Protein AF-A0A6A5YCM6-F1 (afdb_monomer)

Secondary structure (DSSP, 8-state):
--SHHHHHHHTTT--------PPPGGG--SSGGGG--HHHHHHHHHHTT---TT--HHHHHHHHHHHHHHHHHHHHHHHHHHHHHHHHHHHHHHHHHHHHHHHHHHHHTTTT--SS-HHHHHHHHHHHTTSS-------S--S----------SB-EEEEE-SSSPPPSSPPTT---SS-------GGGSPEEE-----EEEETTT--EEE-S-SS--STTPPPTTB-----HHHHHHHHTT---GGGTT-EEEEHHHHHHHSEEETTTTEEEEEPPPP---S-HHHHHHHHHHHHHHHHHHHHHHTTS--S--SHHHHHHHHHHHHHHHHHHHHHHHH-S--PEEEEEPEESS---TTSS--PPP-STTEEEEE-TT-SS-SEEEEPPTTS-S-TTS--HHHHHHHHS---

Foldseek 3Di:
DPPVVVVVVVVPPPPPPPPQPQDDPVLDPVDPLNPDHQVVLQVVCVVVVNDDPPDDSSRSSVVVSVVVVVCVVVVVVVVVVVVVVVVVVVVVVVVVVVVVVVVVVVVVVPPPDDDDCPVVVVVVCVVVVVPDDPPPPPDPDDPDDDPPPPDQALFKWKFFFPDPDDDDLDDDPQPPLPDDDDPPPPSVGDTHTDPQAFAFWAAPAQRDIFTDPFPPDDDPPTDDRGHADDDDPVQLQQLLQLHHDDSRPPKAKDALVVLVNRHPANLQQGKTKTWHDPQPDPDALVVLVVVVVVVVVVVVVVVVVCVPDDDDPPDVVVVVVVVVVSVSSNVSVNVNCNHDPDITIMIIHARESDDPDSPDDFDDDRDSQQKMFIGHPPHRHGRYIDGNGVVTDNDSSDRNPVVVVCVVCVPD

pLDDT: mean 75.03, std 19.81, range [28.3, 97.69]

Radius of gyration: 35.97 Å; Cα contacts (8 Å, |Δi|>4): 428; chains: 1; bounding box: 120×61×97 Å

Solvent-accessible surface area (backbone atoms only — not comparable to full-atom values): 24852 Å² total; per-residue (Å²): 143,80,68,68,66,62,55,60,65,64,65,78,69,73,75,78,88,72,72,72,84,72,69,57,75,94,62,56,76,90,46,84,55,60,80,55,53,65,70,61,46,50,52,51,28,51,77,65,77,69,63,57,90,89,64,50,67,60,56,50,37,52,55,52,49,51,49,54,51,50,49,56,56,48,64,62,46,50,61,56,53,52,51,52,52,52,51,53,51,52,52,50,52,52,51,52,48,51,54,50,52,51,52,50,52,58,54,64,73,60,74,82,70,86,92,73,55,76,65,56,55,55,55,52,52,58,66,61,57,77,77,65,82,81,81,80,74,79,72,82,86,70,92,80,72,75,82,66,84,78,72,85,58,56,36,43,42,32,22,40,31,88,55,94,64,80,78,76,59,66,74,60,91,73,72,58,89,73,69,96,66,80,73,78,67,69,70,86,81,60,65,43,81,44,83,54,66,63,43,67,32,19,32,62,64,63,60,49,79,41,49,46,70,55,77,86,67,90,60,91,96,51,75,57,73,32,52,51,80,84,75,52,72,68,43,48,54,34,42,47,31,27,37,58,43,77,95,41,48,78,36,44,58,44,55,35,55,64,49,44,65,33,17,53,50,27,41,77,76,61,34,36,40,25,32,54,61,77,73,78,50,83,60,47,51,67,54,52,52,50,55,50,50,52,50,51,52,52,51,52,54,51,49,64,59,50,74,76,57,84,95,82,69,71,64,71,58,47,54,51,51,50,51,54,50,51,52,52,52,47,52,51,50,51,52,46,66,39,24,34,85,78,69,52,37,38,34,40,30,44,11,56,68,60,74,87,72,95,80,62,96,72,79,68,77,70,35,46,88,41,24,36,31,34,26,48,70,98,52,76,52,50,53,27,29,44,67,61,53,85,91,48,51,89,56,32,74,45,63,38,69,71,58,50,52,48,68,77,52,63,84,126

Sequence (412 aa):
MARTERQLAAARARHRRGGTHRLKEEHRTGTKWDYESWATLKQASIKAQLYLKDMPKHAMIKVLAEKDRRQRVNGAREPRLRAQTNELTKKKQEEDWKHKQEAARKRAEITDTEDKQVEYNTLLKGLLSESSDSSFSESESSDTSPISPIHPEPTLRLFEWRFPDLPRLDPPHSYQLRGKRKLIYTGKLLPKKVPYIPLKLTTSLSREVLQLPGRIVAGPGVPAIGAVPMISRHTANCARNGIMVGPLNNATIERGSDWAARTMVQWWNGRMYFNLPPRSSEPTLAEVYGKWRGHEGKARRKMLLAHRVKKTTLLSKVEQRKHERDVVKRMKLLEVYASSEFRPAMCFLPAYLDYPRSTAKGVRVFELANLFYIRLPGLALPQYCFWVREGDWLDPTMPNPEFLKQIENPVV

Organism: NCBI:txid1450172

Mean predicted aligned error: 18.45 Å

Structure (mmCIF, N/CA/C/O backbone):
data_AF-A0A6A5YCM6-F1
#
_entry.id   AF-A0A6A5YCM6-F1
#
loop_
_atom_site.group_PDB
_atom_site.id
_atom_site.type_symbol
_atom_site.label_atom_id
_atom_site.label_alt_id
_atom_site.label_comp_id
_atom_site.label_asym_id
_atom_site.label_entity_id
_atom_site.label_seq_id
_atom_site.pdbx_PDB_ins_code
_atom_site.Cartn_x
_atom_site.Cartn_y
_atom_site.Cartn_z
_atom_site.occupancy
_atom_site.B_iso_or_equiv
_atom_site.auth_seq_id
_atom_site.auth_comp_id
_atom_site.auth_asym_id
_atom_site.auth_atom_id
_atom_site.pdbx_PDB_model_num
ATOM 1 N N . MET A 1 1 ? -91.236 28.967 68.718 1.00 51.62 1 MET A N 1
ATOM 2 C CA . MET A 1 1 ? -89.965 29.672 68.440 1.00 51.62 1 MET A CA 1
ATOM 3 C C . MET A 1 1 ? -88.787 28.690 68.413 1.00 51.62 1 MET A C 1
ATOM 5 O O . MET A 1 1 ? -87.921 28.754 69.263 1.00 51.62 1 MET A O 1
ATOM 9 N N . ALA A 1 2 ? -88.764 27.752 67.456 1.00 52.69 2 ALA A N 1
ATOM 10 C CA . ALA A 1 2 ? -87.765 26.665 67.399 1.00 52.69 2 ALA A CA 1
ATOM 11 C C . ALA A 1 2 ? -87.153 26.474 65.992 1.00 52.69 2 ALA A C 1
ATOM 13 O O . ALA A 1 2 ? -86.598 25.425 65.668 1.00 52.69 2 ALA A O 1
ATOM 14 N N . ARG A 1 3 ? -87.291 27.481 65.116 1.00 45.88 3 ARG A N 1
ATOM 15 C CA . ARG A 1 3 ? -86.748 27.466 63.742 1.00 45.88 3 ARG A CA 1
ATOM 16 C C . ARG A 1 3 ? -85.533 28.375 63.552 1.00 45.88 3 ARG A C 1
ATOM 18 O O . ARG A 1 3 ? -84.774 28.159 62.615 1.00 45.88 3 ARG A O 1
ATOM 25 N N . THR A 1 4 ? -85.314 29.330 64.449 1.00 52.38 4 THR A N 1
ATOM 26 C CA . THR A 1 4 ? -84.220 30.308 64.367 1.00 52.38 4 THR A CA 1
ATOM 27 C C . THR A 1 4 ? -82.898 29.781 64.936 1.00 52.38 4 THR A C 1
ATOM 29 O O . THR A 1 4 ? -81.842 30.073 64.383 1.00 52.38 4 THR A O 1
ATOM 32 N N . GLU A 1 5 ? -82.921 28.904 65.942 1.00 48.59 5 GLU A N 1
ATOM 33 C CA . GLU A 1 5 ? -81.684 28.351 66.527 1.00 48.59 5 GLU A CA 1
ATOM 34 C C . GLU A 1 5 ? -81.049 27.232 65.679 1.00 48.59 5 GLU A C 1
ATOM 36 O O . GLU A 1 5 ? -79.825 27.106 65.628 1.00 48.59 5 GLU A O 1
ATOM 41 N N . ARG A 1 6 ? -81.844 26.480 64.900 1.00 48.53 6 ARG A N 1
ATOM 42 C CA . ARG A 1 6 ? -81.311 25.476 63.952 1.00 48.53 6 ARG A CA 1
ATOM 43 C C . ARG A 1 6 ? -80.587 26.097 62.753 1.00 48.53 6 ARG A C 1
ATOM 45 O O . ARG A 1 6 ? -79.681 25.472 62.209 1.00 48.53 6 ARG A O 1
ATOM 52 N N . GLN A 1 7 ? -80.940 27.320 62.352 1.00 49.56 7 GLN A N 1
ATOM 53 C CA . GLN A 1 7 ? -80.257 28.012 61.251 1.00 49.56 7 GLN A CA 1
ATOM 54 C C . GLN A 1 7 ? -78.913 28.623 61.681 1.00 49.56 7 GLN A C 1
ATOM 56 O O . GLN A 1 7 ? -77.989 28.686 60.871 1.00 49.56 7 GLN A O 1
ATOM 61 N N . LEU A 1 8 ? -78.752 28.983 62.958 1.00 49.25 8 LEU A N 1
ATOM 62 C CA . LEU A 1 8 ? -77.490 29.516 63.486 1.00 49.25 8 LEU A CA 1
ATOM 63 C C . LEU A 1 8 ? -76.437 28.427 63.764 1.00 49.25 8 LEU A C 1
ATOM 65 O O . LEU A 1 8 ? -75.242 28.695 63.640 1.00 49.25 8 LEU A O 1
ATOM 69 N N . ALA A 1 9 ? -76.849 27.182 64.029 1.00 45.28 9 ALA A N 1
ATOM 70 C CA . ALA A 1 9 ? -75.927 26.044 64.140 1.00 45.28 9 ALA A CA 1
ATOM 71 C C . ALA A 1 9 ? -75.398 25.552 62.773 1.00 45.28 9 ALA A C 1
ATOM 73 O O . ALA A 1 9 ? -74.255 25.108 62.674 1.00 45.28 9 ALA A O 1
ATOM 74 N N . ALA A 1 10 ? -76.177 25.695 61.692 1.00 48.81 10 ALA A N 1
ATOM 75 C CA . ALA A 1 10 ? -75.763 25.305 60.337 1.00 48.81 10 ALA A CA 1
ATOM 76 C C . ALA A 1 10 ? -74.839 26.332 59.643 1.00 48.81 10 ALA A C 1
ATOM 78 O O . ALA A 1 10 ? -74.188 26.015 58.647 1.00 48.81 10 ALA A O 1
ATOM 79 N N . ALA A 1 11 ? -74.738 27.557 60.172 1.00 48.09 11 ALA A N 1
ATOM 80 C CA . ALA A 1 1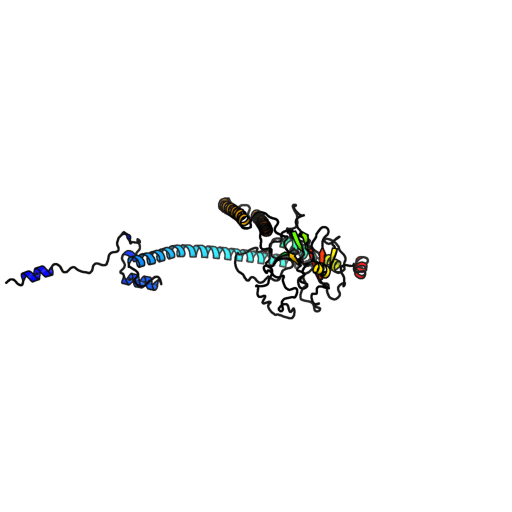1 ? -73.917 28.625 59.596 1.00 48.09 11 ALA A CA 1
ATOM 81 C C . ALA A 1 11 ? -72.436 28.597 60.037 1.00 48.09 11 ALA A C 1
ATOM 83 O O . ALA A 1 11 ? -71.605 29.260 59.415 1.00 48.09 11 ALA A O 1
ATOM 84 N N . ARG A 1 12 ? -72.070 27.815 61.065 1.00 44.00 12 ARG A N 1
ATOM 85 C CA . ARG A 1 12 ? -70.694 27.765 61.610 1.00 44.00 12 ARG A CA 1
ATOM 86 C C . ARG A 1 12 ? -69.789 26.662 61.045 1.00 44.00 12 ARG A C 1
ATOM 88 O O . ARG A 1 12 ? -68.619 26.616 61.403 1.00 44.00 12 ARG A O 1
ATOM 95 N N . ALA A 1 13 ? -70.266 25.847 60.102 1.00 49.00 13 ALA A N 1
ATOM 96 C CA . ALA A 1 13 ? -69.460 24.809 59.442 1.00 49.00 13 ALA A CA 1
ATOM 97 C C . ALA A 1 13 ? -69.459 24.917 57.904 1.00 49.00 13 ALA A C 1
ATOM 99 O O . ALA A 1 13 ? -69.402 23.916 57.189 1.00 49.00 13 ALA A O 1
ATOM 100 N N . ARG A 1 14 ? -69.475 26.138 57.350 1.00 42.41 14 ARG A N 1
ATOM 101 C CA . ARG A 1 14 ? -69.074 26.349 55.949 1.00 42.41 14 ARG A CA 1
ATOM 102 C C . ARG A 1 14 ? -67.557 26.187 55.847 1.00 42.41 14 ARG A C 1
ATOM 104 O O . ARG A 1 14 ? -66.810 27.159 55.921 1.00 42.41 14 ARG A O 1
ATOM 111 N N . HIS A 1 15 ? -67.095 24.948 55.680 1.00 44.62 15 HIS A N 1
ATOM 112 C CA . HIS A 1 15 ? -65.718 24.667 55.288 1.00 44.62 15 HIS A CA 1
ATOM 113 C C . HIS A 1 15 ? -65.382 25.494 54.042 1.00 44.62 15 HIS A C 1
ATOM 115 O O . HIS A 1 15 ? -65.908 25.241 52.956 1.00 44.62 15 HIS A O 1
ATOM 121 N N . ARG A 1 16 ? -64.493 26.483 54.190 1.00 40.66 16 ARG A N 1
ATOM 122 C CA . ARG A 1 16 ? -63.804 27.123 53.067 1.00 40.66 16 ARG A CA 1
ATOM 123 C C . ARG A 1 16 ? -63.054 26.021 52.308 1.00 40.66 16 ARG A C 1
ATOM 125 O O . ARG A 1 16 ? -61.915 25.707 52.637 1.00 40.66 16 ARG A O 1
ATOM 132 N N . ARG A 1 17 ? -63.676 25.427 51.284 1.00 47.81 17 ARG A N 1
ATOM 133 C CA . ARG A 1 17 ? -63.046 24.511 50.310 1.00 47.81 17 ARG A CA 1
ATOM 134 C C . ARG A 1 17 ? -62.110 25.276 49.359 1.00 47.81 17 ARG A C 1
ATOM 136 O O . ARG A 1 17 ? -62.161 25.113 48.149 1.00 47.81 17 ARG A O 1
ATOM 143 N N . GLY A 1 18 ? -61.277 26.148 49.918 1.00 46.31 18 GLY A N 1
ATOM 144 C CA . GLY A 1 18 ? -60.270 26.942 49.218 1.00 46.31 18 GLY A CA 1
ATOM 145 C C . GLY A 1 18 ? -58.856 26.579 49.661 1.00 46.31 18 GLY A C 1
ATOM 146 O O . GLY A 1 18 ? -57.967 27.421 49.614 1.00 46.31 18 GLY A O 1
ATOM 147 N N . GLY A 1 19 ? -58.649 25.357 50.160 1.00 48.84 19 GLY A N 1
ATOM 148 C CA . GLY A 1 19 ? -57.314 24.862 50.457 1.00 48.84 19 GLY A CA 1
ATOM 149 C C . GLY A 1 19 ? -56.553 24.689 49.152 1.00 48.84 19 GLY A C 1
ATOM 150 O O . GLY A 1 19 ? -56.779 23.725 48.425 1.00 48.84 19 GLY A O 1
ATOM 151 N N . THR A 1 20 ? -55.657 25.622 48.838 1.00 57.06 20 THR A N 1
ATOM 152 C CA . THR A 1 20 ? -54.646 25.445 47.797 1.00 57.06 20 THR A CA 1
ATOM 153 C C . THR A 1 20 ? -53.962 24.114 48.087 1.00 57.06 20 THR A C 1
ATOM 155 O O . THR A 1 20 ? -53.338 23.991 49.138 1.00 57.06 20 THR A O 1
ATOM 158 N N . HIS A 1 21 ? -54.131 23.101 47.225 1.00 60.88 21 HIS A N 1
ATOM 159 C CA . HIS A 1 21 ? -53.524 21.779 47.415 1.00 60.88 21 HIS A CA 1
ATOM 160 C C . HIS A 1 21 ? -52.018 21.958 47.645 1.00 60.88 21 HIS A C 1
ATOM 162 O O . HIS A 1 21 ? -51.252 22.227 46.706 1.00 60.88 21 HIS A O 1
ATOM 168 N N . ARG A 1 22 ? -51.618 21.889 48.921 1.00 67.44 22 ARG A N 1
ATOM 169 C CA . ARG A 1 22 ? -50.234 22.041 49.348 1.00 67.44 22 ARG A CA 1
ATOM 170 C C . ARG A 1 22 ? -49.499 20.788 48.913 1.00 67.44 22 ARG A C 1
ATOM 172 O O . ARG A 1 22 ? -49.968 19.671 49.122 1.00 67.44 22 ARG A O 1
ATOM 179 N N . LEU A 1 23 ? -48.367 20.994 48.255 1.00 79.06 23 LEU A N 1
ATOM 180 C CA . LEU A 1 23 ? -47.484 19.910 47.871 1.00 79.06 23 LEU A CA 1
ATOM 181 C C . LEU A 1 23 ? -46.947 19.256 49.148 1.00 79.06 23 LEU A C 1
ATOM 183 O O . LEU A 1 23 ? -46.477 19.966 50.046 1.00 79.06 23 LEU A O 1
ATOM 187 N N . LYS A 1 24 ? -47.029 17.925 49.228 1.00 84.62 24 LYS A N 1
ATOM 188 C CA . LYS A 1 24 ? -46.409 17.168 50.318 1.00 84.62 24 LYS A CA 1
ATOM 189 C C . LYS A 1 24 ? -44.909 17.457 50.359 1.00 84.62 24 LYS A C 1
ATOM 191 O O . LYS A 1 24 ? -44.296 17.681 49.315 1.00 84.62 24 LYS A O 1
ATOM 196 N N . GLU A 1 25 ? -44.327 17.450 51.553 1.00 80.25 25 GLU A N 1
ATOM 197 C CA . GLU A 1 25 ? -42.913 17.791 51.752 1.00 80.25 25 GLU A CA 1
ATOM 198 C C . GLU A 1 25 ? -41.970 16.875 50.966 1.00 80.25 25 GLU A C 1
ATOM 200 O O . GLU A 1 25 ? -41.028 17.365 50.353 1.00 80.25 25 GLU A O 1
ATOM 205 N N . GLU A 1 26 ? -42.311 15.589 50.847 1.00 82.62 26 GLU A N 1
ATOM 206 C CA . GLU A 1 26 ? -41.591 14.584 50.045 1.00 82.62 26 GLU A CA 1
ATOM 207 C C . GLU A 1 26 ? -41.469 14.918 48.545 1.00 82.62 26 GLU A C 1
ATOM 209 O O . GLU A 1 26 ? -40.642 14.348 47.834 1.00 82.62 26 GLU A O 1
ATOM 214 N N . HIS A 1 27 ? -42.292 15.835 48.035 1.00 84.00 27 HIS A N 1
ATOM 215 C CA . HIS A 1 27 ? -42.318 16.211 46.622 1.00 84.00 27 HIS A CA 1
ATOM 216 C C . HIS A 1 27 ? -41.796 17.625 46.358 1.00 84.00 27 HIS A C 1
ATOM 218 O O . HIS A 1 27 ? -41.826 18.072 45.209 1.00 84.00 27 HIS A O 1
ATOM 224 N N . ARG A 1 28 ? -41.323 18.331 47.390 1.00 86.06 28 ARG A N 1
ATOM 225 C CA . ARG A 1 28 ? -40.738 19.665 47.238 1.00 86.06 28 ARG A CA 1
ATOM 226 C C . ARG A 1 28 ? -39.354 19.572 46.613 1.00 86.06 28 ARG A C 1
ATOM 228 O O . ARG A 1 28 ? -38.549 18.709 46.945 1.00 86.06 28 ARG A O 1
ATOM 235 N N . THR A 1 29 ? -39.087 20.482 45.690 1.00 83.19 29 THR A N 1
ATOM 236 C CA . THR A 1 29 ? -37.829 20.556 44.940 1.00 83.19 29 THR A CA 1
ATOM 237 C C . THR A 1 29 ? -36.895 21.649 45.457 1.00 83.19 29 THR A C 1
ATOM 239 O O . THR A 1 29 ? -35.775 21.771 44.967 1.00 83.19 29 THR A O 1
ATOM 242 N N . GLY A 1 30 ? -37.344 22.450 46.430 1.00 82.31 30 GLY A N 1
ATOM 243 C CA . GLY A 1 30 ? -36.618 23.608 46.951 1.00 82.31 30 GLY A CA 1
ATOM 244 C C . GLY A 1 30 ? -36.555 24.763 45.949 1.00 82.31 30 GLY A C 1
ATOM 245 O O . GLY A 1 30 ? -35.693 25.633 46.059 1.00 82.31 30 GLY A O 1
ATOM 246 N N . THR A 1 31 ? -37.427 24.761 44.938 1.00 87.06 31 THR A N 1
ATOM 247 C CA . THR A 1 31 ? -37.451 25.779 43.882 1.00 87.06 31 THR A CA 1
ATOM 248 C C . THR A 1 31 ? -38.683 26.670 44.001 1.00 87.06 31 THR A C 1
ATOM 250 O O . THR A 1 31 ? -39.657 26.332 44.673 1.00 87.06 31 THR A O 1
ATOM 253 N N . LYS A 1 32 ? -38.676 27.809 43.295 1.00 88.19 32 LYS A N 1
ATOM 254 C CA . LYS A 1 32 ? -39.822 28.737 43.243 1.00 88.19 32 LYS A CA 1
ATOM 255 C C . LYS A 1 32 ? -41.133 28.074 42.787 1.00 88.19 32 LYS A C 1
ATOM 257 O O . LYS A 1 32 ? -42.204 28.588 43.074 1.00 88.19 32 LYS A O 1
ATOM 262 N N . TRP A 1 33 ? -41.049 26.928 42.110 1.00 89.06 33 TRP A N 1
ATOM 263 C CA . TRP A 1 33 ? -42.187 26.189 41.567 1.00 89.06 33 TRP A CA 1
ATOM 264 C C . TRP A 1 33 ? -43.003 25.438 42.633 1.00 89.06 33 TRP A C 1
ATOM 266 O O . TRP A 1 33 ? -44.158 25.105 42.380 1.00 89.06 33 TRP A O 1
ATOM 276 N N . ASP A 1 34 ? -42.454 25.203 43.831 1.00 86.19 34 ASP A N 1
ATOM 277 C CA . ASP A 1 34 ? -43.120 24.420 44.887 1.00 86.19 34 ASP A CA 1
ATOM 278 C C . ASP A 1 34 ? -44.401 25.087 45.428 1.00 86.19 34 ASP A C 1
ATOM 280 O O . ASP A 1 34 ? -45.326 24.404 45.879 1.00 86.19 34 ASP A O 1
ATOM 284 N N . TYR A 1 35 ? -44.471 26.418 45.352 1.00 85.25 35 TYR A N 1
ATOM 285 C CA . TYR A 1 35 ? -45.574 27.227 45.887 1.00 85.25 35 TYR A CA 1
ATOM 286 C C . TYR A 1 35 ? -46.574 27.680 44.818 1.00 85.25 35 TYR A C 1
ATOM 288 O O . TYR A 1 35 ? -47.595 28.287 45.140 1.00 85.25 35 TYR A O 1
ATOM 296 N N . GLU A 1 36 ? -46.319 27.352 43.553 1.00 86.00 36 GLU A N 1
ATOM 297 C CA . GLU A 1 36 ? -47.122 27.817 42.429 1.00 86.00 36 GLU A CA 1
ATOM 298 C C . GLU A 1 36 ? -48.458 27.072 42.295 1.00 86.00 36 GLU A C 1
ATOM 300 O O . GLU A 1 36 ? -48.641 25.917 42.717 1.00 86.00 36 GLU A O 1
ATOM 305 N N . SER A 1 37 ? -49.433 27.752 41.691 1.00 87.62 37 SER A N 1
ATOM 306 C CA . SER A 1 37 ? -50.727 27.154 41.365 1.00 87.62 37 SER A CA 1
ATOM 307 C C . SER A 1 37 ? -50.586 26.148 40.214 1.00 87.62 37 SER A C 1
ATOM 309 O O . SER A 1 37 ? -49.677 26.233 39.389 1.00 87.62 37 SER A O 1
ATOM 311 N N . TRP A 1 38 ? -51.499 25.176 40.117 1.00 85.19 38 TRP A N 1
ATOM 312 C CA . TRP A 1 38 ? -51.453 24.207 39.013 1.00 85.19 38 TRP A CA 1
ATOM 313 C C . TRP A 1 38 ? -51.639 24.876 37.640 1.00 85.19 38 TRP A C 1
ATOM 315 O O . TRP A 1 38 ? -51.002 24.470 36.673 1.00 85.19 38 TRP A O 1
ATOM 325 N N . ALA A 1 39 ? -52.453 25.935 37.561 1.00 87.25 39 ALA A N 1
ATOM 326 C CA . ALA A 1 39 ? -52.657 26.696 36.330 1.00 87.25 39 ALA A CA 1
ATOM 327 C C . ALA A 1 39 ? -51.366 27.393 35.862 1.00 87.25 39 ALA A C 1
ATOM 329 O O . ALA A 1 39 ? -51.006 27.269 34.688 1.00 87.25 39 ALA A O 1
ATOM 330 N N . THR A 1 40 ? -50.631 28.044 36.777 1.00 87.94 40 THR A N 1
ATOM 331 C CA . THR A 1 40 ? -49.333 28.664 36.457 1.00 87.94 40 THR A CA 1
ATOM 332 C C . THR A 1 40 ? -48.291 27.622 36.056 1.00 87.94 40 THR A C 1
ATOM 334 O O . THR A 1 40 ? -47.593 27.807 35.058 1.00 87.94 40 THR A O 1
ATOM 337 N N . LEU A 1 41 ? -48.229 26.486 36.758 1.00 89.69 41 LEU A N 1
ATOM 338 C CA . LEU A 1 41 ? -47.319 25.386 36.417 1.00 89.69 41 LEU A CA 1
ATOM 339 C C . LEU A 1 41 ? -47.622 24.790 35.039 1.00 89.69 41 LEU A C 1
ATOM 341 O O . LEU A 1 41 ? -46.707 24.598 34.244 1.00 89.69 41 LEU A O 1
ATOM 345 N N . LYS A 1 42 ? -48.900 24.566 34.713 1.00 90.00 42 LYS A N 1
ATOM 346 C CA . LYS A 1 42 ? -49.312 24.050 33.403 1.00 90.00 42 LYS A CA 1
ATOM 347 C C . LYS A 1 42 ? -48.909 24.994 32.273 1.00 90.00 42 LYS A C 1
ATOM 349 O O . LYS A 1 42 ? -48.321 24.541 31.293 1.00 90.00 42 LYS A O 1
ATOM 354 N N . GLN A 1 43 ? -49.171 26.294 32.410 1.00 90.44 43 GLN A N 1
ATOM 355 C CA . GLN A 1 43 ? -48.754 27.284 31.411 1.00 90.44 43 GLN A CA 1
ATOM 356 C C . GLN A 1 43 ? -47.227 27.324 31.251 1.00 90.44 43 GLN A C 1
ATOM 358 O O . GLN A 1 43 ? -46.729 27.317 30.123 1.00 90.44 43 GLN A O 1
ATOM 363 N N . ALA A 1 44 ? -46.477 27.296 32.356 1.00 89.06 44 ALA A N 1
ATOM 364 C CA . ALA A 1 44 ? -45.017 27.272 32.330 1.00 89.06 44 ALA A CA 1
ATOM 365 C C . ALA A 1 44 ? -44.464 26.000 31.661 1.00 89.06 44 ALA A C 1
ATOM 367 O O . ALA A 1 44 ? -43.558 26.089 30.833 1.00 89.06 44 ALA A O 1
ATOM 368 N N . SER A 1 45 ? -45.034 24.826 31.950 1.00 88.94 45 SER A N 1
ATOM 369 C CA . SER A 1 45 ? -44.650 23.554 31.324 1.00 88.94 45 SER A CA 1
ATOM 370 C C . SER A 1 45 ? -44.977 23.511 29.830 1.00 88.94 45 SER A C 1
ATOM 372 O O . SER A 1 45 ? -44.165 23.008 29.055 1.00 88.94 45 SER A O 1
ATOM 374 N N . ILE A 1 46 ? -46.114 24.072 29.400 1.00 90.00 46 ILE A N 1
ATOM 375 C CA . ILE A 1 46 ? -46.476 24.181 27.976 1.00 90.00 46 ILE A CA 1
ATOM 3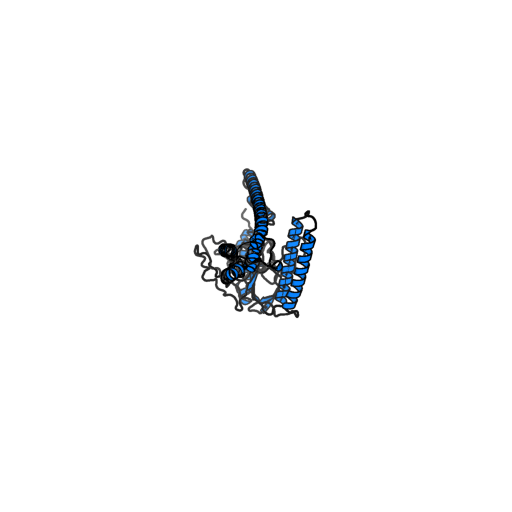76 C C . ILE A 1 46 ? -45.504 25.115 27.253 1.00 90.00 46 ILE A C 1
ATOM 378 O O . ILE A 1 46 ? -44.921 24.726 26.243 1.00 90.00 46 ILE A O 1
ATOM 382 N N . LYS A 1 47 ? -45.247 26.309 27.806 1.00 89.50 47 LYS A N 1
ATOM 383 C CA . LYS A 1 47 ? -44.265 27.260 27.256 1.00 89.50 47 LYS A CA 1
ATOM 384 C C . LYS A 1 47 ? -42.864 26.649 27.179 1.00 89.50 47 LYS A C 1
ATOM 386 O O . LYS A 1 47 ? -42.082 26.968 26.290 1.00 89.50 47 LYS A O 1
ATOM 391 N N . ALA A 1 48 ? -42.543 25.758 28.113 1.00 85.88 48 ALA A N 1
ATOM 392 C CA . ALA A 1 48 ? -41.285 25.039 28.148 1.00 85.88 48 ALA A CA 1
ATOM 393 C C . ALA A 1 48 ? -41.208 23.830 27.200 1.00 85.88 48 ALA A C 1
ATOM 395 O O . ALA A 1 48 ? -40.111 23.279 27.117 1.00 85.88 48 ALA A O 1
ATOM 396 N N . GLN A 1 49 ? -42.306 23.451 26.527 1.00 88.38 49 GLN A N 1
ATOM 397 C CA . GLN A 1 49 ? -42.478 22.218 25.739 1.00 88.38 49 GLN A CA 1
ATOM 398 C C . GLN A 1 49 ? -42.238 20.926 26.544 1.00 88.38 49 GLN A C 1
ATOM 400 O O . GLN A 1 49 ? -41.721 19.940 26.033 1.00 88.38 49 GLN A O 1
ATOM 405 N N . LEU A 1 50 ? -42.597 20.934 27.830 1.00 87.44 50 LEU A N 1
ATOM 406 C CA . LEU A 1 50 ? -42.378 19.820 28.764 1.00 87.44 50 LEU A CA 1
ATOM 407 C C . LEU A 1 50 ? -43.680 19.269 29.367 1.00 87.44 50 LEU A C 1
ATOM 409 O O . LEU A 1 50 ? -43.643 18.442 30.276 1.00 87.44 50 LEU A O 1
ATOM 413 N N . TYR A 1 51 ? -44.834 19.750 28.903 1.00 89.25 51 TYR A N 1
ATOM 414 C CA . TYR A 1 51 ? -46.137 19.307 29.387 1.00 89.25 51 TYR A CA 1
ATOM 415 C C . TYR A 1 51 ? -46.577 18.006 28.706 1.00 89.25 51 TYR A C 1
ATOM 417 O O . TYR A 1 51 ? -46.578 17.912 27.482 1.00 89.25 51 TYR A O 1
ATOM 425 N N . LEU A 1 52 ? -47.020 17.039 29.510 1.00 87.81 52 LEU A N 1
ATOM 426 C CA . LEU A 1 52 ? -47.734 15.846 29.055 1.00 87.81 52 LEU A CA 1
ATOM 427 C C . LEU A 1 52 ? -49.177 15.924 29.553 1.00 87.81 52 LEU A C 1
ATOM 429 O O . LEU A 1 52 ? -49.433 16.431 30.653 1.00 87.81 52 LEU A O 1
ATOM 433 N N . LYS A 1 53 ? -50.119 15.430 28.744 1.00 87.69 53 LYS A N 1
ATOM 434 C CA . LYS A 1 53 ? -51.533 15.356 29.127 1.00 87.69 53 LYS A CA 1
ATOM 435 C C . LYS A 1 53 ? -51.654 14.594 30.457 1.00 87.69 53 LYS A C 1
ATOM 437 O O . LYS A 1 53 ? -50.957 13.607 30.665 1.00 87.69 53 LYS A O 1
ATOM 442 N N . ASP A 1 54 ? -52.475 15.119 31.365 1.00 86.19 54 ASP A N 1
ATOM 443 C CA . ASP A 1 54 ? -52.739 14.550 32.697 1.00 86.19 54 ASP A CA 1
ATOM 444 C C . ASP A 1 54 ? -51.523 14.470 33.648 1.00 86.19 54 ASP A C 1
ATOM 446 O O . ASP A 1 54 ? -51.530 13.742 34.639 1.00 86.19 54 ASP A O 1
ATOM 450 N N . MET A 1 55 ? -50.484 15.281 33.409 1.00 86.81 55 MET A N 1
ATOM 451 C CA . MET A 1 55 ? -49.328 15.362 34.307 1.00 86.81 55 MET A CA 1
ATOM 452 C C . MET A 1 55 ? -49.715 15.917 35.699 1.00 86.81 55 MET A C 1
ATOM 454 O O . MET A 1 55 ? -50.254 17.030 35.796 1.00 86.81 55 MET A O 1
ATOM 458 N N . PRO A 1 56 ? -49.398 15.199 36.797 1.00 89.81 56 PRO A N 1
ATOM 459 C CA . PRO A 1 56 ? -49.727 15.647 38.145 1.00 89.81 56 PRO A CA 1
ATOM 460 C C . PRO A 1 56 ? -48.852 16.833 38.577 1.00 89.81 56 PRO A C 1
ATOM 462 O O . PRO A 1 56 ? -47.716 16.995 38.127 1.00 89.81 56 PRO A O 1
ATOM 465 N N . LYS A 1 57 ? -49.363 17.656 39.506 1.00 87.75 57 LYS A N 1
ATOM 466 C CA . LYS A 1 57 ? -48.718 18.909 39.956 1.00 87.75 57 LYS A CA 1
ATOM 467 C C . LYS A 1 57 ? -47.247 18.728 40.361 1.00 87.75 57 LYS A C 1
ATOM 469 O O . LYS A 1 57 ? -46.398 19.510 39.949 1.00 87.75 57 LYS A O 1
ATOM 474 N N . HIS A 1 58 ? -46.935 17.686 41.133 1.00 89.44 58 HIS A N 1
ATOM 475 C CA . HIS A 1 58 ? -45.568 17.406 41.589 1.00 89.44 58 HIS A CA 1
ATOM 476 C C . HIS A 1 58 ? -44.608 17.072 40.431 1.00 89.44 58 HIS A C 1
ATOM 478 O O . HIS A 1 58 ? -43.438 17.449 40.468 1.00 89.44 58 HIS A O 1
ATOM 484 N N . ALA A 1 59 ? -45.098 16.411 39.377 1.00 89.44 59 ALA A N 1
ATOM 485 C CA . ALA A 1 59 ? -44.291 16.076 38.208 1.00 89.44 59 ALA A CA 1
ATOM 486 C C . ALA A 1 59 ? -43.955 17.328 37.383 1.00 89.44 59 ALA A C 1
ATOM 488 O O . ALA A 1 59 ? -42.805 17.494 36.980 1.00 89.44 59 ALA A O 1
ATOM 489 N N . MET A 1 60 ? -44.909 18.254 37.220 1.00 89.88 60 MET A N 1
ATOM 490 C CA . MET A 1 60 ? -44.663 19.547 36.560 1.00 89.88 60 MET A CA 1
ATOM 491 C C . MET A 1 60 ? -43.562 20.345 37.264 1.00 89.88 60 MET A C 1
ATOM 493 O O . MET A 1 60 ? -42.646 20.852 36.617 1.00 89.88 60 MET A O 1
ATOM 497 N N . ILE A 1 61 ? -43.633 20.410 38.597 1.00 90.62 61 ILE A N 1
ATOM 498 C CA . ILE A 1 61 ? -42.662 21.108 39.448 1.00 90.62 61 ILE A CA 1
ATOM 499 C C . ILE A 1 61 ? -41.263 20.514 39.262 1.00 90.62 61 ILE A C 1
ATOM 501 O O . ILE A 1 61 ? -40.313 21.246 38.990 1.00 90.62 61 ILE A O 1
ATOM 505 N N . LYS A 1 62 ? -41.136 19.183 39.318 1.00 90.25 62 LYS A N 1
ATOM 506 C CA . LYS A 1 62 ? -39.852 18.483 39.156 1.00 90.25 62 LYS A CA 1
ATOM 507 C C . LYS A 1 62 ? -39.215 18.722 37.788 1.00 90.25 62 LYS A C 1
ATOM 509 O O . LYS A 1 62 ? -38.009 18.944 37.694 1.00 90.25 62 LYS A O 1
ATOM 514 N N . VAL A 1 63 ? -40.019 18.698 36.729 1.00 90.38 63 VAL A N 1
ATOM 515 C CA . VAL A 1 63 ? -39.542 18.876 35.353 1.00 90.38 63 VAL A CA 1
ATOM 516 C C . VAL A 1 63 ? -39.103 20.322 35.090 1.00 90.38 63 VAL A C 1
ATOM 518 O O . VAL A 1 63 ? -38.062 20.544 34.468 1.00 90.38 63 VAL A O 1
ATOM 521 N N . LEU A 1 64 ? -39.838 21.310 35.611 1.00 91.56 64 LEU A N 1
ATOM 522 C CA . LEU A 1 64 ? -39.448 22.722 35.534 1.00 91.56 64 LEU A CA 1
ATOM 523 C C . LEU A 1 64 ? -38.189 23.017 36.366 1.00 91.56 64 LEU A C 1
ATOM 525 O O . LEU A 1 64 ? -37.277 23.682 35.875 1.00 91.56 64 LEU A O 1
ATOM 529 N N . ALA A 1 65 ? -38.087 22.457 37.574 1.00 90.38 65 ALA A N 1
ATOM 530 C CA . ALA A 1 65 ? -36.906 22.581 38.428 1.00 90.38 65 ALA A CA 1
ATOM 531 C C . ALA A 1 65 ? -35.637 22.012 37.765 1.00 90.38 65 ALA A C 1
ATOM 533 O O . ALA A 1 65 ? -34.577 22.642 37.785 1.00 90.38 65 ALA A O 1
ATOM 534 N N . GLU A 1 66 ? -35.737 20.845 37.124 1.00 88.12 66 GLU A N 1
ATOM 535 C CA . GLU A 1 66 ? -34.609 20.236 36.412 1.00 88.12 66 GLU A CA 1
ATOM 536 C C . GLU A 1 66 ? -34.208 21.047 35.167 1.00 88.12 66 GLU A C 1
ATOM 538 O O . GLU A 1 66 ? -33.016 21.169 34.871 1.00 88.12 66 GLU A O 1
ATOM 543 N N . LYS A 1 67 ? -35.167 21.666 34.463 1.00 87.75 67 LYS A N 1
ATOM 544 C CA . LYS A 1 67 ? -34.873 22.585 33.351 1.00 87.75 67 LYS A CA 1
ATOM 545 C C . LYS A 1 67 ? -34.076 23.802 33.826 1.00 87.75 67 LYS A C 1
ATOM 547 O O . LYS A 1 67 ? -33.046 24.111 33.225 1.00 87.75 67 LYS A O 1
ATOM 552 N N . ASP A 1 68 ? -34.505 24.444 34.912 1.00 87.25 68 ASP A N 1
ATOM 553 C CA . ASP A 1 68 ? -33.803 25.593 35.499 1.00 87.25 68 ASP A CA 1
ATOM 554 C C . ASP A 1 68 ? -32.383 25.203 35.948 1.00 87.25 68 ASP A C 1
ATOM 556 O O . ASP A 1 68 ? -31.417 25.935 35.708 1.00 87.25 68 ASP A O 1
ATOM 560 N N . ARG A 1 69 ? -32.217 24.006 36.530 1.00 84.25 69 ARG A N 1
ATOM 561 C CA . ARG A 1 69 ? -30.902 23.472 36.917 1.00 84.25 69 ARG A CA 1
ATOM 562 C C . ARG A 1 69 ? -29.985 23.277 35.708 1.00 84.25 69 ARG A C 1
ATOM 564 O O . ARG A 1 69 ? -28.828 23.696 35.740 1.00 84.25 69 ARG A O 1
ATOM 571 N N . ARG A 1 70 ? -30.497 22.698 34.617 1.00 81.88 70 ARG A N 1
ATOM 572 C CA . ARG A 1 70 ? -29.740 22.509 33.367 1.00 81.88 70 ARG A CA 1
ATOM 573 C C . ARG A 1 70 ? -29.366 23.832 32.706 1.00 81.88 70 ARG A C 1
ATOM 575 O O . ARG A 1 70 ? -28.245 23.960 32.220 1.00 81.88 70 ARG A O 1
ATOM 582 N N . GLN A 1 71 ? -30.254 24.825 32.724 1.00 79.69 71 GLN A N 1
ATOM 583 C CA . GLN A 1 71 ? -29.950 26.158 32.198 1.00 79.69 71 GLN A CA 1
ATOM 584 C C . GLN A 1 71 ? -28.833 26.849 32.986 1.00 79.69 71 GLN A C 1
ATOM 586 O O . GLN A 1 71 ? -27.951 27.443 32.372 1.00 79.69 71 GLN A O 1
ATOM 591 N N . ARG A 1 72 ? -28.791 26.705 34.317 1.00 76.75 72 ARG A N 1
ATOM 592 C CA . ARG A 1 72 ? -27.682 27.228 35.136 1.00 76.75 72 ARG A CA 1
ATOM 593 C C . ARG A 1 72 ? -26.345 26.556 34.812 1.00 76.75 72 ARG A C 1
ATOM 595 O O . ARG A 1 72 ? -25.334 27.240 34.674 1.00 76.75 72 ARG A O 1
ATOM 602 N N . VAL A 1 73 ? -26.336 25.232 34.640 1.00 74.31 73 VAL A N 1
ATOM 603 C CA . VAL A 1 73 ? -25.117 24.479 34.289 1.00 74.31 73 VAL A CA 1
ATOM 604 C C . VAL A 1 73 ? -24.623 24.832 32.882 1.00 74.31 73 VAL A C 1
ATOM 606 O O . VAL A 1 73 ? -23.428 25.053 32.687 1.00 74.31 73 VAL A O 1
ATOM 609 N N . ASN A 1 74 ? -25.525 24.935 31.904 1.00 67.44 74 ASN A N 1
ATOM 610 C CA . ASN A 1 74 ? -25.159 25.272 30.527 1.00 67.44 74 ASN A CA 1
ATOM 611 C C . ASN A 1 74 ? -24.762 26.749 30.374 1.00 67.44 74 ASN A C 1
ATOM 613 O O . ASN A 1 74 ? -23.773 27.036 29.701 1.00 67.44 74 ASN A O 1
ATOM 617 N N . GLY A 1 75 ? -25.446 27.667 31.066 1.00 64.81 75 GLY A N 1
ATOM 618 C CA . GLY A 1 75 ? -25.123 29.097 31.076 1.00 64.81 75 GLY A CA 1
ATOM 619 C C . GLY A 1 75 ? -23.751 29.417 31.680 1.00 64.81 75 GLY A C 1
ATOM 620 O O . GLY A 1 75 ? -23.113 30.376 31.265 1.00 64.81 75 GLY A O 1
ATOM 621 N N . ALA A 1 76 ? -23.239 28.582 32.591 1.00 61.03 76 ALA A N 1
ATOM 622 C CA . ALA A 1 76 ? -21.871 28.697 33.108 1.00 61.03 76 ALA A CA 1
ATOM 623 C C . ALA A 1 76 ? -20.807 28.044 32.196 1.00 61.03 76 ALA A C 1
ATOM 625 O O . ALA A 1 76 ? -19.618 28.364 32.289 1.00 61.03 76 ALA A O 1
ATOM 626 N N . ARG A 1 77 ? -21.210 27.118 31.313 1.00 59.38 77 ARG A N 1
ATOM 627 C CA . ARG A 1 77 ? -20.306 26.337 30.449 1.00 59.38 77 ARG A CA 1
ATOM 628 C C . ARG A 1 77 ? -20.082 26.983 29.080 1.00 59.38 77 ARG A C 1
ATOM 630 O O . ARG A 1 77 ? -18.963 26.944 28.575 1.00 59.38 77 ARG A O 1
ATOM 637 N N . GLU A 1 78 ? -21.104 27.617 28.508 1.00 60.47 78 GLU A N 1
ATOM 638 C CA . GLU A 1 78 ? -21.010 28.324 27.224 1.00 60.47 78 GLU A CA 1
ATOM 639 C C . GLU A 1 78 ? -20.002 29.488 27.192 1.00 60.47 78 GLU A C 1
ATOM 641 O O . GLU A 1 78 ? -19.194 29.509 26.263 1.00 60.47 78 GLU A O 1
ATOM 646 N N . PRO A 1 79 ? -19.958 30.431 28.157 1.00 63.00 79 PRO A N 1
ATOM 647 C CA . PRO A 1 79 ? -18.997 31.534 28.099 1.00 63.00 79 PRO A CA 1
ATOM 648 C C . PRO A 1 79 ? -17.551 31.045 28.243 1.00 63.00 79 PRO A C 1
ATOM 650 O O . PRO A 1 79 ? -16.657 31.601 27.613 1.00 63.00 79 PRO A O 1
ATOM 653 N N . ARG A 1 80 ? -17.311 29.955 28.990 1.00 64.12 80 ARG A N 1
ATOM 654 C CA . ARG A 1 80 ? -15.981 29.328 29.096 1.00 64.12 80 ARG A CA 1
ATOM 655 C C . ARG A 1 80 ? -15.547 28.661 27.794 1.00 64.12 80 ARG A C 1
ATOM 657 O O . ARG A 1 80 ? -14.400 28.824 27.392 1.00 64.12 80 ARG A O 1
ATOM 664 N N . LEU A 1 81 ? -16.452 27.950 27.121 1.00 61.91 81 LEU A N 1
ATOM 665 C CA . LEU A 1 81 ? -16.163 27.339 25.822 1.00 61.91 81 LEU A CA 1
ATOM 666 C C . LEU A 1 81 ? -15.962 28.401 24.735 1.00 61.91 81 LEU A C 1
ATOM 668 O O . LEU A 1 81 ? -15.003 28.295 23.980 1.00 61.91 81 LEU A O 1
ATOM 672 N N . ARG A 1 82 ? -16.788 29.457 24.705 1.00 69.56 82 ARG A N 1
ATOM 673 C CA . ARG A 1 82 ? -16.640 30.573 23.754 1.00 69.56 82 ARG A CA 1
ATOM 674 C C . ARG A 1 82 ? -15.357 31.373 23.986 1.00 69.56 82 ARG A C 1
ATOM 676 O O . ARG A 1 82 ? -14.689 31.731 23.022 1.00 69.56 82 ARG A O 1
ATOM 683 N N . ALA A 1 83 ? -14.972 31.616 25.241 1.00 71.44 83 ALA A N 1
ATOM 684 C CA . ALA A 1 83 ? -13.688 32.241 25.559 1.00 71.44 83 ALA A CA 1
ATOM 685 C C . ALA A 1 83 ? -12.513 31.372 25.082 1.00 71.44 83 ALA A C 1
ATOM 687 O O . ALA A 1 83 ? -11.601 31.879 24.437 1.00 71.44 83 ALA A O 1
ATOM 688 N N . GLN A 1 84 ? -12.579 30.056 25.307 1.00 68.19 84 GLN A N 1
ATOM 689 C CA . GLN A 1 84 ? -11.530 29.125 24.896 1.00 68.19 84 GLN A CA 1
ATOM 690 C C . GLN A 1 84 ? -11.422 28.992 23.368 1.00 68.19 84 GLN A C 1
ATOM 692 O O . GLN A 1 84 ? -10.315 28.953 22.835 1.00 68.19 84 GLN A O 1
ATOM 697 N N . THR A 1 85 ? -12.544 28.975 22.639 1.00 70.12 85 THR A N 1
ATOM 698 C CA . THR A 1 85 ? -12.525 28.964 21.168 1.00 70.12 85 THR A CA 1
ATOM 699 C C . THR A 1 85 ? -12.014 30.281 20.599 1.00 70.12 85 THR A C 1
ATOM 701 O O . THR A 1 85 ? -11.217 30.250 19.668 1.00 70.12 85 THR A O 1
ATOM 704 N N . ASN A 1 86 ? -12.404 31.422 21.176 1.00 76.25 86 ASN A N 1
ATOM 705 C CA . ASN A 1 86 ? -11.951 32.741 20.726 1.00 76.25 86 ASN A CA 1
ATOM 706 C C . ASN A 1 86 ? -10.459 32.974 21.008 1.00 76.25 86 ASN A C 1
ATOM 708 O O . ASN A 1 86 ? -9.780 33.649 20.239 1.00 76.25 86 ASN A O 1
ATOM 712 N N . GLU A 1 87 ? -9.926 32.411 22.093 1.00 76.12 87 GLU A N 1
ATOM 713 C CA . GLU A 1 87 ? -8.494 32.471 22.390 1.00 76.12 87 GLU A CA 1
ATOM 714 C C . GLU A 1 87 ? -7.680 31.588 21.427 1.00 76.12 87 GLU A C 1
ATOM 716 O O . GLU A 1 87 ? -6.619 31.995 20.957 1.00 76.12 87 GLU A O 1
ATOM 721 N N . LEU A 1 88 ? -8.198 30.405 21.071 1.00 73.56 88 LEU A N 1
ATOM 722 C CA . LEU A 1 88 ? -7.569 29.509 20.095 1.00 73.56 88 LEU A CA 1
ATOM 723 C C . LEU A 1 88 ? -7.586 30.081 18.672 1.00 73.56 88 LEU A C 1
ATOM 725 O O . LEU A 1 88 ? -6.605 29.928 17.947 1.00 73.56 88 LEU A O 1
ATOM 729 N N . THR A 1 89 ? -8.668 30.746 18.259 1.00 74.31 89 THR A N 1
ATOM 730 C CA . THR A 1 89 ? -8.738 31.384 16.936 1.00 74.31 89 THR A CA 1
ATOM 731 C C . THR A 1 89 ? -7.841 32.613 16.848 1.00 74.31 89 THR A C 1
ATOM 733 O O . THR A 1 89 ? -7.157 32.767 15.841 1.00 74.31 89 THR A O 1
ATOM 736 N N . LYS A 1 90 ? -7.760 33.435 17.906 1.00 81.81 90 LYS A N 1
ATOM 737 C CA . LYS A 1 90 ? -6.806 34.556 17.970 1.00 81.81 90 LYS A CA 1
ATOM 738 C C . LYS A 1 90 ? -5.353 34.085 17.902 1.00 81.81 90 LYS A C 1
ATOM 740 O O . LYS A 1 90 ? -4.586 34.651 17.135 1.00 81.81 90 LYS A O 1
ATOM 745 N N . LYS A 1 91 ? -4.993 33.018 18.629 1.00 80.81 91 LYS A N 1
ATOM 746 C CA . LYS A 1 91 ? -3.639 32.434 18.573 1.00 80.81 91 LYS A CA 1
ATOM 747 C C . LYS A 1 91 ? -3.287 31.919 17.178 1.00 80.81 91 LYS A C 1
ATOM 749 O O . LYS A 1 91 ? -2.217 32.241 16.683 1.00 80.81 91 LYS A O 1
ATOM 754 N N . LYS A 1 92 ? -4.212 31.218 16.510 1.00 77.00 92 LYS A N 1
ATOM 755 C CA . LYS A 1 92 ? -4.013 30.779 15.118 1.00 77.00 92 LYS A CA 1
ATOM 756 C C . LYS A 1 92 ? -3.835 31.948 14.150 1.00 77.00 92 LYS A C 1
ATOM 758 O O . LYS A 1 92 ? -2.932 31.918 13.331 1.00 77.00 92 LYS A O 1
ATOM 763 N N . GLN A 1 93 ? -4.654 32.994 14.267 1.00 77.38 93 GLN A N 1
ATOM 764 C CA . GLN A 1 93 ? -4.528 34.175 13.407 1.00 77.38 93 GLN A CA 1
ATOM 765 C C . GLN A 1 93 ? -3.211 34.929 13.631 1.00 77.38 93 GLN A C 1
ATOM 767 O O . GLN A 1 93 ? -2.634 35.441 12.675 1.00 77.38 93 GLN A O 1
ATOM 772 N N . GLU A 1 94 ? -2.721 34.994 14.870 1.00 82.06 94 GLU A N 1
ATOM 773 C CA . GLU A 1 94 ? -1.434 35.621 15.183 1.00 82.06 94 GLU A CA 1
ATOM 774 C C . GLU A 1 94 ? -0.248 34.788 14.666 1.00 82.06 94 GLU A C 1
ATOM 776 O O . GLU A 1 94 ? 0.714 35.349 14.140 1.00 82.06 94 GLU A O 1
ATOM 781 N N . GLU A 1 95 ? -0.328 33.457 14.762 1.00 78.69 95 GLU A N 1
ATOM 782 C CA . GLU A 1 95 ? 0.651 32.531 14.177 1.00 78.69 95 GLU A CA 1
ATOM 783 C C . GLU A 1 95 ? 0.671 32.635 12.646 1.00 78.69 95 GLU A C 1
ATOM 785 O O . GLU A 1 95 ? 1.740 32.827 12.067 1.00 78.69 95 GLU A O 1
ATOM 790 N N . ASP A 1 96 ? -0.496 32.631 11.995 1.00 79.69 96 ASP A N 1
ATOM 791 C CA . ASP A 1 96 ? -0.622 32.797 10.543 1.00 79.69 96 ASP A CA 1
ATOM 792 C C . ASP A 1 96 ? -0.087 34.162 10.080 1.00 79.69 96 ASP A C 1
ATOM 794 O O . ASP A 1 96 ? 0.582 34.262 9.048 1.00 79.69 96 ASP A O 1
ATOM 798 N N . TRP A 1 97 ? -0.334 35.230 10.849 1.00 77.44 97 TRP A N 1
ATOM 799 C CA . TRP A 1 97 ? 0.184 36.567 10.553 1.00 77.44 97 TRP A CA 1
ATOM 800 C C . TRP A 1 97 ? 1.711 36.636 10.671 1.00 77.44 97 TRP A C 1
ATOM 802 O O . TRP A 1 97 ? 2.367 37.172 9.775 1.00 77.44 97 TRP A O 1
ATOM 812 N N . LYS A 1 98 ? 2.293 36.046 11.725 1.00 83.69 98 LYS A N 1
ATOM 813 C CA . LYS A 1 98 ? 3.754 35.951 11.891 1.00 83.69 98 LYS A CA 1
ATOM 814 C C . LYS A 1 98 ? 4.384 35.134 10.769 1.00 83.69 98 LYS A C 1
ATOM 816 O O . LYS A 1 98 ? 5.350 35.587 10.161 1.00 83.69 98 LYS A O 1
ATOM 821 N N . HIS A 1 99 ? 3.787 33.996 10.421 1.00 74.38 99 HIS A N 1
ATOM 822 C CA . HIS A 1 99 ? 4.275 33.142 9.341 1.00 74.38 99 HIS A CA 1
ATOM 823 C C . HIS A 1 99 ? 4.200 33.844 7.975 1.00 74.38 99 HIS A C 1
ATOM 825 O O . HIS A 1 99 ? 5.076 33.673 7.125 1.00 74.38 99 HIS A O 1
ATOM 831 N N . LYS A 1 100 ? 3.179 34.686 7.765 1.00 81.94 100 LYS A N 1
ATOM 832 C CA . LYS A 1 100 ? 3.031 35.501 6.554 1.00 81.94 100 LYS A CA 1
ATOM 833 C C . LYS A 1 100 ? 4.036 36.654 6.498 1.00 81.94 100 LYS A C 1
ATOM 835 O O . LYS A 1 100 ? 4.583 36.901 5.424 1.00 81.94 100 LYS A O 1
ATOM 840 N N . GLN A 1 101 ? 4.319 37.325 7.618 1.00 80.69 101 GLN A N 1
ATOM 841 C CA . GLN A 1 101 ? 5.371 38.349 7.682 1.00 80.69 101 GLN A CA 1
ATOM 842 C C . GLN A 1 101 ? 6.765 37.752 7.468 1.00 80.69 101 GLN A C 1
ATOM 844 O O . GLN A 1 101 ? 7.561 38.314 6.721 1.00 80.69 101 GLN A O 1
ATOM 849 N N . GLU A 1 102 ? 7.053 36.591 8.057 1.00 75.56 102 GLU A N 1
ATOM 850 C CA . GLU A 1 102 ? 8.342 35.920 7.886 1.00 75.56 102 GLU A CA 1
ATOM 851 C C . GLU A 1 102 ? 8.534 35.421 6.444 1.00 75.56 102 GLU A C 1
ATOM 853 O O . GLU A 1 102 ? 9.603 35.597 5.863 1.00 75.56 102 GLU A O 1
ATOM 858 N N . ALA A 1 103 ? 7.481 34.884 5.815 1.00 76.44 103 ALA A N 1
ATOM 859 C CA . ALA A 1 103 ? 7.507 34.510 4.402 1.00 76.44 103 ALA A CA 1
ATOM 860 C C . ALA A 1 103 ? 7.676 35.723 3.468 1.00 76.44 103 ALA A C 1
ATOM 862 O O . ALA A 1 103 ? 8.351 35.615 2.446 1.00 76.44 103 ALA A O 1
ATOM 863 N N . ALA A 1 104 ? 7.086 36.874 3.806 1.00 76.25 104 ALA A N 1
ATOM 864 C CA . ALA A 1 104 ? 7.271 38.112 3.051 1.00 76.25 104 ALA A CA 1
ATOM 865 C C . ALA A 1 104 ? 8.700 38.658 3.194 1.00 76.25 104 ALA A C 1
ATOM 867 O O . ALA A 1 104 ? 9.298 39.050 2.196 1.00 76.25 104 ALA A O 1
ATOM 868 N N . ARG A 1 105 ? 9.280 38.603 4.401 1.00 72.25 105 ARG A N 1
ATOM 869 C CA . ARG A 1 105 ? 10.669 39.012 4.657 1.00 72.25 105 ARG A CA 1
ATOM 870 C C . ARG A 1 105 ? 11.665 38.131 3.898 1.00 72.25 105 ARG A C 1
ATOM 872 O O . ARG A 1 105 ? 12.525 38.660 3.207 1.00 72.25 105 ARG A O 1
ATOM 879 N N . LYS A 1 106 ? 11.461 36.808 3.913 1.00 69.44 106 LYS A N 1
ATOM 880 C CA . LYS A 1 106 ? 12.258 35.853 3.120 1.00 69.44 106 LYS A CA 1
ATOM 881 C C . LYS A 1 106 ? 12.100 36.051 1.611 1.00 69.44 106 LYS A C 1
ATOM 883 O O . LYS A 1 106 ? 13.022 35.752 0.873 1.00 69.44 106 LYS A O 1
ATOM 888 N N . ARG A 1 107 ? 10.954 36.550 1.130 1.00 62.41 107 ARG A N 1
ATOM 889 C CA . ARG A 1 107 ? 10.773 36.883 -0.296 1.00 62.41 107 ARG A CA 1
ATOM 890 C C . ARG A 1 107 ? 11.471 38.178 -0.701 1.00 62.41 107 ARG A C 1
ATOM 892 O O . ARG A 1 107 ? 11.985 38.224 -1.807 1.00 62.41 107 ARG A O 1
ATOM 899 N N . ALA A 1 108 ? 11.499 39.190 0.166 1.00 62.84 108 ALA A N 1
ATOM 900 C CA . ALA A 1 108 ? 12.189 40.451 -0.112 1.00 62.84 108 ALA A CA 1
ATOM 901 C C . ALA A 1 108 ? 13.723 40.294 -0.120 1.00 62.84 108 ALA A C 1
ATOM 903 O O . ALA A 1 108 ? 14.405 40.971 -0.881 1.00 62.84 108 ALA A O 1
ATOM 904 N N . GLU A 1 109 ? 14.256 39.360 0.671 1.00 54.81 109 GLU A N 1
ATOM 905 C CA . GLU A 1 109 ? 15.695 39.060 0.762 1.00 54.81 109 GLU A CA 1
ATOM 906 C C . GLU A 1 109 ? 16.237 38.235 -0.430 1.00 54.81 109 GLU A C 1
ATOM 908 O O . GLU A 1 109 ? 17.444 38.110 -0.596 1.00 54.81 109 GLU A O 1
ATOM 913 N N . ILE A 1 110 ? 15.364 37.696 -1.294 1.00 52.53 110 ILE A N 1
ATOM 914 C CA . ILE A 1 110 ? 15.737 36.863 -2.461 1.00 52.53 110 ILE A CA 1
ATOM 915 C C . ILE A 1 110 ? 15.775 37.685 -3.770 1.00 52.53 110 ILE A C 1
ATOM 917 O O . ILE A 1 110 ? 16.069 37.157 -4.837 1.00 52.53 110 ILE A O 1
ATOM 921 N N . THR A 1 111 ? 15.526 38.996 -3.712 1.00 47.09 111 THR A N 1
ATOM 922 C CA . THR A 1 111 ? 15.407 39.848 -4.911 1.00 47.09 111 THR A CA 1
ATOM 923 C C . THR A 1 111 ? 16.725 40.423 -5.454 1.00 47.09 111 THR A C 1
ATOM 925 O O . THR A 1 111 ? 16.651 41.219 -6.377 1.00 47.09 111 THR A O 1
ATOM 928 N N . ASP A 1 112 ? 17.898 40.021 -4.941 1.00 47.50 112 ASP A N 1
ATOM 929 C CA . ASP A 1 112 ? 19.194 40.624 -5.338 1.00 47.50 112 ASP A CA 1
ATOM 930 C C . ASP A 1 112 ? 20.308 39.636 -5.745 1.00 47.50 112 ASP A C 1
ATOM 932 O O . ASP A 1 112 ? 21.464 40.028 -5.885 1.00 47.50 112 ASP A O 1
ATOM 936 N N . THR A 1 113 ? 20.015 38.354 -5.992 1.00 42.62 113 THR A N 1
ATOM 937 C CA . THR A 1 113 ? 21.017 37.452 -6.607 1.00 42.62 113 THR A CA 1
ATOM 938 C C . THR A 1 113 ? 20.383 36.506 -7.623 1.00 42.62 113 THR A C 1
ATOM 940 O O . THR A 1 113 ? 19.809 35.472 -7.282 1.00 42.62 113 THR A O 1
ATOM 943 N N . GLU A 1 114 ? 20.486 36.880 -8.896 1.00 48.53 114 GLU A N 1
ATOM 944 C CA . GLU A 1 114 ? 20.042 36.074 -10.031 1.00 48.53 114 GLU A CA 1
ATOM 945 C C . GLU A 1 114 ? 20.969 34.861 -10.290 1.00 48.53 114 GLU A C 1
ATOM 947 O O . GLU A 1 114 ? 22.179 34.874 -10.056 1.00 48.53 114 GLU A O 1
ATOM 952 N N . ASP A 1 115 ? 20.331 33.793 -10.777 1.00 42.81 115 ASP A N 1
ATOM 953 C CA . ASP A 1 115 ? 20.858 32.708 -11.619 1.00 42.81 115 ASP A CA 1
ATOM 954 C C . ASP A 1 115 ? 21.636 31.504 -11.058 1.00 42.81 115 ASP A C 1
ATOM 956 O O . ASP A 1 115 ? 21.986 30.610 -11.828 1.00 42.81 115 ASP A O 1
ATOM 960 N N . LYS A 1 116 ? 21.778 31.318 -9.737 1.00 43.53 116 LYS A N 1
ATOM 961 C CA . LYS A 1 116 ? 22.292 30.030 -9.178 1.00 43.53 116 LYS A CA 1
ATOM 962 C C . LYS A 1 116 ? 21.401 29.329 -8.144 1.00 43.53 116 LYS A C 1
ATOM 964 O O . LYS A 1 116 ? 21.750 28.266 -7.637 1.00 43.53 116 LYS A O 1
ATOM 969 N N . GLN A 1 117 ? 20.221 29.870 -7.840 1.00 39.91 117 GLN A N 1
ATOM 970 C CA . GLN A 1 117 ? 19.414 29.443 -6.682 1.00 39.91 117 GLN A CA 1
ATOM 971 C C . GLN A 1 117 ? 18.232 28.498 -6.970 1.00 39.91 117 GLN A C 1
ATOM 973 O O . GLN A 1 117 ? 17.586 28.032 -6.027 1.00 39.91 117 GLN A O 1
ATOM 978 N N . VAL A 1 118 ? 17.931 28.159 -8.228 1.00 46.28 118 VAL A N 1
ATOM 979 C CA . VAL A 1 118 ? 16.789 27.270 -8.545 1.00 46.28 118 VAL A CA 1
ATOM 980 C C . VAL A 1 118 ? 17.040 25.827 -8.072 1.00 46.28 118 VAL A C 1
ATOM 982 O O . VAL A 1 118 ? 16.114 25.131 -7.643 1.00 46.28 118 VAL A O 1
ATOM 985 N N . GLU A 1 119 ? 18.299 25.391 -8.047 1.00 43.75 119 GLU A N 1
ATOM 986 C CA . GLU A 1 119 ? 18.666 24.030 -7.647 1.00 43.75 119 GLU A CA 1
ATOM 987 C C . GLU A 1 119 ? 18.729 23.871 -6.116 1.00 43.75 119 GLU A C 1
ATOM 989 O O . GLU A 1 119 ? 18.163 22.928 -5.555 1.00 43.75 119 GLU A O 1
ATOM 994 N N . TYR A 1 120 ? 19.278 24.867 -5.411 1.00 40.62 120 TYR A N 1
ATOM 995 C CA . TYR A 1 120 ? 19.375 24.854 -3.947 1.00 40.62 120 TYR A CA 1
ATOM 996 C C . TYR A 1 120 ? 18.009 25.018 -3.262 1.00 40.62 120 TYR A C 1
ATOM 998 O O . TYR A 1 120 ? 17.736 24.376 -2.248 1.00 40.62 120 TYR A O 1
ATOM 1006 N N . ASN A 1 121 ? 17.092 25.794 -3.853 1.00 39.84 121 ASN A N 1
ATOM 1007 C CA . ASN A 1 121 ? 15.729 25.942 -3.333 1.00 39.84 121 ASN A CA 1
ATOM 1008 C C . ASN A 1 121 ? 14.883 24.667 -3.479 1.00 39.84 121 ASN A C 1
ATOM 1010 O O . ASN A 1 121 ? 13.932 24.478 -2.722 1.00 39.84 121 ASN A O 1
ATOM 1014 N N . THR A 1 122 ? 15.231 23.760 -4.397 1.00 46.59 122 THR A N 1
ATOM 1015 C CA . THR A 1 122 ? 14.557 22.457 -4.518 1.00 46.59 122 THR A CA 1
ATOM 1016 C C . THR A 1 122 ? 15.056 21.479 -3.447 1.00 46.59 122 THR A C 1
ATOM 1018 O O . THR A 1 122 ? 14.257 20.753 -2.854 1.00 46.59 122 THR A O 1
ATOM 1021 N N . LEU A 1 123 ? 16.352 21.531 -3.121 1.00 40.78 123 LEU A N 1
ATOM 1022 C CA . LEU A 1 123 ? 16.984 20.753 -2.048 1.00 40.78 123 LEU A CA 1
ATOM 1023 C C . LEU A 1 123 ? 16.551 21.220 -0.647 1.00 40.78 123 LEU A C 1
ATOM 1025 O O . LEU A 1 123 ? 16.175 20.403 0.193 1.00 40.78 123 LEU A O 1
ATOM 1029 N N . LEU A 1 124 ? 16.502 22.534 -0.408 1.00 37.25 124 LEU A N 1
ATOM 1030 C CA . LEU A 1 124 ? 16.141 23.098 0.899 1.00 37.25 124 LEU A CA 1
ATOM 1031 C C . LEU A 1 124 ? 14.638 22.970 1.206 1.00 37.25 124 LEU A C 1
ATOM 1033 O O . LEU A 1 124 ? 14.243 22.773 2.356 1.00 37.25 124 LEU A O 1
ATOM 1037 N N . LYS A 1 125 ? 13.785 23.006 0.174 1.00 40.00 125 LYS A N 1
ATOM 1038 C CA . LYS A 1 125 ? 12.343 22.749 0.309 1.00 40.00 125 LYS A CA 1
ATOM 1039 C C . LYS A 1 125 ? 12.039 21.265 0.549 1.00 40.00 125 LYS A C 1
ATOM 1041 O O . LYS A 1 125 ? 11.027 20.967 1.172 1.00 40.00 125 LYS A O 1
ATOM 1046 N N . GLY A 1 126 ? 12.928 20.357 0.135 1.00 40.66 126 GLY A N 1
ATOM 1047 C CA . GLY A 1 126 ? 12.888 18.939 0.509 1.00 40.66 126 GLY A CA 1
ATOM 1048 C C . GLY A 1 126 ? 13.218 18.698 1.985 1.00 40.66 126 GLY A C 1
ATOM 1049 O O . GLY A 1 126 ? 12.558 17.887 2.621 1.00 40.66 126 GLY A O 1
ATOM 1050 N N . LEU A 1 127 ? 14.161 19.460 2.552 1.00 38.25 127 LEU A N 1
ATOM 1051 C CA . LEU A 1 127 ? 14.587 19.308 3.950 1.00 38.25 127 LEU A CA 1
ATOM 1052 C C . LEU A 1 127 ? 13.645 19.994 4.960 1.00 38.25 127 LEU A C 1
ATOM 1054 O O . LEU A 1 127 ? 13.455 19.508 6.068 1.00 38.25 127 LEU A O 1
ATOM 1058 N N . LEU A 1 128 ? 13.014 21.115 4.587 1.00 32.75 128 LEU A N 1
ATOM 1059 C CA . LEU A 1 128 ? 12.069 21.833 5.461 1.00 32.75 128 LEU A CA 1
ATOM 1060 C C . LEU A 1 128 ? 10.617 21.331 5.340 1.00 32.75 128 LEU A C 1
ATOM 1062 O O . LEU A 1 128 ? 9.803 21.579 6.232 1.00 32.75 128 LEU A O 1
ATOM 1066 N N . SER A 1 129 ? 10.295 20.570 4.286 1.00 37.34 129 SER A N 1
ATOM 1067 C CA . SER A 1 129 ? 8.994 19.906 4.110 1.00 37.34 129 SER A CA 1
ATOM 1068 C C . SER A 1 129 ? 8.877 18.565 4.856 1.00 37.34 129 SER A C 1
ATOM 1070 O O . SER A 1 129 ? 7.894 17.853 4.663 1.00 37.34 129 SER A O 1
ATOM 1072 N N . GLU A 1 130 ? 9.821 18.223 5.738 1.00 33.31 130 GLU A N 1
ATOM 1073 C CA . GLU A 1 130 ? 9.646 17.133 6.713 1.00 33.31 130 GLU A CA 1
ATOM 1074 C C . GLU A 1 130 ? 8.813 17.558 7.940 1.00 33.31 130 GLU A C 1
ATOM 1076 O O . GLU A 1 130 ? 8.431 16.716 8.749 1.00 33.31 130 GLU A O 1
ATOM 1081 N N . SER A 1 131 ? 8.456 18.845 8.062 1.00 38.06 131 SER A N 1
ATOM 1082 C CA . SER A 1 131 ? 7.759 19.387 9.245 1.00 38.06 131 SER A CA 1
ATOM 1083 C C . SER A 1 131 ? 6.385 20.025 8.988 1.00 38.06 131 SER A C 1
ATOM 1085 O O . SER A 1 131 ? 5.777 20.545 9.921 1.00 38.06 131 SER A O 1
ATOM 1087 N N . SER A 1 132 ? 5.841 19.969 7.767 1.00 31.22 132 SER A N 1
ATOM 1088 C CA . SER A 1 132 ? 4.541 20.586 7.453 1.00 31.22 132 SER A CA 1
ATOM 1089 C C . SER A 1 132 ? 3.497 19.574 6.980 1.00 31.22 132 SER A C 1
ATOM 1091 O O . SER A 1 132 ? 3.581 19.011 5.894 1.00 31.22 132 SER A O 1
ATOM 1093 N N . ASP A 1 133 ? 2.479 19.403 7.824 1.00 33.22 133 ASP A N 1
ATOM 1094 C CA . ASP A 1 133 ? 1.110 19.024 7.465 1.00 33.22 133 ASP A CA 1
ATOM 1095 C C . ASP A 1 133 ? 0.880 17.680 6.752 1.00 33.22 133 ASP A C 1
ATOM 1097 O O . ASP A 1 133 ? 0.160 17.581 5.759 1.00 33.22 133 ASP A O 1
ATOM 1101 N N . SER A 1 134 ? 1.290 16.580 7.392 1.00 31.75 134 SER A N 1
ATOM 1102 C CA . SER A 1 134 ? 0.392 15.415 7.418 1.00 31.75 134 SER A CA 1
ATOM 1103 C C . SER A 1 134 ? -0.565 15.566 8.599 1.00 31.75 134 SER A C 1
ATOM 1105 O O . SER A 1 134 ? -0.345 15.035 9.693 1.00 31.75 134 SER A O 1
ATOM 1107 N N . SER A 1 135 ? -1.644 16.322 8.376 1.00 30.59 135 SER A N 1
ATOM 1108 C CA . SER A 1 135 ? -2.849 16.280 9.206 1.00 30.59 135 SER A CA 1
ATOM 1109 C C . SER A 1 135 ? -3.402 14.852 9.185 1.00 30.59 135 SER A C 1
ATOM 1111 O O . SER A 1 135 ? -4.288 14.487 8.418 1.00 30.59 135 SER A O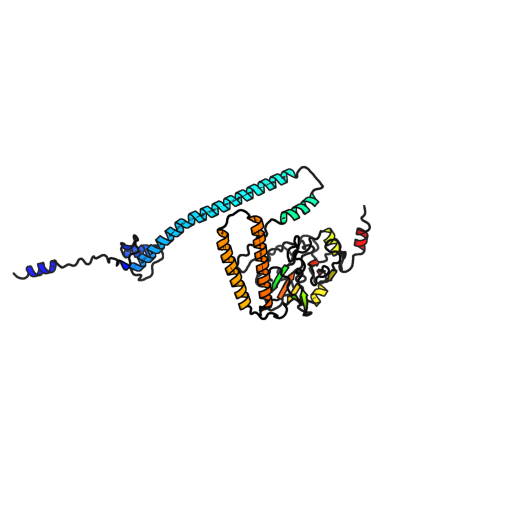 1
ATOM 1113 N N . PHE A 1 136 ? -2.824 14.002 10.029 1.00 36.75 136 PHE A N 1
ATOM 1114 C CA . PHE A 1 136 ? -3.317 12.674 10.349 1.00 36.75 136 PHE A CA 1
ATOM 1115 C C . PHE A 1 136 ? -4.382 12.824 11.438 1.00 36.75 136 PHE A C 1
ATOM 1117 O O . PHE A 1 136 ? -4.251 12.320 12.551 1.00 36.75 136 PHE A O 1
ATOM 1124 N N . SER A 1 137 ? -5.426 13.592 11.128 1.00 28.42 137 SER A N 1
ATOM 1125 C CA . SER A 1 137 ? -6.685 13.545 11.858 1.00 28.42 137 SER A CA 1
ATOM 1126 C C . SER A 1 137 ? -7.565 12.500 11.183 1.00 28.42 137 SER A C 1
ATOM 1128 O O . SER A 1 137 ? -8.463 12.825 10.411 1.00 28.42 137 SER A O 1
ATOM 1130 N N . GLU A 1 138 ? -7.295 11.222 11.450 1.00 35.66 138 GLU A N 1
ATOM 1131 C CA . GLU A 1 138 ? -8.293 10.177 11.229 1.00 35.66 138 GLU A CA 1
ATOM 1132 C C . GLU A 1 138 ? -9.364 10.323 12.315 1.00 35.66 138 GLU A C 1
ATOM 1134 O O . GLU A 1 138 ? -9.243 9.796 13.421 1.00 35.66 138 GLU A O 1
ATOM 1139 N N . SER A 1 139 ? -10.409 11.087 12.004 1.00 28.34 139 SER A N 1
ATOM 1140 C CA . SER A 1 139 ? -11.685 10.949 12.692 1.00 28.34 139 SER A CA 1
ATOM 1141 C C . SER A 1 139 ? -12.251 9.571 12.359 1.00 28.34 139 SER A C 1
ATOM 1143 O O . SER A 1 139 ? -12.445 9.221 11.194 1.00 28.34 139 SER A O 1
ATOM 1145 N N . GLU A 1 140 ? -12.501 8.777 13.395 1.00 34.72 140 GLU A N 1
ATOM 1146 C CA . GLU A 1 140 ? -13.372 7.615 13.300 1.00 34.72 140 GLU A CA 1
ATOM 1147 C C . GLU A 1 140 ? -14.760 8.065 12.809 1.00 34.72 140 GLU A C 1
ATOM 1149 O O . GLU A 1 140 ? -15.298 9.072 13.266 1.00 34.72 140 GLU A O 1
ATOM 1154 N N . SER A 1 141 ? -15.342 7.281 11.899 1.00 33.84 141 SER A N 1
ATOM 1155 C CA . SER A 1 141 ? -16.705 7.399 11.358 1.00 33.84 141 SER A CA 1
ATOM 1156 C C . SER A 1 141 ? -17.005 8.608 10.456 1.00 33.84 141 SER A C 1
ATOM 1158 O O . SER A 1 141 ? -17.311 9.711 10.895 1.00 33.84 141 SER A O 1
ATOM 1160 N N . SER A 1 142 ? -16.989 8.359 9.149 1.00 28.30 142 SER A N 1
ATOM 1161 C CA . SER A 1 142 ? -18.124 8.563 8.237 1.00 28.30 142 SER A CA 1
ATOM 1162 C C . SER A 1 142 ? -17.692 8.056 6.867 1.00 28.30 142 SER A C 1
ATOM 1164 O O . SER A 1 142 ? -16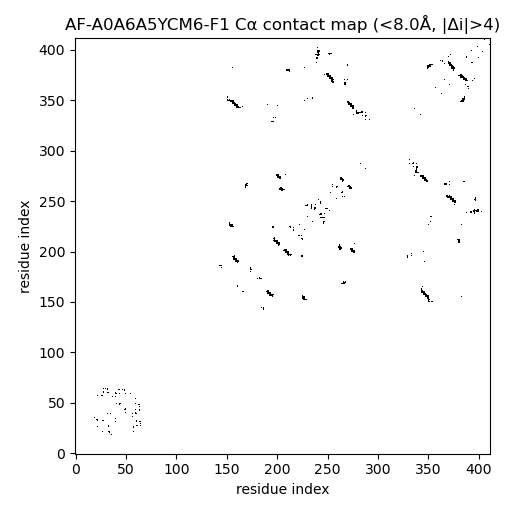.636 8.435 6.356 1.00 28.30 142 SER A O 1
ATOM 1166 N N . ASP A 1 143 ? -18.483 7.155 6.292 1.00 40.41 143 ASP A N 1
ATOM 1167 C CA . ASP A 1 143 ? -18.402 6.847 4.871 1.00 40.41 143 ASP A CA 1
ATOM 1168 C C . ASP A 1 143 ? -18.471 8.161 4.069 1.00 40.41 143 ASP A C 1
ATOM 1170 O O . ASP A 1 143 ? -19.146 9.099 4.479 1.00 40.41 143 ASP A O 1
ATOM 1174 N N . THR A 1 144 ? -17.773 8.221 2.931 1.00 32.84 144 THR A N 1
ATOM 1175 C CA . THR A 1 144 ? -17.705 9.357 1.982 1.00 32.84 144 THR A CA 1
ATOM 1176 C C . THR A 1 144 ? -16.642 10.442 2.207 1.00 32.84 144 THR A C 1
ATOM 1178 O O . THR A 1 144 ? -16.928 11.629 2.083 1.00 32.84 144 THR A O 1
ATOM 1181 N N . SER A 1 145 ? -15.371 10.075 2.384 1.00 31.23 145 SER A N 1
ATOM 1182 C CA . SER A 1 145 ? -14.293 10.945 1.887 1.00 31.23 145 SER A CA 1
ATOM 1183 C C . SER A 1 145 ? -13.895 10.500 0.469 1.00 31.23 145 SER A C 1
ATOM 1185 O O . SER A 1 145 ? -13.467 9.357 0.285 1.00 31.23 145 SER A O 1
ATOM 1187 N N . PRO A 1 146 ? -14.075 11.342 -0.573 1.00 34.78 146 PRO A N 1
ATOM 1188 C CA . PRO A 1 146 ? -13.530 11.043 -1.890 1.00 34.78 146 PRO A CA 1
ATOM 1189 C C . PRO A 1 146 ? -12.014 10.945 -1.745 1.00 34.78 146 PRO A C 1
ATOM 1191 O O . PRO A 1 146 ? -11.400 11.804 -1.113 1.00 34.78 146 PRO A O 1
ATOM 1194 N N . ILE A 1 147 ? -11.421 9.880 -2.289 1.00 42.78 147 ILE A N 1
ATOM 1195 C CA . ILE A 1 147 ? -9.967 9.709 -2.335 1.00 42.78 147 ILE A CA 1
ATOM 1196 C C . ILE A 1 147 ? -9.388 10.988 -2.947 1.00 42.78 147 ILE A C 1
ATOM 1198 O O . ILE A 1 147 ? -9.569 11.235 -4.140 1.00 42.78 147 ILE A O 1
ATOM 1202 N N . SER A 1 148 ? -8.755 11.820 -2.115 1.00 34.91 148 SER A N 1
ATOM 1203 C CA . SER A 1 148 ? -8.080 13.040 -2.552 1.00 34.91 148 SER A CA 1
ATOM 1204 C C . SER A 1 148 ? -7.138 12.709 -3.710 1.00 34.91 148 SER A C 1
ATOM 1206 O O . SER A 1 148 ? -6.566 11.612 -3.709 1.00 34.91 148 SER A O 1
ATOM 1208 N N . PRO A 1 149 ? -6.952 13.617 -4.690 1.00 41.97 149 PRO A N 1
ATOM 1209 C CA . PRO A 1 149 ? -5.960 13.418 -5.739 1.00 41.97 149 PRO A CA 1
ATOM 1210 C C . PRO A 1 149 ? -4.629 13.084 -5.065 1.00 41.97 149 PRO A C 1
ATOM 1212 O O . PRO A 1 149 ? -4.117 13.862 -4.262 1.00 41.97 149 PRO A O 1
ATOM 1215 N N . ILE A 1 150 ? -4.160 11.859 -5.304 1.00 52.59 150 ILE A N 1
ATOM 1216 C CA . ILE A 1 150 ? -3.012 11.266 -4.625 1.00 52.59 150 ILE A CA 1
ATOM 1217 C C . ILE A 1 150 ? -1.806 12.140 -4.965 1.00 52.59 150 ILE A C 1
ATOM 1219 O O . ILE A 1 150 ? -1.289 12.069 -6.077 1.00 52.59 150 ILE A O 1
ATOM 1223 N N . HIS A 1 151 ? -1.389 12.997 -4.033 1.00 47.84 151 HIS A N 1
ATOM 1224 C CA . HIS A 1 151 ? -0.158 13.757 -4.193 1.00 47.84 151 HIS A CA 1
ATOM 1225 C C . HIS A 1 151 ? 1.006 12.750 -4.240 1.00 47.84 151 HIS A C 1
ATOM 1227 O O . HIS A 1 151 ? 0.997 11.792 -3.456 1.00 47.84 151 HIS A O 1
ATOM 1233 N N . PRO A 1 152 ? 1.956 12.874 -5.183 1.00 58.59 152 PRO A N 1
ATOM 1234 C CA . PRO A 1 152 ? 2.956 11.847 -5.443 1.00 58.59 152 PRO A CA 1
ATOM 1235 C C . PRO A 1 152 ? 4.071 11.892 -4.398 1.00 58.59 152 PRO A C 1
ATOM 1237 O O . PRO A 1 152 ? 5.199 12.274 -4.676 1.00 58.59 152 PRO A O 1
ATOM 1240 N N . GLU A 1 153 ? 3.751 11.492 -3.174 1.00 67.00 153 GLU A N 1
ATOM 1241 C CA . GLU A 1 153 ? 4.778 11.128 -2.207 1.00 67.00 153 GLU A CA 1
ATOM 1242 C C . GLU A 1 153 ? 5.487 9.851 -2.694 1.00 67.00 153 GLU A C 1
ATOM 1244 O O . GLU A 1 153 ? 4.797 8.940 -3.186 1.00 67.00 153 GLU A O 1
ATOM 1249 N N . PRO A 1 154 ? 6.822 9.756 -2.549 1.00 76.56 154 PRO A N 1
ATOM 1250 C CA . PRO A 1 154 ? 7.609 8.562 -2.848 1.00 76.56 154 PRO A CA 1
ATOM 1251 C C . PRO A 1 154 ? 7.375 7.502 -1.760 1.00 76.56 154 PRO A C 1
ATOM 1253 O O . PRO A 1 154 ? 8.255 7.157 -0.971 1.00 76.56 154 PRO A O 1
ATOM 1256 N N . THR A 1 155 ? 6.142 7.003 -1.678 1.00 86.31 155 THR A N 1
ATOM 1257 C CA . THR A 1 155 ? 5.712 6.019 -0.685 1.00 86.31 155 THR A CA 1
ATOM 1258 C C . THR A 1 155 ? 4.929 4.887 -1.339 1.00 86.31 155 THR A C 1
ATOM 1260 O O . THR A 1 155 ? 4.038 5.104 -2.165 1.00 86.31 155 THR A O 1
ATOM 1263 N N . LEU A 1 156 ? 5.257 3.660 -0.938 1.00 90.31 156 LEU A N 1
ATOM 1264 C CA . LEU A 1 156 ? 4.476 2.459 -1.186 1.00 90.31 156 LEU A CA 1
ATOM 1265 C C . LEU A 1 156 ? 3.151 2.566 -0.445 1.00 90.31 156 LEU A C 1
ATOM 1267 O O . LEU A 1 156 ? 3.088 2.955 0.727 1.00 90.31 156 LEU A O 1
ATOM 1271 N N . ARG A 1 157 ? 2.071 2.192 -1.125 1.00 90.69 157 ARG A N 1
ATOM 1272 C CA . ARG A 1 157 ? 0.723 2.295 -0.571 1.00 90.69 157 ARG A CA 1
ATOM 1273 C C . ARG A 1 157 ? 0.044 0.942 -0.599 1.00 90.69 157 ARG A C 1
ATOM 1275 O O . ARG A 1 157 ? 0.196 0.163 -1.535 1.00 90.69 157 ARG A O 1
ATOM 1282 N N . LEU A 1 158 ? -0.726 0.694 0.449 1.00 92.75 158 LEU A N 1
ATOM 1283 C CA . LEU A 1 158 ? -1.516 -0.511 0.604 1.00 92.75 158 LEU A CA 1
ATOM 1284 C C . LEU A 1 158 ? -2.977 -0.112 0.802 1.00 92.75 158 LEU A C 1
ATOM 1286 O O . LEU A 1 158 ? -3.295 0.846 1.513 1.00 92.75 158 LEU A O 1
ATOM 1290 N N . PHE A 1 159 ? -3.866 -0.841 0.148 1.00 93.19 159 PHE A N 1
ATOM 1291 C CA . PHE A 1 159 ? -5.302 -0.663 0.239 1.00 93.19 159 PHE A CA 1
ATOM 1292 C C . PHE A 1 159 ? -5.972 -2.022 0.437 1.00 93.19 159 PHE A C 1
ATOM 1294 O O . PHE A 1 159 ? -5.478 -3.050 -0.015 1.00 93.19 159 PHE A O 1
ATOM 1301 N N . GLU A 1 160 ? -7.114 -2.013 1.098 1.00 93.25 160 GLU A N 1
ATOM 1302 C CA . GLU A 1 160 ? -7.976 -3.164 1.311 1.00 93.25 160 GLU A CA 1
ATOM 1303 C C . GLU A 1 160 ? -9.137 -3.108 0.319 1.00 93.25 160 GLU A C 1
ATOM 1305 O O . GLU A 1 160 ? -9.861 -2.107 0.238 1.00 93.25 160 GLU A O 1
ATOM 1310 N N . TRP A 1 161 ? -9.320 -4.183 -0.439 1.00 92.75 161 TRP A N 1
ATOM 1311 C CA . TRP A 1 161 ? -10.483 -4.375 -1.285 1.00 92.75 161 TRP A CA 1
ATOM 1312 C C . TRP A 1 161 ? -11.541 -5.176 -0.527 1.00 92.75 161 TRP A C 1
ATOM 1314 O O . TRP A 1 161 ? -11.355 -6.345 -0.204 1.00 92.75 161 TRP A O 1
ATOM 1324 N N . ARG A 1 162 ? -12.649 -4.509 -0.200 1.00 88.69 162 ARG A N 1
ATOM 1325 C CA . ARG A 1 162 ? -13.670 -5.011 0.733 1.00 88.69 162 ARG A CA 1
ATOM 1326 C C . ARG A 1 162 ? -14.724 -5.908 0.095 1.00 88.69 162 ARG A C 1
ATOM 1328 O O . ARG A 1 162 ? -15.566 -6.439 0.813 1.00 88.69 162 ARG A O 1
ATOM 1335 N N . PHE A 1 163 ? -14.716 -6.025 -1.226 1.00 86.69 163 PHE A N 1
ATOM 1336 C CA . PHE A 1 163 ? -15.714 -6.797 -1.952 1.00 86.69 163 PHE A CA 1
ATOM 1337 C C . PHE A 1 163 ? -15.204 -8.222 -2.181 1.00 86.69 163 PHE A C 1
ATOM 1339 O O . PHE A 1 163 ? -13.997 -8.387 -2.374 1.00 86.69 163 PHE A O 1
ATOM 1346 N N . PRO A 1 164 ? -16.091 -9.234 -2.147 1.00 85.31 164 PRO A N 1
ATOM 1347 C CA . PRO A 1 164 ? -15.712 -10.621 -2.414 1.00 85.31 164 PRO A CA 1
ATOM 1348 C C . PRO A 1 164 ? -15.088 -10.799 -3.801 1.00 85.31 164 PRO A C 1
ATOM 1350 O O . PRO A 1 164 ? -14.070 -11.470 -3.944 1.00 85.31 164 PRO A O 1
ATOM 1353 N N . ASP A 1 165 ? -15.672 -10.146 -4.805 1.00 87.56 165 ASP A N 1
ATOM 1354 C CA . ASP A 1 165 ? -15.198 -10.210 -6.183 1.00 87.56 165 ASP A CA 1
ATOM 1355 C C . ASP A 1 165 ? -14.035 -9.251 -6.397 1.00 87.56 165 ASP A C 1
ATOM 1357 O O . ASP A 1 165 ? -14.069 -8.121 -5.909 1.00 87.56 165 ASP A O 1
ATOM 1361 N N . LEU A 1 166 ? -13.031 -9.661 -7.171 1.00 87.12 166 LEU A N 1
ATOM 1362 C CA . LEU A 1 166 ? -11.930 -8.779 -7.550 1.00 87.12 166 LEU A CA 1
ATOM 1363 C C . LEU A 1 166 ? -12.441 -7.548 -8.325 1.00 87.12 166 LEU A C 1
ATOM 1365 O O . LEU A 1 166 ? -13.431 -7.630 -9.058 1.00 87.12 166 LEU A O 1
ATOM 1369 N N . PRO A 1 167 ? -11.781 -6.383 -8.181 1.00 87.81 167 PRO A N 1
ATOM 1370 C CA . PRO A 1 167 ? -12.185 -5.198 -8.920 1.00 87.81 167 PRO A CA 1
ATOM 1371 C C . PRO A 1 167 ? -12.068 -5.399 -10.425 1.00 87.81 167 PRO A C 1
ATOM 1373 O O . PRO A 1 167 ? -11.220 -6.137 -10.917 1.00 87.81 167 PRO A O 1
ATOM 1376 N N . ARG A 1 168 ? -12.872 -4.641 -11.169 1.00 85.94 168 ARG A N 1
ATOM 1377 C CA . ARG A 1 168 ? -12.740 -4.568 -12.623 1.00 85.94 168 ARG A CA 1
ATOM 1378 C C . ARG A 1 168 ? -11.362 -4.019 -13.010 1.00 85.94 168 ARG A C 1
ATOM 1380 O O . ARG A 1 168 ? -10.826 -3.123 -12.346 1.00 85.94 168 ARG A O 1
ATOM 1387 N N . LEU A 1 169 ? -10.813 -4.569 -14.089 1.00 84.69 169 LEU A N 1
ATOM 1388 C CA . LEU A 1 169 ? -9.557 -4.121 -14.693 1.00 84.69 169 LEU A CA 1
ATOM 1389 C C . LEU A 1 169 ? -9.716 -2.751 -15.350 1.00 84.69 169 LEU A C 1
ATOM 1391 O O . LEU A 1 169 ? -8.844 -1.890 -15.221 1.00 84.69 169 LEU A O 1
ATOM 1395 N N . ASP A 1 170 ? -10.860 -2.549 -15.997 1.00 80.12 170 ASP A N 1
ATOM 1396 C CA . ASP A 1 170 ? -11.145 -1.337 -16.742 1.00 80.12 170 ASP A CA 1
ATOM 1397 C C . ASP A 1 170 ? -11.333 -0.129 -15.825 1.00 80.12 170 ASP A C 1
ATOM 1399 O O . ASP A 1 170 ? -11.855 -0.246 -14.704 1.00 80.12 170 ASP A O 1
ATOM 1403 N N . PRO A 1 171 ? -10.932 1.063 -16.290 1.00 77.31 171 PRO A N 1
ATOM 1404 C CA . PRO A 1 171 ? -11.205 2.282 -15.569 1.00 77.31 171 PRO A CA 1
ATOM 1405 C C . PRO A 1 171 ? -12.726 2.494 -15.468 1.00 77.31 171 PRO A C 1
ATOM 1407 O O . PRO A 1 171 ? -13.472 2.168 -16.396 1.00 77.31 171 PRO A O 1
ATOM 1410 N N . PRO A 1 172 ? -13.223 3.076 -14.363 1.00 70.25 172 PRO A N 1
ATOM 1411 C CA . PRO A 1 172 ? -14.630 3.448 -14.258 1.00 70.25 172 PRO A CA 1
ATOM 1412 C C . PRO A 1 172 ? -15.031 4.343 -15.437 1.00 70.25 172 PRO A C 1
ATOM 1414 O O . PRO A 1 172 ? -14.251 5.207 -15.831 1.00 70.25 172 PRO A O 1
ATOM 1417 N N . HIS A 1 173 ? -16.259 4.219 -15.954 1.00 57.00 173 HIS A N 1
ATOM 1418 C CA . HIS A 1 173 ? -16.743 5.021 -17.094 1.00 57.00 173 HIS A CA 1
ATOM 1419 C C . HIS A 1 173 ? -16.627 6.551 -16.896 1.00 57.00 173 HIS A C 1
ATOM 1421 O O . HIS A 1 173 ? -16.648 7.308 -17.862 1.00 57.00 173 HIS A O 1
ATOM 1427 N N . SER A 1 174 ? -16.458 7.025 -15.655 1.00 53.50 174 SER A N 1
ATOM 1428 C CA . SER A 1 174 ? -16.183 8.426 -15.311 1.00 53.50 174 SER A CA 1
ATOM 1429 C C . SER A 1 174 ? -14.723 8.866 -15.504 1.00 53.50 174 SER A C 1
ATOM 1431 O O . SER A 1 174 ? -14.424 10.046 -15.342 1.00 53.50 174 SER A O 1
ATOM 1433 N N . TYR A 1 175 ? -13.803 7.955 -15.827 1.00 48.34 175 TYR A N 1
ATOM 1434 C CA . TYR A 1 175 ? -12.399 8.235 -16.140 1.00 48.34 175 TYR A CA 1
ATOM 1435 C C . TYR A 1 175 ? -12.248 8.606 -17.626 1.00 48.34 175 TYR A C 1
ATOM 1437 O O . TYR A 1 175 ? -11.415 8.075 -18.351 1.00 48.34 175 TYR A O 1
ATOM 1445 N N . GLN A 1 176 ? -13.083 9.517 -18.124 1.00 46.97 176 GLN A N 1
ATOM 1446 C CA . GLN A 1 176 ? -12.780 10.182 -19.385 1.00 46.97 176 GLN A CA 1
ATOM 1447 C C . GLN A 1 176 ? -11.902 11.390 -19.058 1.00 46.97 176 GLN A C 1
ATOM 1449 O O . GLN A 1 176 ? -12.378 12.403 -18.553 1.00 46.97 176 GLN A O 1
ATOM 1454 N N . LEU A 1 177 ? -10.607 11.281 -19.375 1.00 51.34 177 LEU A N 1
ATOM 1455 C CA . LEU A 1 177 ? -9.595 12.353 -19.306 1.00 51.34 177 LEU A CA 1
ATOM 1456 C C . LEU A 1 177 ? -9.976 13.615 -20.115 1.00 51.34 177 LEU A C 1
ATOM 1458 O O . LEU A 1 177 ? -9.314 14.648 -20.026 1.00 51.34 177 LEU A O 1
ATOM 1462 N N . ARG A 1 178 ? -11.064 13.563 -20.893 1.00 42.00 178 ARG A N 1
ATOM 1463 C CA . ARG A 1 178 ? -11.628 14.698 -21.620 1.00 42.00 178 ARG A CA 1
ATOM 1464 C C . ARG A 1 178 ? -12.485 15.567 -20.702 1.00 42.00 178 ARG A C 1
ATOM 1466 O O . ARG A 1 178 ? -13.690 15.389 -20.601 1.00 42.00 178 ARG A O 1
ATOM 1473 N N . GLY A 1 179 ? -11.842 16.567 -20.108 1.00 41.22 179 GLY A N 1
ATOM 1474 C CA . GLY A 1 179 ? -12.474 17.853 -19.815 1.00 41.22 179 GLY A CA 1
ATOM 1475 C C . GLY A 1 179 ? -13.498 17.864 -18.677 1.00 41.22 179 GLY A C 1
ATOM 1476 O O . GLY A 1 179 ? -14.654 17.495 -18.836 1.00 41.22 179 GLY A O 1
ATOM 1477 N N . LYS A 1 180 ? -13.088 18.437 -17.540 1.00 43.38 180 LYS A N 1
ATOM 1478 C CA . LYS A 1 180 ? -13.957 19.122 -16.560 1.00 43.38 180 LYS A CA 1
ATOM 1479 C C . LYS A 1 180 ? -15.209 18.374 -16.064 1.00 43.38 180 LYS A C 1
ATOM 1481 O O . LYS A 1 180 ? -16.143 19.017 -15.590 1.00 43.38 180 LYS A O 1
ATOM 1486 N N . ARG A 1 181 ? -15.244 17.040 -16.068 1.00 42.88 181 ARG A N 1
ATOM 1487 C CA . ARG A 1 181 ? -16.266 16.298 -15.318 1.00 42.88 181 ARG A CA 1
ATOM 1488 C C . ARG A 1 181 ? -15.720 15.941 -13.943 1.00 42.88 181 ARG A C 1
ATOM 1490 O O . ARG A 1 181 ? -14.777 15.171 -13.802 1.00 42.88 181 ARG A O 1
ATOM 1497 N N . LYS A 1 182 ? -16.307 16.571 -12.922 1.00 43.94 182 LYS A N 1
ATOM 1498 C CA . LYS A 1 182 ? -16.084 16.262 -11.506 1.00 43.94 182 LYS A CA 1
ATOM 1499 C C . LYS A 1 182 ? -16.322 14.758 -11.339 1.00 43.94 182 LYS A C 1
ATOM 1501 O O . LYS A 1 182 ? -17.420 14.290 -11.628 1.00 43.94 182 LYS A O 1
ATOM 1506 N N . LEU A 1 183 ? -15.292 14.009 -10.943 1.00 47.59 183 LEU A N 1
ATOM 1507 C CA . LEU A 1 183 ? -15.394 12.574 -10.690 1.00 47.59 183 LEU A CA 1
ATOM 1508 C C . LEU A 1 183 ? -16.410 12.340 -9.571 1.00 47.59 183 LEU A C 1
ATOM 1510 O O . LEU A 1 183 ? -16.082 12.441 -8.391 1.00 47.59 183 LEU A O 1
ATOM 1514 N N . ILE A 1 184 ? -17.648 12.021 -9.938 1.00 43.16 184 ILE A N 1
ATOM 1515 C CA . ILE A 1 184 ? -18.608 11.436 -9.008 1.00 43.16 184 ILE A CA 1
ATOM 1516 C C . ILE A 1 184 ? -18.243 9.957 -8.935 1.00 43.16 184 ILE A C 1
ATOM 1518 O O . ILE A 1 184 ? -18.885 9.101 -9.537 1.00 43.16 184 ILE A O 1
ATOM 1522 N N . TYR A 1 185 ? -17.155 9.651 -8.226 1.00 52.09 185 TYR A N 1
ATOM 1523 C CA . TYR A 1 185 ? -16.993 8.302 -7.716 1.00 52.09 185 TYR A CA 1
ATOM 1524 C C . TYR A 1 185 ? -18.163 8.085 -6.769 1.00 52.09 185 TYR A C 1
ATOM 1526 O O . TYR A 1 185 ? -18.220 8.689 -5.697 1.00 52.09 185 TYR A O 1
ATOM 1534 N N . THR A 1 186 ? -19.102 7.217 -7.134 1.00 51.34 186 THR A N 1
ATOM 1535 C CA . THR A 1 186 ? -19.918 6.567 -6.117 1.00 51.34 186 THR A CA 1
ATOM 1536 C C . THR A 1 186 ? -18.919 5.845 -5.219 1.00 51.34 186 THR A C 1
ATOM 1538 O O . THR A 1 186 ? -18.404 4.794 -5.597 1.00 51.34 186 THR A O 1
ATOM 1541 N N . GLY A 1 187 ? -18.572 6.435 -4.068 1.00 53.94 187 GLY A N 1
ATOM 1542 C CA . GLY A 1 187 ? -17.498 5.975 -3.170 1.00 53.94 187 GLY A CA 1
ATOM 1543 C C . GLY A 1 187 ? -17.650 4.532 -2.671 1.00 53.94 187 GLY A C 1
ATOM 1544 O O . GLY A 1 187 ? -16.787 4.027 -1.965 1.00 53.94 187 GLY A O 1
ATOM 1545 N N . LYS A 1 188 ? -18.730 3.862 -3.078 1.00 60.81 188 LYS A N 1
ATOM 1546 C CA . LYS A 1 188 ? -19.061 2.471 -2.816 1.00 60.81 188 LYS A CA 1
ATOM 1547 C C . LYS A 1 188 ? -18.104 1.455 -3.447 1.00 60.81 188 LYS A C 1
ATOM 1549 O O . LYS A 1 188 ? -18.115 0.346 -2.963 1.00 60.81 188 LYS A O 1
ATOM 1554 N N . LEU A 1 189 ? -17.291 1.762 -4.466 1.00 70.69 189 LEU A N 1
ATOM 1555 C CA . LEU A 1 189 ? -16.418 0.760 -5.131 1.00 70.69 189 LEU A CA 1
ATOM 1556 C C . LEU A 1 189 ? -14.926 1.131 -5.125 1.00 70.69 189 LEU A C 1
ATOM 1558 O O . LEU A 1 189 ? -14.200 0.853 -6.078 1.00 70.69 189 LEU A O 1
ATOM 1562 N N . LEU A 1 190 ? -14.454 1.804 -4.076 1.00 79.31 190 LEU A N 1
ATOM 1563 C CA . LEU A 1 190 ? -13.052 2.204 -3.968 1.00 79.31 190 LEU A CA 1
ATOM 1564 C C . LEU A 1 190 ? -12.298 1.361 -2.926 1.00 79.31 190 LEU A C 1
ATOM 1566 O O . LEU A 1 190 ? -12.838 1.115 -1.845 1.00 79.31 190 LEU A O 1
ATOM 1570 N N . PRO A 1 191 ? -11.041 0.954 -3.205 1.00 87.06 191 PRO A N 1
ATOM 1571 C CA . PRO A 1 191 ? -10.190 0.330 -2.197 1.00 87.06 191 PRO A CA 1
ATOM 1572 C C . PRO A 1 191 ? -9.995 1.261 -0.994 1.00 87.06 191 PRO A C 1
ATOM 1574 O O . PRO A 1 191 ? -9.728 2.456 -1.158 1.00 87.06 191 PRO A O 1
ATOM 1577 N N . LYS A 1 192 ? -10.081 0.722 0.224 1.00 88.44 192 LYS A N 1
ATOM 1578 C CA . LYS A 1 192 ? -9.865 1.491 1.453 1.00 88.44 192 LYS A CA 1
ATOM 1579 C C . LYS A 1 192 ? -8.373 1.590 1.741 1.00 88.44 192 LYS A C 1
ATOM 1581 O O . LYS A 1 192 ? -7.707 0.569 1.839 1.00 88.44 192 LYS A O 1
ATOM 1586 N N . LYS A 1 193 ? -7.833 2.793 1.935 1.00 88.81 193 LYS A N 1
ATOM 1587 C CA . LYS A 1 193 ? -6.426 2.956 2.337 1.00 88.81 193 LYS A CA 1
ATOM 1588 C C . LYS A 1 193 ? -6.176 2.275 3.687 1.00 88.81 193 LYS A C 1
ATOM 1590 O O . LYS A 1 193 ? -6.948 2.474 4.626 1.00 88.81 193 LYS A O 1
ATOM 1595 N N . VAL A 1 194 ? -5.087 1.515 3.783 1.00 89.88 194 VAL A N 1
ATOM 1596 C CA . VAL A 1 194 ? -4.599 0.924 5.036 1.00 89.88 194 VAL A CA 1
ATOM 1597 C C . VAL A 1 194 ? -3.147 1.340 5.285 1.00 89.88 194 VAL A C 1
ATOM 1599 O O . VAL A 1 194 ? -2.430 1.670 4.335 1.00 89.88 194 VAL A O 1
ATOM 1602 N N . PRO A 1 195 ? -2.685 1.376 6.549 1.00 87.75 195 PRO A N 1
ATOM 1603 C CA . PRO A 1 195 ? -1.276 1.612 6.839 1.00 87.75 195 PRO A CA 1
ATOM 1604 C C . PRO A 1 195 ? -0.400 0.586 6.119 1.00 87.75 195 PRO A C 1
ATOM 1606 O O . PRO A 1 195 ? -0.712 -0.605 6.118 1.00 87.75 195 PRO A O 1
ATOM 1609 N N . TYR A 1 196 ? 0.702 1.040 5.523 1.00 87.81 196 TYR A N 1
ATOM 1610 C CA . TYR A 1 196 ? 1.627 0.138 4.851 1.00 87.81 196 TYR A CA 1
ATOM 1611 C C . TYR A 1 196 ? 2.315 -0.777 5.876 1.00 87.81 196 TYR A C 1
ATOM 1613 O O . TYR A 1 196 ? 2.939 -0.308 6.838 1.00 87.81 196 TYR A O 1
ATOM 1621 N N . ILE A 1 197 ? 2.164 -2.089 5.688 1.00 88.56 197 ILE A N 1
ATOM 1622 C CA . ILE A 1 197 ? 2.663 -3.133 6.588 1.00 88.56 197 ILE A CA 1
ATOM 1623 C C . ILE A 1 197 ? 3.293 -4.242 5.741 1.00 88.56 197 ILE A C 1
ATOM 1625 O O . ILE A 1 197 ? 2.658 -4.686 4.784 1.00 88.56 197 ILE A O 1
ATOM 1629 N N . PRO A 1 198 ? 4.495 -4.732 6.094 1.00 87.25 198 PRO A N 1
ATOM 1630 C CA . PRO A 1 198 ? 5.135 -5.855 5.412 1.00 87.25 198 PRO A CA 1
ATOM 1631 C C . PRO A 1 198 ? 4.385 -7.187 5.626 1.00 87.25 198 PRO A C 1
ATOM 1633 O O . PRO A 1 198 ? 4.702 -7.974 6.527 1.00 87.25 198 PRO A O 1
ATOM 1636 N N . LEU A 1 199 ? 3.366 -7.437 4.803 1.00 90.31 199 LEU A N 1
ATOM 1637 C CA . LEU A 1 199 ? 2.584 -8.674 4.779 1.00 90.31 199 LEU A CA 1
ATOM 1638 C C . LEU A 1 199 ? 3.195 -9.707 3.826 1.00 90.31 199 LEU A C 1
ATOM 1640 O O . LEU A 1 199 ? 3.833 -9.362 2.832 1.00 90.31 199 LEU A O 1
ATOM 1644 N N . LYS A 1 200 ? 2.957 -10.986 4.127 1.00 92.50 200 LYS A N 1
ATOM 1645 C CA . LYS A 1 200 ? 3.054 -12.054 3.128 1.00 92.50 200 LYS A CA 1
ATOM 1646 C C . LYS A 1 200 ? 1.761 -12.033 2.320 1.00 92.50 200 LYS A C 1
ATOM 1648 O O . LYS A 1 200 ? 0.685 -11.992 2.911 1.00 92.50 200 LYS A O 1
ATOM 1653 N N . LEU A 1 201 ? 1.883 -12.025 1.006 1.00 94.38 201 LEU A N 1
ATOM 1654 C CA . LEU A 1 201 ? 0.787 -11.978 0.052 1.00 94.38 201 LEU A CA 1
ATOM 1655 C C . LEU A 1 201 ? 0.924 -13.145 -0.920 1.00 94.38 201 LEU A C 1
ATOM 1657 O O . LEU A 1 201 ? 2.009 -13.683 -1.106 1.00 94.38 201 LEU A O 1
ATOM 1661 N N . THR A 1 202 ? -0.169 -13.510 -1.566 1.00 95.88 202 THR A N 1
ATOM 1662 C CA . THR A 1 202 ? -0.213 -14.539 -2.595 1.00 95.88 202 THR A CA 1
ATOM 1663 C C . THR A 1 202 ? -0.741 -13.912 -3.877 1.00 95.88 202 THR A C 1
ATOM 1665 O O . THR A 1 202 ? -1.747 -13.203 -3.865 1.00 95.88 202 THR A O 1
ATOM 1668 N N . THR A 1 203 ? -0.051 -14.129 -4.989 1.00 96.50 203 THR A N 1
ATOM 1669 C CA . THR A 1 203 ? -0.498 -13.660 -6.308 1.00 96.50 203 THR A CA 1
ATOM 1670 C C . THR A 1 203 ? -1.860 -14.259 -6.662 1.00 96.50 203 THR A C 1
ATOM 1672 O O . THR A 1 203 ? -2.138 -15.421 -6.361 1.00 96.50 203 THR A O 1
ATOM 1675 N N . SER A 1 204 ? -2.745 -13.451 -7.249 1.00 93.44 204 SER A N 1
ATOM 1676 C CA . SER A 1 204 ? -4.142 -13.857 -7.468 1.00 93.44 204 SER A CA 1
ATOM 1677 C C . SER A 1 204 ? -4.302 -14.926 -8.550 1.00 93.44 204 SER A C 1
ATOM 1679 O O . SER A 1 204 ? -5.228 -15.729 -8.448 1.00 93.44 204 SER A O 1
ATOM 1681 N N . LEU A 1 205 ? -3.396 -14.976 -9.535 1.00 94.75 205 LEU A N 1
ATOM 1682 C CA . LEU A 1 205 ? -3.450 -15.935 -10.642 1.00 94.75 205 LEU A CA 1
ATOM 1683 C C . LEU A 1 205 ? -2.431 -17.064 -10.447 1.00 94.75 205 LEU A C 1
ATOM 1685 O O . LEU A 1 205 ? -2.821 -18.223 -10.337 1.00 94.75 205 LEU A O 1
ATOM 1689 N N . SER A 1 206 ? -1.141 -16.738 -10.314 1.00 95.88 206 SER A N 1
ATOM 1690 C CA . SER A 1 206 ? -0.067 -17.742 -10.205 1.00 95.88 206 SER A CA 1
ATOM 1691 C C . SER A 1 206 ? 0.049 -18.414 -8.835 1.00 95.88 206 SER A C 1
ATOM 1693 O O . SER A 1 206 ? 0.758 -19.406 -8.702 1.00 95.88 206 SER A O 1
ATOM 1695 N N . ARG A 1 207 ? -0.610 -17.885 -7.796 1.00 95.25 207 ARG A N 1
ATOM 1696 C CA . ARG A 1 207 ? -0.551 -18.377 -6.402 1.00 95.25 207 ARG A CA 1
ATOM 1697 C C . ARG A 1 207 ? 0.846 -18.431 -5.762 1.00 95.25 207 ARG A C 1
ATOM 1699 O O . ARG A 1 207 ? 1.018 -19.000 -4.689 1.00 95.25 207 ARG A O 1
ATOM 1706 N N . GLU A 1 208 ? 1.831 -17.779 -6.364 1.00 95.19 208 GLU A N 1
ATOM 1707 C CA . GLU A 1 208 ? 3.147 -17.530 -5.782 1.00 95.19 208 GLU A CA 1
ATOM 1708 C C . GLU A 1 208 ? 3.039 -16.665 -4.519 1.00 95.19 208 GLU A C 1
ATOM 1710 O O . GLU A 1 208 ? 2.286 -15.685 -4.493 1.00 95.19 208 GLU A O 1
ATOM 1715 N N . VAL A 1 209 ? 3.807 -17.014 -3.485 1.00 94.81 209 VAL A N 1
ATOM 1716 C CA . VAL A 1 209 ? 3.868 -16.274 -2.220 1.00 94.81 209 VAL A CA 1
ATOM 1717 C C . VAL A 1 209 ? 4.954 -15.204 -2.299 1.00 94.81 209 VAL A C 1
ATOM 1719 O O . VAL A 1 209 ? 6.134 -15.508 -2.439 1.00 94.81 209 VAL A O 1
ATOM 1722 N N . LEU A 1 210 ? 4.553 -13.947 -2.144 1.00 93.75 210 LEU A N 1
ATOM 1723 C CA . LEU A 1 210 ? 5.411 -12.769 -2.172 1.00 93.75 210 LEU A CA 1
ATOM 1724 C C . LEU A 1 210 ? 5.427 -12.079 -0.811 1.00 93.75 210 LEU A C 1
ATOM 1726 O O . LEU A 1 210 ? 4.484 -12.165 -0.022 1.00 93.75 210 LEU A O 1
ATOM 1730 N N . GLN A 1 211 ? 6.494 -11.339 -0.537 1.00 91.12 211 GLN A N 1
ATOM 1731 C CA . GLN A 1 211 ? 6.612 -10.543 0.677 1.00 91.12 211 GLN A CA 1
ATOM 1732 C C . GLN A 1 211 ? 6.637 -9.057 0.339 1.00 91.12 211 GLN A C 1
ATOM 1734 O O . GLN A 1 211 ? 7.441 -8.612 -0.481 1.00 91.12 211 GLN A O 1
ATOM 1739 N N . LEU A 1 212 ? 5.773 -8.280 0.999 1.00 88.81 212 LEU A N 1
ATOM 1740 C CA . LEU A 1 212 ? 5.797 -6.828 0.873 1.00 88.81 212 LEU A CA 1
ATOM 1741 C C . LEU A 1 212 ? 7.133 -6.262 1.394 1.00 88.81 212 LEU A C 1
ATOM 1743 O O . LEU A 1 212 ? 7.575 -6.652 2.482 1.00 88.81 212 LEU A O 1
ATOM 1747 N N . PRO A 1 213 ? 7.752 -5.319 0.658 1.00 82.56 213 PRO A N 1
ATOM 1748 C CA . PRO A 1 213 ? 8.965 -4.624 1.078 1.00 82.56 213 PRO A CA 1
ATOM 1749 C C . PRO A 1 213 ? 8.844 -3.984 2.467 1.00 82.56 213 PRO A C 1
ATOM 1751 O O . PRO A 1 213 ? 7.754 -3.571 2.863 1.00 82.56 213 PRO A O 1
ATOM 1754 N N . GLY A 1 214 ? 9.966 -3.835 3.180 1.00 70.06 214 GLY A N 1
ATOM 1755 C CA . GLY A 1 214 ? 10.037 -3.042 4.418 1.00 70.06 214 GLY A CA 1
ATOM 1756 C C . GLY A 1 214 ? 10.196 -3.818 5.732 1.00 70.06 214 GLY A C 1
ATOM 1757 O O . GLY A 1 214 ? 9.978 -3.232 6.787 1.00 70.06 214 GLY A O 1
ATOM 1758 N N . ARG A 1 215 ? 10.560 -5.112 5.708 1.00 60.28 215 ARG A N 1
ATOM 1759 C CA . ARG A 1 215 ? 11.043 -5.814 6.924 1.00 60.28 215 ARG A CA 1
ATOM 1760 C C . ARG A 1 215 ? 12.515 -5.546 7.224 1.00 60.28 215 ARG A C 1
ATOM 1762 O O . ARG A 1 215 ? 12.894 -5.468 8.385 1.00 60.28 215 ARG A O 1
ATOM 1769 N N . ILE A 1 216 ? 13.324 -5.403 6.182 1.00 46.66 216 ILE A N 1
ATOM 1770 C CA . ILE A 1 216 ? 14.731 -5.035 6.285 1.00 46.66 216 ILE A CA 1
ATOM 1771 C C . ILE A 1 216 ? 14.760 -3.522 6.213 1.00 46.66 216 ILE A C 1
ATOM 1773 O O . ILE A 1 216 ? 14.849 -3.020 5.113 1.00 46.66 216 ILE A O 1
ATOM 1777 N N . VAL A 1 217 ? 14.541 -2.813 7.315 1.00 43.56 217 VAL A N 1
ATOM 1778 C CA . VAL A 1 217 ? 15.368 -1.662 7.684 1.00 43.56 217 VAL A CA 1
ATOM 1779 C C . VAL A 1 217 ? 14.951 -1.263 9.116 1.00 43.56 217 VAL A C 1
ATOM 1781 O O . VAL A 1 217 ? 13.896 -0.674 9.335 1.00 43.56 217 VAL A O 1
ATOM 1784 N N . ALA A 1 218 ? 15.743 -1.648 10.117 1.00 35.78 218 ALA A N 1
ATOM 1785 C CA . ALA A 1 218 ? 15.565 -1.247 11.514 1.00 35.78 218 ALA A CA 1
ATOM 1786 C C . ALA A 1 218 ? 16.917 -0.739 12.023 1.00 35.78 218 ALA A C 1
ATOM 1788 O O . ALA A 1 218 ? 17.751 -1.502 12.494 1.00 35.78 218 ALA A O 1
ATOM 1789 N N . GLY A 1 219 ? 17.148 0.555 11.845 1.00 39.53 219 GLY A N 1
ATOM 1790 C CA . GLY A 1 219 ? 18.344 1.270 12.274 1.00 39.53 219 GLY A CA 1
ATOM 1791 C C . GLY A 1 219 ? 18.020 2.761 12.419 1.00 39.53 219 GLY A C 1
ATOM 1792 O O . GLY A 1 219 ? 16.995 3.215 11.915 1.00 39.53 219 GLY A O 1
ATOM 1793 N N . PRO A 1 220 ? 18.820 3.548 13.141 1.00 34.47 220 PRO A N 1
ATOM 1794 C CA . PRO A 1 220 ? 18.658 5.000 13.173 1.00 34.47 220 PRO A CA 1
ATOM 1795 C C . PRO A 1 220 ? 19.066 5.616 11.819 1.00 34.47 220 PRO A C 1
ATOM 1797 O O . PRO A 1 220 ? 20.042 5.181 11.217 1.00 34.47 220 PRO A O 1
ATOM 1800 N N . GLY A 1 221 ? 18.306 6.600 11.318 1.00 50.12 221 GLY A N 1
ATOM 1801 C CA . GLY A 1 221 ? 18.505 7.199 9.979 1.00 50.12 221 GLY A CA 1
ATOM 1802 C C . GLY A 1 221 ? 17.820 6.445 8.830 1.00 50.12 221 GLY A C 1
ATOM 1803 O O . GLY A 1 221 ? 18.055 6.716 7.656 1.00 50.12 221 GLY A O 1
ATOM 1804 N N . VAL A 1 222 ? 16.974 5.480 9.172 1.00 49.09 222 VAL A N 1
ATOM 1805 C CA . VAL A 1 222 ? 16.339 4.571 8.228 1.00 49.09 222 VAL A CA 1
ATOM 1806 C C . VAL A 1 222 ? 15.024 5.134 7.690 1.00 49.09 222 VAL A C 1
ATOM 1808 O O . VAL A 1 222 ? 14.194 5.589 8.483 1.00 49.09 222 VAL A O 1
ATOM 1811 N N . PRO A 1 223 ? 14.792 5.063 6.365 1.00 56.75 223 PRO A N 1
ATOM 1812 C CA . PRO A 1 223 ? 13.558 5.538 5.758 1.00 56.75 223 PRO A CA 1
ATOM 1813 C C . PRO A 1 223 ? 12.329 4.863 6.380 1.00 56.75 223 PRO A C 1
ATOM 1815 O O . PRO A 1 223 ? 12.340 3.676 6.715 1.00 56.75 223 PRO A O 1
ATOM 1818 N N . ALA A 1 224 ? 11.253 5.636 6.544 1.00 65.44 224 ALA A N 1
ATOM 1819 C CA . ALA A 1 224 ? 10.010 5.160 7.141 1.00 65.44 224 ALA A CA 1
ATOM 1820 C C . ALA A 1 224 ? 9.500 3.881 6.447 1.00 65.44 224 ALA A C 1
ATOM 1822 O O . ALA A 1 224 ? 9.645 3.716 5.241 1.00 65.44 224 ALA A O 1
ATOM 1823 N N . ILE A 1 225 ? 8.853 2.972 7.185 1.00 73.50 225 ILE A N 1
ATOM 1824 C CA . ILE A 1 225 ? 8.298 1.733 6.609 1.00 73.50 225 ILE A CA 1
ATOM 1825 C C . ILE A 1 225 ? 7.321 2.071 5.470 1.00 73.50 225 ILE A C 1
ATOM 1827 O O . ILE A 1 225 ? 6.262 2.659 5.717 1.00 73.50 225 ILE A O 1
ATOM 1831 N N . GLY A 1 226 ? 7.668 1.635 4.255 1.00 76.81 226 GLY A N 1
ATOM 1832 C CA . GLY A 1 226 ? 6.942 1.929 3.017 1.00 76.81 226 GLY A CA 1
ATOM 1833 C C . GLY A 1 226 ? 7.475 3.135 2.240 1.00 76.81 226 GLY A C 1
ATOM 1834 O O . GLY A 1 226 ? 6.976 3.404 1.157 1.00 76.81 226 GLY A O 1
ATOM 1835 N N . ALA A 1 227 ? 8.470 3.864 2.737 1.00 82.56 227 ALA A N 1
ATOM 1836 C CA . ALA A 1 227 ? 9.154 4.891 1.963 1.00 82.56 227 ALA A CA 1
ATOM 1837 C C . ALA A 1 227 ? 10.062 4.244 0.913 1.00 82.56 227 ALA A C 1
ATOM 1839 O O . ALA A 1 227 ? 10.666 3.195 1.152 1.00 82.56 227 ALA A O 1
ATOM 1840 N N . VAL A 1 228 ? 10.142 4.874 -0.253 1.00 84.88 228 VAL A N 1
ATOM 1841 C CA . VAL A 1 228 ? 11.088 4.503 -1.307 1.00 84.88 228 VAL A CA 1
ATOM 1842 C C . VAL A 1 228 ? 12.105 5.629 -1.495 1.00 84.88 228 VAL A C 1
ATOM 1844 O O . VAL A 1 228 ? 11.795 6.776 -1.162 1.00 84.88 228 VAL A O 1
ATOM 1847 N N . PRO A 1 229 ? 13.312 5.337 -2.010 1.00 86.00 229 PRO A N 1
ATOM 1848 C CA . PRO A 1 229 ? 14.300 6.368 -2.305 1.00 86.00 229 PRO A CA 1
ATOM 1849 C C . PRO A 1 229 ? 13.726 7.526 -3.133 1.00 86.00 229 PRO A C 1
ATOM 1851 O O . PRO A 1 229 ? 12.916 7.332 -4.045 1.00 86.00 229 PRO A O 1
ATOM 1854 N N . MET A 1 230 ? 14.153 8.752 -2.842 1.00 84.25 230 MET A N 1
ATOM 1855 C CA . MET A 1 230 ? 13.837 9.879 -3.714 1.00 84.25 230 MET A CA 1
ATOM 1856 C C . MET A 1 230 ? 14.651 9.765 -5.001 1.00 84.25 230 MET A C 1
ATOM 1858 O O . MET A 1 230 ? 15.864 9.572 -4.964 1.00 84.25 230 MET A O 1
ATOM 1862 N N . ILE A 1 231 ? 13.974 9.880 -6.141 1.00 86.31 231 ILE A N 1
ATOM 1863 C CA . ILE A 1 231 ? 14.584 9.745 -7.463 1.00 86.31 231 ILE A CA 1
ATOM 1864 C C . ILE A 1 231 ? 14.659 11.124 -8.115 1.00 86.31 231 ILE A C 1
ATOM 1866 O O . ILE A 1 231 ? 13.672 11.861 -8.147 1.00 86.31 231 ILE A O 1
ATOM 1870 N N . SER A 1 232 ? 15.835 11.473 -8.639 1.00 88.94 232 SER A N 1
ATOM 1871 C CA . SER A 1 232 ? 16.021 12.705 -9.406 1.00 88.94 232 SER A CA 1
ATOM 1872 C C . SER A 1 232 ? 15.349 12.599 -10.780 1.00 88.94 232 SER A C 1
ATOM 1874 O O . SER A 1 232 ? 15.173 11.511 -11.330 1.00 88.94 232 SER A O 1
ATOM 1876 N N . ARG A 1 233 ? 15.014 13.738 -11.396 1.00 89.12 233 ARG A N 1
ATOM 1877 C CA . ARG A 1 233 ? 14.450 13.740 -12.757 1.00 89.12 233 ARG A CA 1
ATOM 1878 C C . ARG A 1 233 ? 15.392 13.082 -13.772 1.00 89.12 233 ARG A C 1
ATOM 1880 O O . ARG A 1 233 ? 14.920 12.386 -14.664 1.00 89.12 233 ARG A O 1
ATOM 1887 N N . HIS A 1 234 ? 16.701 13.278 -13.612 1.00 90.00 234 HIS A N 1
ATOM 1888 C CA . HIS A 1 234 ? 17.715 12.633 -14.442 1.00 90.00 234 HIS A CA 1
ATOM 1889 C C . HIS A 1 234 ? 17.640 11.105 -14.314 1.00 90.00 234 HIS A C 1
ATOM 1891 O O . HIS A 1 234 ? 17.463 10.420 -15.315 1.00 90.00 234 HIS A O 1
ATOM 1897 N N . THR A 1 235 ? 17.640 10.572 -13.088 1.00 91.56 235 THR A N 1
ATOM 1898 C CA . THR A 1 235 ? 17.526 9.126 -12.849 1.00 91.56 235 THR A CA 1
ATOM 1899 C C . THR A 1 235 ? 16.217 8.543 -13.393 1.00 91.56 235 THR A C 1
ATOM 1901 O O . THR A 1 235 ? 16.226 7.457 -13.965 1.00 91.56 235 THR A O 1
ATOM 1904 N N . ALA A 1 236 ? 15.097 9.264 -13.269 1.00 91.38 236 ALA A N 1
ATOM 1905 C CA . ALA A 1 236 ? 13.822 8.842 -13.850 1.00 91.38 236 ALA A CA 1
ATOM 1906 C C . ALA A 1 236 ? 13.864 8.787 -15.390 1.00 91.38 236 ALA A C 1
ATOM 1908 O O . ALA A 1 236 ? 13.316 7.862 -15.988 1.00 91.38 236 ALA A O 1
ATOM 1909 N N . ASN A 1 237 ? 14.534 9.746 -16.039 1.00 90.88 237 ASN A N 1
ATOM 1910 C CA . ASN A 1 237 ? 14.725 9.744 -17.491 1.00 90.88 237 ASN A CA 1
ATOM 1911 C C . ASN A 1 237 ? 15.649 8.607 -17.951 1.00 90.88 237 ASN A C 1
ATOM 1913 O O . ASN A 1 237 ? 15.363 7.979 -18.967 1.00 90.88 237 ASN A O 1
ATOM 1917 N N . CYS A 1 238 ? 16.713 8.304 -17.205 1.00 92.81 238 CYS A N 1
ATOM 1918 C CA . CYS A 1 238 ? 17.563 7.148 -17.495 1.00 92.81 238 CYS A CA 1
ATOM 1919 C C . CYS A 1 238 ? 16.763 5.843 -17.390 1.00 92.81 238 CYS A C 1
ATOM 1921 O O . CYS A 1 238 ? 16.796 5.035 -18.315 1.00 92.81 238 CYS A O 1
ATOM 1923 N N . ALA A 1 239 ? 15.958 5.678 -16.332 1.00 94.25 239 ALA A N 1
ATOM 1924 C CA . ALA A 1 239 ? 15.139 4.480 -16.141 1.00 94.25 239 ALA A CA 1
ATOM 1925 C C . ALA A 1 239 ? 14.116 4.279 -17.274 1.00 94.25 239 ALA A C 1
ATOM 1927 O O . ALA A 1 239 ? 13.912 3.159 -17.731 1.00 94.25 239 ALA A O 1
ATOM 1928 N N . ARG A 1 240 ? 13.521 5.358 -17.799 1.00 92.38 240 ARG A N 1
ATOM 1929 C CA . ARG A 1 240 ? 12.674 5.296 -19.008 1.00 92.38 240 ARG A CA 1
ATOM 1930 C C . ARG A 1 240 ? 13.400 4.804 -20.255 1.00 92.38 240 ARG A C 1
ATOM 1932 O O . ARG A 1 240 ? 12.768 4.257 -21.143 1.00 92.38 240 ARG A O 1
ATOM 1939 N N . ASN A 1 241 ? 14.705 5.018 -20.327 1.00 94.31 241 ASN A N 1
ATOM 1940 C CA . ASN A 1 241 ? 15.556 4.570 -21.421 1.00 94.31 241 ASN A CA 1
ATOM 1941 C C . ASN A 1 241 ? 16.232 3.227 -21.105 1.00 94.31 241 ASN A C 1
ATOM 1943 O O . ASN A 1 241 ? 17.215 2.876 -21.746 1.00 94.31 241 ASN A O 1
ATOM 1947 N N . GLY A 1 242 ? 15.749 2.492 -20.098 1.00 94.25 242 GLY A N 1
ATOM 1948 C CA . GLY A 1 242 ? 16.296 1.193 -19.707 1.00 94.25 242 GLY A CA 1
ATOM 1949 C C . GLY A 1 242 ? 17.667 1.247 -19.036 1.00 94.25 242 GLY A C 1
ATOM 1950 O O . GLY A 1 242 ? 18.372 0.244 -18.998 1.00 94.25 242 GLY A O 1
ATOM 1951 N N . ILE A 1 243 ? 18.066 2.410 -18.510 1.00 94.62 243 ILE A N 1
ATOM 1952 C CA . ILE A 1 243 ? 19.382 2.625 -17.899 1.00 94.62 243 ILE A CA 1
ATOM 1953 C C . ILE A 1 243 ? 19.206 2.979 -16.423 1.00 94.62 243 ILE A C 1
ATOM 1955 O O . ILE A 1 243 ? 18.590 3.980 -16.055 1.00 94.62 243 ILE A O 1
ATOM 1959 N N . MET A 1 244 ? 19.774 2.150 -15.554 1.00 94.06 244 MET A N 1
ATOM 1960 C CA . MET A 1 244 ? 19.527 2.198 -14.116 1.00 94.06 244 MET A CA 1
ATOM 1961 C C . MET A 1 244 ? 20.703 2.854 -13.389 1.00 94.06 244 MET A C 1
ATOM 1963 O O . MET A 1 244 ? 21.776 2.270 -13.282 1.00 94.06 244 MET A O 1
ATOM 1967 N N . VAL A 1 245 ? 20.508 4.080 -12.890 1.00 93.06 245 VAL A N 1
ATOM 1968 C CA . VAL A 1 245 ? 21.568 4.894 -12.258 1.00 93.06 245 VAL A CA 1
ATOM 1969 C C . VAL A 1 245 ? 21.181 5.373 -10.858 1.00 93.06 245 VAL A C 1
ATOM 1971 O O . VAL A 1 245 ? 20.003 5.438 -10.501 1.00 93.06 245 VAL A O 1
ATOM 1974 N N . GLY A 1 246 ? 22.175 5.758 -10.053 1.00 90.25 246 GLY A N 1
ATOM 1975 C CA . GLY A 1 246 ? 21.954 6.352 -8.732 1.00 90.25 246 GLY A CA 1
ATOM 1976 C C . GLY A 1 246 ? 21.185 5.417 -7.780 1.00 90.25 246 GLY A C 1
ATOM 1977 O O . GLY A 1 246 ? 21.563 4.252 -7.656 1.00 90.25 246 GLY A O 1
ATOM 1978 N N . PRO A 1 247 ? 20.094 5.872 -7.126 1.00 88.94 247 PRO A N 1
ATOM 1979 C CA . PRO A 1 247 ? 19.293 5.039 -6.217 1.00 88.94 247 PRO A CA 1
ATOM 1980 C C . PRO A 1 247 ? 18.640 3.812 -6.866 1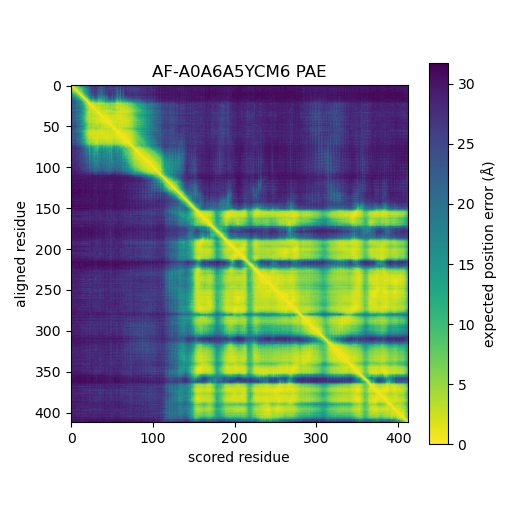.00 88.94 247 PRO A C 1
ATOM 1982 O O . PRO A 1 247 ? 18.172 2.921 -6.161 1.00 88.94 247 PRO A O 1
ATOM 1985 N N . LEU A 1 248 ? 18.567 3.788 -8.199 1.00 91.94 248 LEU A N 1
ATOM 1986 C CA . LEU A 1 248 ? 18.015 2.685 -8.975 1.00 91.94 248 LEU A CA 1
ATOM 1987 C C . LEU A 1 248 ? 19.085 1.707 -9.477 1.00 91.94 248 LEU A C 1
ATOM 1989 O O . LEU A 1 248 ? 18.747 0.786 -10.212 1.00 91.94 248 LEU A O 1
ATOM 1993 N N . ASN A 1 249 ? 20.357 1.879 -9.108 1.00 91.56 249 ASN A N 1
ATOM 1994 C CA . ASN A 1 249 ? 21.422 0.988 -9.561 1.00 91.56 249 ASN A CA 1
ATOM 1995 C C . ASN A 1 249 ? 21.111 -0.486 -9.220 1.00 91.56 249 ASN A C 1
ATOM 1997 O O . ASN A 1 249 ? 20.629 -0.788 -8.127 1.00 91.56 249 ASN A O 1
ATOM 2001 N N . ASN A 1 250 ? 21.385 -1.398 -10.157 1.00 92.12 250 ASN A N 1
ATOM 2002 C CA . ASN A 1 250 ? 21.056 -2.832 -10.084 1.00 92.12 250 ASN A CA 1
ATOM 2003 C C . ASN A 1 250 ? 19.560 -3.174 -9.940 1.00 92.12 250 ASN A C 1
ATOM 2005 O O . ASN A 1 250 ? 19.220 -4.331 -9.678 1.00 92.12 250 ASN A O 1
ATOM 2009 N N . ALA A 1 251 ? 18.651 -2.207 -10.067 1.00 95.06 251 ALA A N 1
ATOM 2010 C CA . ALA A 1 251 ? 17.230 -2.513 -10.126 1.00 95.06 251 ALA A CA 1
ATOM 2011 C C . ALA A 1 251 ? 16.847 -3.045 -11.512 1.00 95.06 251 ALA A C 1
ATOM 2013 O O . ALA A 1 251 ? 17.518 -2.807 -12.512 1.00 95.06 251 ALA A O 1
ATOM 2014 N N . THR A 1 252 ? 15.749 -3.787 -11.549 1.00 96.94 252 THR A N 1
ATOM 2015 C CA . THR A 1 252 ? 15.240 -4.463 -12.744 1.00 96.94 252 THR A CA 1
ATOM 2016 C C . THR A 1 252 ? 13.948 -3.803 -13.197 1.00 96.94 252 THR A C 1
ATOM 2018 O O . THR A 1 252 ? 13.120 -3.424 -12.364 1.00 96.94 252 THR A O 1
ATOM 2021 N N . ILE A 1 253 ? 13.790 -3.635 -14.509 1.00 97.69 253 ILE A N 1
ATOM 2022 C CA . ILE A 1 253 ? 12.548 -3.155 -15.113 1.00 97.69 253 ILE A CA 1
ATOM 2023 C C . ILE A 1 253 ? 11.763 -4.370 -15.599 1.00 97.69 253 ILE A C 1
ATOM 2025 O O . ILE A 1 253 ? 12.294 -5.219 -16.306 1.00 97.69 253 ILE A O 1
ATOM 2029 N N . GLU A 1 254 ? 10.497 -4.446 -15.210 1.00 97.62 254 GLU A N 1
ATOM 2030 C CA . GLU A 1 254 ? 9.590 -5.549 -15.520 1.00 97.62 254 GLU A CA 1
ATOM 2031 C C . GLU A 1 254 ? 8.351 -5.004 -16.229 1.00 97.62 254 GLU A C 1
ATOM 2033 O O . GLU A 1 254 ? 7.840 -3.931 -15.882 1.00 97.62 254 GLU A O 1
ATOM 2038 N N . ARG A 1 255 ? 7.841 -5.738 -17.222 1.00 97.69 255 ARG A N 1
ATOM 2039 C CA . ARG A 1 255 ? 6.664 -5.301 -17.977 1.00 97.69 255 ARG A CA 1
ATOM 2040 C C . ARG A 1 255 ? 5.397 -5.499 -17.154 1.00 97.69 255 ARG A C 1
ATOM 2042 O O . ARG A 1 255 ? 5.258 -6.450 -16.381 1.00 97.69 255 ARG A O 1
ATOM 2049 N N . GLY A 1 256 ? 4.423 -4.617 -17.354 1.00 96.25 256 GLY A N 1
ATOM 2050 C CA . GLY A 1 256 ? 3.097 -4.735 -16.755 1.00 96.25 256 GLY A CA 1
ATOM 2051 C C . GLY A 1 256 ? 2.378 -6.014 -17.186 1.00 96.25 256 GLY A C 1
ATOM 2052 O O . GLY A 1 256 ? 1.690 -6.621 -16.368 1.00 96.25 256 GLY A O 1
ATOM 2053 N N . SER A 1 257 ? 2.597 -6.464 -18.427 1.00 96.69 257 SER A N 1
ATOM 2054 C CA . SER A 1 257 ? 2.097 -7.740 -18.957 1.00 96.69 257 SER A CA 1
ATOM 2055 C C . SER A 1 257 ? 2.558 -8.947 -18.141 1.00 96.69 257 SER A C 1
ATOM 2057 O O . SER A 1 257 ? 1.759 -9.833 -17.846 1.00 96.69 257 SER A O 1
ATOM 2059 N N . ASP A 1 258 ? 3.822 -8.959 -17.725 1.00 97.00 258 ASP A N 1
ATOM 2060 C CA . ASP A 1 258 ? 4.425 -10.091 -17.015 1.00 97.00 258 ASP A CA 1
ATOM 2061 C C . ASP A 1 258 ? 3.842 -10.188 -15.602 1.00 97.00 258 ASP A C 1
ATOM 2063 O O . ASP A 1 258 ? 3.523 -11.266 -15.095 1.00 97.00 258 ASP A O 1
ATOM 2067 N N . TRP A 1 259 ? 3.604 -9.031 -14.982 1.00 97.06 259 TRP A N 1
ATOM 2068 C CA . TRP A 1 259 ? 2.880 -8.950 -13.721 1.00 97.06 259 TRP A CA 1
ATOM 2069 C C . TRP A 1 259 ? 1.408 -9.319 -13.855 1.00 97.06 259 TRP A C 1
ATOM 2071 O O . TRP A 1 259 ? 0.884 -9.990 -12.967 1.00 97.06 259 TRP A O 1
ATOM 2081 N N . ALA A 1 260 ? 0.756 -8.939 -14.953 1.00 96.44 260 ALA A N 1
ATOM 2082 C CA . ALA A 1 260 ? -0.629 -9.302 -15.226 1.00 96.44 260 ALA A CA 1
ATOM 2083 C C . ALA A 1 260 ? -0.826 -10.811 -15.426 1.00 96.44 260 ALA A C 1
ATOM 2085 O O . ALA A 1 260 ? -1.900 -11.320 -15.122 1.00 96.44 260 ALA A O 1
ATOM 2086 N N . ALA A 1 261 ? 0.202 -11.537 -15.877 1.00 96.69 261 ALA A N 1
ATOM 2087 C CA . ALA A 1 261 ? 0.178 -12.999 -15.938 1.00 96.69 261 ALA A CA 1
ATOM 2088 C C . ALA A 1 261 ? 0.214 -13.650 -14.540 1.00 96.69 261 ALA A C 1
ATOM 2090 O O . ALA A 1 261 ? -0.310 -14.745 -14.342 1.00 96.69 261 ALA A O 1
ATOM 2091 N N . ARG A 1 262 ? 0.809 -12.973 -13.549 1.00 96.50 262 ARG A N 1
ATOM 2092 C CA . ARG A 1 262 ? 0.939 -13.466 -12.165 1.00 96.50 262 ARG A CA 1
ATOM 2093 C C . ARG A 1 262 ? -0.235 -13.044 -11.293 1.00 96.50 262 ARG A C 1
ATOM 2095 O O . ARG A 1 262 ? -0.727 -13.811 -10.464 1.00 96.50 262 ARG A O 1
ATOM 2102 N N . THR A 1 263 ? -0.683 -11.806 -11.441 1.00 96.38 263 THR A N 1
ATOM 2103 C CA . THR A 1 263 ? -1.654 -11.185 -10.548 1.00 96.38 263 THR A CA 1
ATOM 2104 C C . THR A 1 263 ? -2.488 -10.154 -11.290 1.00 96.38 263 THR A C 1
ATOM 2106 O O . THR A 1 263 ? -2.079 -9.625 -12.313 1.00 96.38 263 THR A O 1
ATOM 2109 N N . MET A 1 264 ? -3.656 -9.810 -10.764 1.00 95.56 264 MET A N 1
ATOM 2110 C CA . MET A 1 264 ? -4.496 -8.804 -11.398 1.00 95.56 264 MET A CA 1
ATOM 2111 C C . MET A 1 264 ? -3.875 -7.394 -11.302 1.00 95.56 264 MET A C 1
ATOM 2113 O O . MET A 1 264 ? -3.606 -6.900 -10.202 1.00 95.56 264 MET A O 1
ATOM 2117 N N . VAL A 1 265 ? -3.683 -6.739 -12.454 1.00 95.62 265 VAL A N 1
ATOM 2118 C CA . VAL A 1 265 ? -3.056 -5.411 -12.589 1.00 95.62 265 VAL A CA 1
ATOM 2119 C C . VAL A 1 265 ? -4.027 -4.414 -13.224 1.00 95.62 265 VAL A C 1
ATOM 2121 O O . VAL A 1 265 ? -4.511 -4.627 -14.331 1.00 95.62 265 VAL A O 1
ATOM 2124 N N . GLN A 1 266 ? -4.282 -3.288 -12.557 1.00 92.69 266 GLN A N 1
ATOM 2125 C CA . GLN A 1 266 ? -5.054 -2.180 -13.125 1.00 92.69 266 GLN A CA 1
ATOM 2126 C C . GLN A 1 266 ? -4.145 -1.256 -13.933 1.00 92.69 266 GLN A C 1
ATOM 2128 O O . GLN A 1 266 ? -3.472 -0.376 -13.392 1.00 92.69 266 GLN A O 1
ATOM 2133 N N . TRP A 1 267 ? -4.168 -1.427 -15.251 1.00 89.69 267 TRP A N 1
ATOM 2134 C CA . TRP A 1 267 ? -3.286 -0.723 -16.180 1.00 89.69 267 TRP A CA 1
ATOM 2135 C C . TRP A 1 267 ? -3.403 0.808 -16.141 1.00 89.69 267 TRP A C 1
ATOM 2137 O O . TRP A 1 267 ? -2.438 1.495 -16.444 1.00 89.69 267 TRP A O 1
ATOM 2147 N N . TRP A 1 268 ? -4.546 1.368 -15.732 1.00 86.19 268 TRP A N 1
ATOM 2148 C CA . TRP A 1 268 ? -4.788 2.820 -15.711 1.00 86.19 268 TRP A CA 1
ATOM 2149 C C . TRP A 1 268 ? -4.264 3.532 -14.456 1.00 86.19 268 TRP A C 1
ATOM 2151 O O . TRP A 1 268 ? -4.268 4.760 -14.396 1.00 86.19 268 TRP A O 1
ATOM 2161 N N . ASN A 1 269 ? -3.863 2.786 -13.423 1.00 87.25 269 ASN A N 1
ATOM 2162 C CA . ASN A 1 269 ? -3.342 3.356 -12.175 1.00 87.25 269 ASN A CA 1
ATOM 2163 C C . ASN A 1 269 ? -2.158 2.581 -11.572 1.00 87.25 269 ASN A C 1
ATOM 2165 O O . ASN A 1 269 ? -1.669 2.965 -10.512 1.00 87.25 269 ASN A O 1
ATOM 2169 N N . GLY A 1 270 ? -1.711 1.498 -12.211 1.00 90.62 270 GLY A N 1
ATOM 2170 C CA . GLY A 1 270 ? -0.550 0.714 -11.798 1.00 90.62 270 GLY A CA 1
ATOM 2171 C C . GLY A 1 270 ? -0.773 -0.131 -10.541 1.00 90.62 270 GLY A C 1
ATOM 2172 O O . GLY A 1 270 ? 0.193 -0.676 -10.003 1.00 90.62 270 GLY A O 1
ATOM 2173 N N . ARG A 1 271 ? -2.013 -0.256 -10.046 1.00 93.38 271 ARG A N 1
ATOM 2174 C CA . ARG A 1 271 ? -2.329 -1.069 -8.863 1.00 93.38 271 ARG A CA 1
ATOM 2175 C C . ARG A 1 271 ? -2.244 -2.552 -9.168 1.00 93.38 271 ARG A C 1
ATOM 2177 O O . ARG A 1 271 ? -2.659 -3.010 -10.227 1.00 93.38 271 ARG A O 1
ATOM 2184 N N . MET A 1 272 ? -1.797 -3.294 -8.168 1.00 96.25 272 MET A N 1
ATOM 2185 C CA . MET A 1 272 ? -1.661 -4.742 -8.196 1.00 96.25 272 MET A CA 1
ATOM 2186 C C . MET A 1 272 ? -2.505 -5.343 -7.077 1.00 96.25 272 MET A C 1
ATOM 2188 O O . MET A 1 272 ? -2.457 -4.865 -5.942 1.00 96.25 272 MET A O 1
ATOM 2192 N N . TYR A 1 273 ? -3.269 -6.388 -7.377 1.00 96.06 273 TYR A N 1
ATOM 2193 C CA . TYR A 1 273 ? -4.162 -7.031 -6.415 1.00 96.06 273 TYR A CA 1
ATOM 2194 C C . TYR A 1 273 ? -3.671 -8.423 -6.062 1.00 96.06 273 TYR A C 1
ATOM 2196 O O . TYR A 1 273 ? -3.462 -9.256 -6.941 1.00 96.06 273 TYR A O 1
ATOM 2204 N N . PHE A 1 274 ? -3.537 -8.674 -4.768 1.00 96.44 274 PHE A N 1
ATOM 2205 C CA . PHE A 1 274 ? -3.041 -9.916 -4.195 1.00 96.44 274 PHE A CA 1
ATOM 2206 C C . PHE A 1 274 ? -4.042 -10.476 -3.192 1.00 96.44 274 PHE A C 1
ATOM 2208 O O . PHE A 1 274 ? -4.831 -9.739 -2.605 1.00 96.44 274 PHE A O 1
ATOM 2215 N N . ASN A 1 275 ? -3.959 -11.771 -2.932 1.00 95.38 275 ASN A N 1
ATOM 2216 C CA . ASN A 1 275 ? -4.718 -12.430 -1.881 1.00 95.38 275 ASN A CA 1
ATOM 2217 C C . ASN A 1 275 ? -3.870 -12.536 -0.613 1.00 95.38 275 ASN A C 1
ATOM 2219 O O . ASN A 1 275 ? -2.644 -12.641 -0.670 1.00 95.38 275 ASN A O 1
ATOM 2223 N N . LEU A 1 276 ? -4.514 -12.512 0.550 1.00 93.12 276 LEU A N 1
ATOM 2224 C CA . LEU A 1 276 ? -3.844 -12.916 1.782 1.00 93.12 276 LEU A CA 1
ATOM 2225 C C . LEU A 1 276 ? -3.652 -14.440 1.774 1.00 93.12 276 LEU A C 1
ATOM 2227 O O . LEU A 1 276 ? -4.526 -15.154 1.275 1.00 93.12 276 LEU A O 1
ATOM 2231 N N . PRO A 1 277 ? -2.549 -14.955 2.346 1.00 91.12 277 PRO A N 1
ATOM 2232 C CA . PRO A 1 277 ? -2.380 -16.388 2.512 1.00 91.12 277 PRO A CA 1
ATOM 2233 C C . PRO A 1 277 ? -3.493 -16.959 3.409 1.00 91.12 277 PRO A C 1
ATOM 2235 O O . PRO A 1 277 ? -4.088 -16.211 4.207 1.00 91.12 277 PRO A O 1
ATOM 2238 N N . PRO A 1 278 ? -3.753 -18.278 3.316 1.00 88.31 278 PRO A N 1
ATOM 2239 C CA . PRO A 1 278 ? -4.680 -18.965 4.205 1.00 88.31 278 PRO A CA 1
ATOM 2240 C C . PRO A 1 278 ? -4.379 -18.669 5.675 1.00 88.31 278 PRO A C 1
ATOM 2242 O O . PRO A 1 278 ? -3.233 -18.402 6.053 1.00 88.31 278 PRO A O 1
ATOM 2245 N N . ARG A 1 279 ? -5.420 -18.701 6.513 1.00 86.81 279 ARG A N 1
ATOM 2246 C CA . ARG A 1 279 ? -5.282 -18.461 7.952 1.00 86.81 279 ARG A CA 1
ATOM 2247 C C . ARG A 1 279 ? -4.254 -19.430 8.532 1.00 86.81 279 ARG A C 1
ATOM 2249 O O . ARG A 1 279 ? -4.430 -20.638 8.463 1.00 86.81 279 ARG A O 1
ATOM 2256 N N . SER A 1 280 ? -3.200 -18.866 9.111 1.00 76.19 280 SER A N 1
ATOM 2257 C CA . SER A 1 280 ? -2.122 -19.621 9.747 1.00 76.19 280 SER A CA 1
ATOM 2258 C C . SER A 1 280 ? -2.103 -19.466 11.266 1.00 76.19 280 SER A C 1
ATOM 2260 O O . SER A 1 280 ? -1.280 -20.100 11.912 1.00 76.19 280 SER A O 1
ATOM 2262 N N . SER A 1 281 ? -2.920 -18.569 11.839 1.00 75.44 281 SER A N 1
ATOM 2263 C CA . SER A 1 281 ? -2.939 -18.332 13.284 1.00 75.44 281 SER A CA 1
ATOM 2264 C C . SER A 1 281 ? -4.065 -19.117 13.961 1.00 75.44 281 SER A C 1
ATOM 2266 O O . SER A 1 281 ? -5.219 -19.118 13.514 1.00 75.44 281 SER A O 1
ATOM 2268 N N . GLU A 1 282 ? -3.698 -19.755 15.069 1.00 76.69 282 GLU A N 1
ATOM 2269 C CA . GLU A 1 282 ? -4.613 -20.360 16.031 1.00 76.69 282 GLU A CA 1
ATOM 2270 C C . GLU A 1 282 ? -5.521 -19.336 16.736 1.00 76.69 282 GLU A C 1
ATOM 2272 O O . GLU A 1 282 ? -6.728 -19.592 16.764 1.00 76.69 282 GLU A O 1
ATOM 2277 N N . PRO A 1 283 ? -5.035 -18.174 17.245 1.00 87.12 283 PRO A N 1
ATOM 2278 C CA . PRO A 1 283 ? -5.882 -17.294 18.039 1.00 87.12 283 PRO A CA 1
ATOM 2279 C C . PRO A 1 283 ? -7.081 -16.802 17.240 1.00 87.12 283 PRO A C 1
ATOM 2281 O O . PRO A 1 283 ? -6.976 -16.425 16.068 1.00 87.12 283 PRO A O 1
ATOM 2284 N N . THR A 1 284 ? -8.241 -16.797 17.887 1.00 89.88 284 THR A N 1
ATOM 2285 C CA . THR A 1 284 ? -9.466 -16.307 17.259 1.00 89.88 284 THR A CA 1
ATOM 2286 C C . THR A 1 284 ? -9.419 -14.787 17.107 1.00 89.88 284 THR A C 1
ATOM 2288 O O . THR A 1 284 ? -8.770 -14.066 17.870 1.00 89.88 284 THR A O 1
ATOM 2291 N N . LEU A 1 285 ? -10.149 -14.246 16.127 1.00 90.62 285 LEU A N 1
ATOM 2292 C CA . LEU A 1 285 ? -10.233 -12.794 15.936 1.00 90.62 285 LEU A CA 1
ATOM 2293 C C . LEU A 1 285 ? -10.747 -12.075 17.203 1.00 90.62 285 LEU A C 1
ATOM 2295 O O . LEU A 1 285 ? -10.306 -10.967 17.517 1.00 90.62 285 LEU A O 1
ATOM 2299 N N . ALA A 1 286 ? -11.640 -12.723 17.959 1.00 92.19 286 ALA A N 1
ATOM 2300 C CA . ALA A 1 286 ? -12.149 -12.224 19.233 1.00 92.19 286 ALA A CA 1
ATOM 2301 C C . ALA A 1 286 ? -11.042 -12.094 20.295 1.00 92.19 286 ALA A C 1
ATOM 2303 O O . A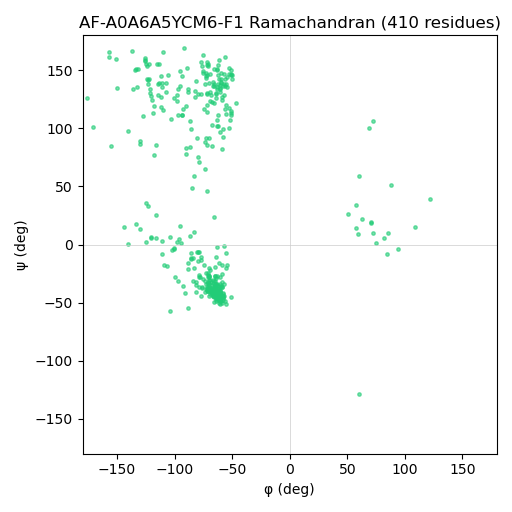LA A 1 286 ? -10.959 -11.056 20.956 1.00 92.19 286 ALA A O 1
ATOM 2304 N N . GLU A 1 287 ? -10.157 -13.087 20.417 1.00 92.94 287 GLU A N 1
ATOM 2305 C CA . GLU A 1 287 ? -8.999 -13.041 21.322 1.00 92.94 287 GLU A CA 1
ATOM 2306 C C . GLU A 1 287 ? -8.033 -11.917 20.954 1.00 92.94 287 GLU A C 1
ATOM 2308 O O . GLU A 1 287 ? -7.595 -11.168 21.831 1.00 92.94 287 GLU A O 1
ATOM 2313 N N . VAL A 1 288 ? -7.753 -11.735 19.658 1.00 92.38 288 VAL A N 1
ATOM 2314 C CA . VAL A 1 288 ? -6.912 -10.632 19.171 1.00 92.38 288 VAL A CA 1
ATOM 2315 C C . VAL A 1 288 ? -7.515 -9.289 19.583 1.00 92.38 288 VAL A C 1
ATOM 2317 O O . VAL A 1 288 ? -6.840 -8.464 20.205 1.00 92.38 288 VAL A O 1
ATOM 2320 N N . TYR A 1 289 ? -8.803 -9.056 19.320 1.00 92.56 289 TYR A N 1
ATOM 2321 C CA . TYR A 1 289 ? -9.454 -7.817 19.754 1.00 92.56 289 TYR A CA 1
ATOM 2322 C C . TYR A 1 289 ? -9.500 -7.669 21.279 1.00 92.56 289 TYR A C 1
ATOM 2324 O O . TYR A 1 289 ? -9.340 -6.550 21.774 1.00 92.56 289 TYR A O 1
ATOM 2332 N N . GLY A 1 290 ? -9.672 -8.758 22.032 1.00 92.56 290 GLY A N 1
ATOM 2333 C CA . GLY A 1 290 ? -9.605 -8.767 23.494 1.00 92.56 290 GLY A CA 1
ATOM 2334 C C . GLY A 1 290 ? -8.237 -8.316 24.016 1.00 92.56 290 GLY A C 1
ATOM 2335 O O . GLY A 1 290 ? -8.155 -7.392 24.832 1.00 92.56 290 GLY A O 1
ATOM 2336 N N . LYS A 1 291 ? -7.158 -8.886 23.466 1.00 93.38 291 LYS A N 1
ATOM 2337 C CA . LYS A 1 291 ? -5.764 -8.517 23.753 1.00 93.38 291 LYS A CA 1
ATOM 2338 C C . LYS A 1 291 ? -5.517 -7.028 23.501 1.00 93.38 291 LYS A C 1
ATOM 2340 O O . LYS A 1 291 ? -5.028 -6.317 24.386 1.00 93.38 291 LYS A O 1
ATOM 2345 N N . TRP A 1 292 ? -5.896 -6.527 22.324 1.00 91.81 292 TRP A N 1
ATOM 2346 C CA . TRP A 1 292 ? -5.666 -5.126 21.955 1.00 91.81 292 TRP A CA 1
ATOM 2347 C C . TRP A 1 292 ? -6.549 -4.146 22.730 1.00 91.81 292 TRP A C 1
ATOM 2349 O O . TRP A 1 292 ? -6.068 -3.076 23.102 1.00 91.81 292 TRP A O 1
ATOM 2359 N N . ARG A 1 293 ? -7.787 -4.518 23.078 1.00 89.94 293 ARG A N 1
ATOM 2360 C CA . ARG A 1 293 ? -8.650 -3.721 23.966 1.00 89.94 293 ARG A CA 1
ATOM 2361 C C . ARG A 1 293 ? -8.015 -3.546 25.349 1.00 89.94 293 ARG A C 1
ATOM 2363 O O . ARG A 1 293 ? -8.037 -2.447 25.904 1.00 89.94 293 ARG A O 1
ATOM 2370 N N . GLY A 1 294 ? -7.401 -4.601 25.889 1.00 86.19 294 GLY A N 1
ATOM 2371 C CA . GLY A 1 294 ? -6.638 -4.531 27.138 1.00 86.19 294 GLY A CA 1
ATOM 2372 C C . GLY A 1 294 ? -5.433 -3.587 27.042 1.00 86.19 294 GLY A C 1
ATOM 2373 O O . GLY A 1 294 ? -5.188 -2.793 27.955 1.00 86.19 294 GLY A O 1
ATOM 2374 N N . HIS A 1 295 ? -4.709 -3.623 25.921 1.00 84.44 295 HIS A N 1
ATOM 2375 C CA . HIS A 1 295 ? -3.575 -2.732 25.662 1.00 84.44 295 HIS A CA 1
ATOM 2376 C C . HIS A 1 295 ? -4.004 -1.258 25.542 1.00 84.44 295 HIS A C 1
ATOM 2378 O O . HIS A 1 295 ? -3.412 -0.382 26.175 1.00 84.44 295 HIS A O 1
ATOM 2384 N N . GLU A 1 296 ? -5.081 -0.981 24.802 1.00 83.25 296 GLU A N 1
ATOM 2385 C CA . GLU A 1 296 ? -5.675 0.356 24.663 1.00 83.25 296 GLU A CA 1
ATOM 2386 C C . GLU A 1 296 ? -6.168 0.904 26.012 1.00 83.25 296 GLU A C 1
ATOM 2388 O O . GLU A 1 296 ? -5.910 2.064 26.347 1.00 83.25 296 GLU A O 1
ATOM 2393 N N . GLY A 1 297 ? -6.799 0.062 26.840 1.00 80.44 297 GLY A N 1
ATOM 2394 C CA . GLY A 1 297 ? -7.225 0.424 28.194 1.00 80.44 297 GLY A CA 1
ATOM 2395 C C . GLY A 1 297 ? -6.055 0.813 29.106 1.00 80.44 297 GLY A C 1
ATOM 2396 O O . GLY A 1 297 ? -6.096 1.857 29.767 1.00 80.44 297 GLY A O 1
ATOM 2397 N N . LYS A 1 298 ? -4.970 0.023 29.100 1.00 82.88 298 LYS A N 1
ATOM 2398 C CA . LYS A 1 298 ? -3.733 0.328 29.845 1.00 82.88 298 LYS A CA 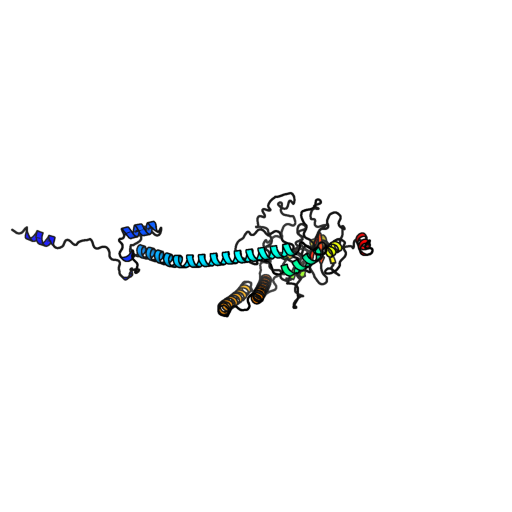1
ATOM 2399 C C . LYS A 1 298 ? -3.083 1.626 29.353 1.00 82.88 298 LYS A C 1
ATOM 2401 O O . LYS A 1 298 ? -2.712 2.471 30.171 1.00 82.88 298 LYS A O 1
ATOM 2406 N N . ALA A 1 299 ? -3.005 1.828 28.037 1.00 78.19 299 ALA A N 1
ATOM 2407 C CA . ALA A 1 299 ? -2.456 3.043 27.437 1.00 78.19 299 ALA A CA 1
ATOM 2408 C C . ALA A 1 299 ? -3.275 4.294 27.804 1.00 78.19 299 ALA A C 1
ATOM 2410 O O . ALA A 1 299 ? -2.704 5.322 28.181 1.00 78.19 299 ALA A O 1
ATOM 2411 N N . ARG A 1 300 ? -4.612 4.202 27.780 1.00 77.31 300 ARG A N 1
ATOM 2412 C CA . ARG A 1 300 ? -5.514 5.288 28.193 1.00 77.31 300 ARG A CA 1
ATOM 2413 C C . ARG A 1 300 ? -5.329 5.643 29.670 1.00 77.31 300 ARG A C 1
ATOM 2415 O O . ARG A 1 300 ? -5.234 6.825 30.001 1.00 77.31 300 ARG A O 1
ATOM 2422 N N . ARG A 1 301 ? -5.196 4.644 30.552 1.00 79.94 301 ARG A N 1
ATOM 2423 C CA . ARG A 1 301 ? -4.917 4.855 31.985 1.00 79.94 301 ARG A CA 1
ATOM 2424 C C . ARG A 1 301 ? -3.563 5.540 32.207 1.00 79.94 301 ARG A C 1
ATOM 2426 O O . ARG A 1 301 ? -3.483 6.482 32.991 1.00 79.94 301 ARG A O 1
ATOM 2433 N N . LYS A 1 302 ? -2.521 5.130 31.472 1.00 76.81 302 LYS A N 1
ATOM 2434 C CA . LYS A 1 302 ? -1.185 5.753 31.519 1.00 76.81 302 LYS A CA 1
ATOM 2435 C C . LYS A 1 302 ? -1.211 7.210 31.040 1.00 76.81 302 LYS A C 1
ATOM 2437 O O . LYS A 1 302 ? -0.575 8.054 31.663 1.00 76.81 302 LYS A O 1
ATOM 2442 N N . MET A 1 303 ? -1.978 7.534 29.993 1.00 70.06 303 MET A N 1
ATOM 2443 C CA . MET A 1 303 ? -2.141 8.922 29.530 1.00 70.06 303 MET A CA 1
ATOM 2444 C C . MET A 1 303 ? -2.841 9.818 30.558 1.00 70.06 303 MET A C 1
ATOM 2446 O O . MET A 1 303 ? -2.397 10.945 30.770 1.00 70.06 303 MET A O 1
ATOM 2450 N N . LEU A 1 304 ? -3.888 9.322 31.226 1.00 73.69 304 LEU A N 1
ATOM 2451 C CA . LEU A 1 304 ? -4.576 10.073 32.285 1.00 73.69 304 LEU A CA 1
ATOM 2452 C C . LEU A 1 304 ? -3.643 10.384 33.466 1.00 73.69 304 LEU A C 1
ATOM 2454 O O . LEU A 1 304 ? -3.683 11.487 34.004 1.00 73.69 304 LEU A O 1
ATOM 2458 N N . LEU A 1 305 ? -2.762 9.445 33.828 1.00 70.62 305 LEU A N 1
ATOM 2459 C CA . LEU A 1 305 ? -1.748 9.644 34.869 1.00 70.62 305 LEU A CA 1
ATOM 2460 C C . LEU A 1 305 ? -0.621 10.591 34.419 1.00 70.62 305 LEU A C 1
ATOM 2462 O O . LEU A 1 305 ? -0.150 11.405 35.209 1.00 70.62 305 LEU A O 1
ATOM 2466 N N . ALA A 1 306 ? -0.216 10.537 33.147 1.00 65.69 306 ALA A N 1
ATOM 2467 C CA . ALA A 1 306 ? 0.841 11.386 32.594 1.00 65.69 306 ALA A CA 1
ATOM 2468 C C . ALA A 1 306 ? 0.430 12.861 32.446 1.00 65.69 306 ALA A C 1
ATOM 2470 O O . ALA A 1 306 ? 1.284 13.740 32.520 1.00 65.69 306 ALA A O 1
ATOM 2471 N N . HIS A 1 307 ? -0.867 13.156 32.293 1.00 56.91 307 HIS A N 1
ATOM 2472 C CA . HIS A 1 307 ? -1.387 14.529 32.230 1.00 56.91 307 HIS A CA 1
ATOM 2473 C C . HIS A 1 307 ? -1.182 15.331 33.532 1.00 56.91 307 HIS A C 1
ATOM 2475 O O . HIS A 1 307 ? -1.379 16.546 33.541 1.00 56.91 307 HIS A O 1
ATOM 2481 N N . ARG A 1 308 ? -0.770 14.662 34.620 1.00 56.66 308 ARG A N 1
ATOM 2482 C CA . ARG A 1 308 ? -0.422 15.259 35.918 1.00 56.66 308 ARG A CA 1
ATOM 2483 C C . ARG A 1 308 ? 1.036 15.735 36.020 1.00 56.66 308 ARG A C 1
ATOM 2485 O O . ARG A 1 308 ? 1.355 16.438 36.973 1.00 56.66 308 ARG A O 1
ATOM 2492 N N . VAL A 1 309 ? 1.916 15.387 35.073 1.00 53.97 309 VAL A N 1
ATOM 2493 C CA . VAL A 1 309 ? 3.362 15.686 35.136 1.00 53.97 309 VAL A CA 1
ATOM 2494 C C . VAL A 1 309 ? 3.754 16.734 34.079 1.00 53.97 309 VAL A C 1
ATOM 2496 O O . VAL A 1 309 ? 3.283 16.701 32.945 1.00 53.97 309 VAL A O 1
ATOM 2499 N N . LYS A 1 310 ? 4.576 17.708 34.499 1.00 54.97 310 LYS A N 1
ATOM 2500 C CA . LYS A 1 310 ? 4.836 19.029 33.886 1.00 54.97 310 LYS A CA 1
ATOM 2501 C C . LYS A 1 310 ? 5.168 19.048 32.376 1.00 54.97 310 LYS A C 1
ATOM 2503 O O . LYS A 1 310 ? 5.867 18.192 31.838 1.00 54.97 310 LYS A O 1
ATOM 2508 N N . LYS A 1 311 ? 4.703 20.131 31.731 1.00 53.81 311 LYS A N 1
ATOM 2509 C CA . LYS A 1 311 ? 4.948 20.573 30.344 1.00 53.81 311 LYS A CA 1
ATOM 2510 C C . LYS A 1 311 ? 6.370 21.140 30.163 1.00 53.81 311 LYS A C 1
ATOM 2512 O O . LYS A 1 311 ? 6.530 22.347 30.278 1.00 53.81 311 LYS A O 1
ATOM 2517 N N . THR A 1 312 ? 7.386 20.338 29.852 1.00 49.31 312 THR A N 1
ATOM 2518 C CA . THR A 1 312 ? 8.710 20.910 29.480 1.00 49.31 312 THR A CA 1
ATOM 2519 C C . THR A 1 312 ? 9.484 20.158 28.390 1.00 49.31 312 THR A C 1
ATOM 2521 O O . THR A 1 312 ? 10.655 20.420 28.176 1.00 49.31 312 THR A O 1
ATOM 2524 N N . THR A 1 313 ? 8.868 19.259 27.619 1.00 55.41 313 THR A N 1
ATOM 2525 C CA . THR A 1 313 ? 9.512 18.682 26.411 1.00 55.41 313 THR A CA 1
ATOM 2526 C C . THR A 1 313 ? 8.419 18.212 25.455 1.00 55.41 313 THR A C 1
ATOM 2528 O O . THR A 1 313 ? 7.951 17.083 25.563 1.00 55.41 313 THR A O 1
ATOM 2531 N N . LEU A 1 314 ? 7.888 19.114 24.622 1.00 58.94 314 LEU A N 1
ATOM 2532 C CA . LEU A 1 314 ? 6.594 18.898 23.956 1.00 58.94 314 LEU A CA 1
ATOM 2533 C C . LEU A 1 314 ? 6.673 18.410 22.504 1.00 58.94 314 LEU A C 1
ATOM 2535 O O . LEU A 1 314 ? 5.761 17.700 22.108 1.00 58.94 314 LEU A O 1
ATOM 2539 N N . LEU A 1 315 ? 7.720 18.705 21.730 1.00 58.81 315 LEU A N 1
ATOM 2540 C CA . LEU A 1 315 ? 7.739 18.348 20.299 1.00 58.81 315 LEU A CA 1
ATOM 2541 C C . LEU A 1 315 ? 8.294 16.937 20.042 1.00 58.81 315 LEU A C 1
ATOM 2543 O O . LEU A 1 315 ? 7.560 16.081 19.552 1.00 58.81 315 LEU A O 1
ATOM 2547 N N . SER A 1 316 ? 9.505 16.625 20.519 1.00 61.50 316 SER A N 1
ATOM 2548 C CA . SER A 1 316 ? 10.107 15.287 20.341 1.00 61.50 316 SER A CA 1
ATOM 2549 C C . SER A 1 316 ? 9.280 14.161 20.978 1.00 61.50 316 SER A C 1
ATOM 2551 O O . SER A 1 316 ? 9.125 13.080 20.413 1.00 61.50 316 SER A O 1
ATOM 2553 N N . LYS A 1 317 ? 8.649 14.424 22.133 1.00 70.06 317 LYS A N 1
ATOM 2554 C CA . LYS A 1 317 ? 7.754 13.458 22.794 1.00 70.06 317 LYS A CA 1
ATOM 2555 C C . LYS A 1 317 ? 6.436 13.255 22.046 1.00 70.06 317 LYS A C 1
ATOM 2557 O O . LYS A 1 317 ? 5.805 12.218 22.234 1.00 70.06 317 LYS A O 1
ATOM 2562 N N . VAL A 1 318 ? 5.976 14.219 21.247 1.00 69.88 318 VAL A N 1
ATOM 2563 C CA . VAL A 1 318 ? 4.746 14.074 20.448 1.00 69.88 318 VAL A CA 1
ATOM 2564 C C . VAL A 1 318 ? 5.007 13.204 19.225 1.00 69.88 318 VAL A C 1
ATOM 2566 O O . VAL A 1 318 ? 4.230 12.282 18.977 1.00 69.88 318 VAL A O 1
ATOM 2569 N N . GLU A 1 319 ? 6.116 13.427 18.524 1.00 71.50 319 GLU A N 1
ATOM 2570 C CA . GLU A 1 319 ? 6.539 12.605 17.384 1.00 71.50 319 GLU A CA 1
ATOM 2571 C C . GLU A 1 319 ? 6.817 11.163 17.803 1.00 71.50 319 GLU A C 1
ATOM 2573 O O . GLU A 1 319 ? 6.285 10.233 17.198 1.00 71.50 319 GLU A O 1
ATOM 2578 N N . GLN A 1 320 ? 7.540 10.972 18.910 1.00 71.44 320 GLN A N 1
ATOM 2579 C CA . GLN A 1 320 ? 7.803 9.644 19.458 1.00 71.44 320 GLN A CA 1
ATOM 2580 C C . GLN A 1 320 ? 6.500 8.914 19.818 1.00 71.44 320 GLN A C 1
ATOM 2582 O O . GLN A 1 320 ? 6.311 7.757 19.451 1.00 71.44 320 GLN A O 1
ATOM 2587 N N . ARG A 1 321 ? 5.537 9.602 20.448 1.00 74.19 321 ARG A N 1
ATOM 2588 C CA . ARG A 1 321 ? 4.213 9.026 20.749 1.00 74.19 321 ARG A CA 1
ATOM 2589 C C . ARG A 1 321 ? 3.403 8.713 19.493 1.00 74.19 321 ARG A C 1
ATOM 2591 O O . ARG A 1 321 ? 2.641 7.748 19.501 1.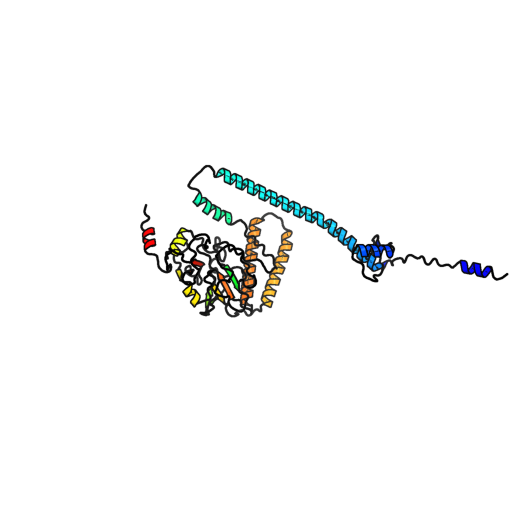00 74.19 321 ARG A O 1
ATOM 2598 N N . LYS A 1 322 ? 3.506 9.532 18.441 1.00 75.88 322 LYS A N 1
ATOM 2599 C CA . LYS A 1 322 ? 2.857 9.268 17.148 1.00 75.88 322 LYS A CA 1
ATOM 2600 C C . LYS A 1 322 ? 3.449 8.005 16.525 1.00 75.88 322 LYS A C 1
ATOM 2602 O O . LYS A 1 322 ? 2.695 7.096 16.195 1.00 75.88 322 LYS A O 1
ATOM 2607 N N . HIS A 1 323 ? 4.776 7.903 16.489 1.00 74.62 323 HIS A N 1
ATOM 2608 C CA . HIS A 1 323 ? 5.482 6.725 15.999 1.00 74.62 323 HIS A CA 1
ATOM 2609 C C . HIS A 1 323 ? 5.103 5.454 16.777 1.00 74.62 323 HIS A C 1
ATOM 2611 O O . HIS A 1 323 ? 4.729 4.453 16.173 1.00 74.62 323 HIS A O 1
ATOM 2617 N N . GLU A 1 324 ? 5.094 5.503 18.113 1.00 77.38 324 GLU A N 1
ATOM 2618 C CA . GLU A 1 324 ? 4.663 4.380 18.959 1.00 77.38 324 GLU A CA 1
ATOM 2619 C C . GLU A 1 324 ? 3.223 3.940 18.654 1.00 77.38 324 GLU A C 1
ATOM 2621 O O . GLU A 1 324 ? 2.941 2.745 18.538 1.00 77.38 324 GLU A O 1
ATOM 2626 N N . ARG A 1 325 ? 2.299 4.897 18.490 1.00 79.94 325 ARG A N 1
ATOM 2627 C CA . ARG A 1 325 ? 0.906 4.603 18.115 1.00 79.94 325 ARG A CA 1
ATOM 2628 C C . ARG A 1 325 ? 0.819 3.956 16.739 1.00 79.94 325 ARG A C 1
ATOM 2630 O O . ARG A 1 325 ? 0.047 3.013 16.574 1.00 79.94 325 ARG A O 1
ATOM 2637 N N . ASP A 1 326 ? 1.607 4.425 15.779 1.00 79.62 326 ASP A N 1
ATOM 2638 C CA . ASP A 1 326 ? 1.634 3.874 14.426 1.00 79.62 326 ASP A CA 1
ATOM 2639 C C . ASP A 1 326 ? 2.185 2.446 14.412 1.00 79.62 326 ASP A C 1
ATOM 2641 O O . ASP A 1 326 ? 1.606 1.577 13.758 1.00 79.62 326 ASP A O 1
ATOM 2645 N N . VAL A 1 327 ? 3.246 2.166 15.175 1.00 81.12 327 VAL A N 1
ATOM 2646 C CA . VAL A 1 327 ? 3.790 0.809 15.346 1.00 81.12 327 VAL A CA 1
ATOM 2647 C C . VAL A 1 327 ? 2.738 -0.115 15.958 1.00 81.12 327 VAL A C 1
ATOM 2649 O O . VAL A 1 327 ? 2.457 -1.180 15.409 1.00 81.12 327 VAL A O 1
ATOM 2652 N N . VAL A 1 328 ? 2.085 0.313 17.042 1.00 83.75 328 VAL A N 1
ATOM 2653 C CA . VAL A 1 328 ? 1.012 -0.449 17.702 1.00 83.75 328 VAL A CA 1
ATOM 2654 C C . VAL A 1 328 ? -0.155 -0.720 16.748 1.00 83.75 328 VAL A C 1
ATOM 2656 O O . VAL A 1 328 ? -0.627 -1.853 16.656 1.00 83.75 328 VAL A O 1
ATOM 2659 N N . LYS A 1 329 ? -0.598 0.290 15.990 1.00 85.25 329 LYS A N 1
ATOM 2660 C CA . LYS A 1 329 ? -1.679 0.154 15.004 1.00 85.25 329 LYS A CA 1
ATOM 2661 C C . LYS A 1 329 ? -1.322 -0.863 13.919 1.00 85.25 329 LYS A C 1
ATOM 2663 O O . LYS A 1 329 ? -2.171 -1.669 13.542 1.00 85.25 329 LYS A O 1
ATOM 2668 N N . ARG A 1 330 ? -0.072 -0.857 13.444 1.00 84.50 330 ARG A N 1
ATOM 2669 C CA . ARG A 1 330 ? 0.428 -1.812 12.443 1.00 84.50 330 ARG A CA 1
ATOM 2670 C C . ARG A 1 330 ? 0.489 -3.237 12.985 1.00 84.50 330 ARG A C 1
ATOM 2672 O O . ARG A 1 330 ? 0.031 -4.148 12.304 1.00 84.50 330 ARG A O 1
ATOM 2679 N N . MET A 1 331 ? 0.986 -3.424 14.208 1.00 86.50 331 MET A N 1
ATOM 2680 C CA . MET A 1 331 ? 1.030 -4.743 14.854 1.00 86.50 331 MET A CA 1
ATOM 2681 C C . MET A 1 331 ? -0.373 -5.309 15.069 1.00 86.50 331 MET A C 1
ATOM 2683 O O . MET A 1 331 ? -0.629 -6.461 14.725 1.00 86.50 331 MET A O 1
ATOM 2687 N N . LYS A 1 332 ? -1.313 -4.474 15.528 1.00 89.62 332 LYS A N 1
ATOM 2688 C CA . LYS A 1 332 ? -2.728 -4.843 15.634 1.00 89.62 332 LYS A CA 1
ATOM 2689 C C . LYS A 1 332 ? -3.295 -5.296 14.293 1.00 89.62 332 LYS A C 1
ATOM 2691 O O . LYS A 1 332 ? -3.934 -6.339 14.227 1.00 89.62 332 LYS A O 1
ATOM 2696 N N . LEU A 1 333 ? -3.058 -4.533 13.226 1.00 89.94 333 LEU A N 1
ATOM 2697 C CA . LEU A 1 333 ? -3.574 -4.865 11.899 1.00 89.94 333 LEU A CA 1
ATOM 2698 C C . LEU A 1 333 ? -2.964 -6.168 11.352 1.00 89.94 333 LEU A C 1
ATOM 2700 O O . LEU A 1 333 ? -3.673 -6.962 10.743 1.00 89.94 333 LEU A O 1
ATOM 2704 N N . LEU A 1 334 ? -1.674 -6.412 11.607 1.00 88.69 334 LEU A N 1
ATOM 2705 C CA . LEU A 1 334 ? -0.992 -7.650 11.225 1.00 88.69 334 LEU A CA 1
ATOM 2706 C C . LEU A 1 334 ? -1.604 -8.864 11.935 1.00 88.69 334 LEU A C 1
ATOM 2708 O O . LEU A 1 334 ? -1.887 -9.863 11.280 1.00 88.69 334 LEU A O 1
ATOM 2712 N N . GLU A 1 335 ? -1.867 -8.771 13.242 1.00 90.31 335 GLU A N 1
ATOM 2713 C CA . GLU A 1 335 ? -2.531 -9.841 14.002 1.00 90.31 335 GLU A CA 1
ATOM 2714 C C . GLU A 1 335 ? -3.985 -10.057 13.559 1.00 90.31 335 GLU A C 1
ATOM 2716 O O . GLU A 1 335 ? -4.434 -11.201 13.451 1.00 90.31 335 GLU A O 1
ATOM 2721 N N . VAL A 1 336 ? -4.710 -8.974 13.252 1.00 91.31 336 VAL A N 1
ATOM 2722 C CA . VAL A 1 336 ? -6.074 -9.038 12.707 1.00 91.31 336 VAL A CA 1
ATOM 2723 C C . VAL A 1 336 ? -6.075 -9.766 11.368 1.00 91.31 336 VAL A C 1
ATOM 2725 O O . VAL A 1 336 ? -6.833 -10.717 11.206 1.00 91.31 336 VAL A O 1
ATOM 2728 N N . TYR A 1 337 ? -5.200 -9.394 10.430 1.00 91.31 337 TYR A N 1
ATOM 2729 C CA . TYR A 1 337 ? -5.110 -10.104 9.155 1.00 91.31 337 TYR A CA 1
ATOM 2730 C C . TYR A 1 337 ? -4.606 -11.532 9.322 1.00 91.31 337 TYR A C 1
ATOM 2732 O O . TYR A 1 337 ? -5.064 -12.395 8.592 1.00 91.31 337 TYR A O 1
ATOM 2740 N N . ALA A 1 338 ? -3.728 -11.828 10.282 1.00 89.62 338 ALA A N 1
ATOM 2741 C CA . ALA A 1 338 ? -3.296 -13.199 10.547 1.00 89.62 338 ALA A CA 1
ATOM 2742 C C . ALA A 1 338 ? -4.438 -14.097 11.056 1.00 89.62 338 ALA A C 1
ATOM 2744 O O . ALA A 1 338 ? -4.458 -15.279 10.712 1.00 89.62 338 ALA A O 1
ATOM 2745 N N . SER A 1 339 ? -5.409 -13.530 11.779 1.00 90.50 339 SER A N 1
ATOM 2746 C CA . SER A 1 339 ? -6.435 -14.278 12.531 1.00 90.50 339 SER A CA 1
ATOM 2747 C C . SER A 1 339 ? -7.851 -14.194 11.949 1.00 90.50 339 SER A C 1
ATOM 2749 O O . SER A 1 339 ? -8.701 -15.015 12.274 1.00 90.50 339 SER A O 1
ATOM 2751 N N . SER A 1 340 ? -8.125 -13.222 11.076 1.00 89.25 340 SER A N 1
ATOM 2752 C CA . SER A 1 340 ? -9.436 -13.038 10.441 1.00 89.25 340 SER A CA 1
ATOM 2753 C C . SER A 1 340 ? -9.787 -14.200 9.507 1.00 89.25 340 SER A C 1
ATOM 2755 O O . SER A 1 340 ? -8.945 -14.660 8.736 1.00 89.25 340 SER A O 1
ATOM 2757 N N . GLU A 1 341 ? -11.035 -14.658 9.532 1.00 88.50 341 GLU A N 1
ATOM 2758 C CA . GLU A 1 341 ? -11.561 -15.614 8.544 1.00 88.50 341 GLU A CA 1
ATOM 2759 C C . GLU A 1 341 ? -11.864 -14.921 7.216 1.00 88.50 341 GLU A C 1
ATOM 2761 O O . GLU A 1 341 ? -11.564 -15.449 6.148 1.00 88.50 341 GLU A O 1
ATOM 2766 N N . PHE A 1 342 ? -12.373 -13.689 7.279 1.00 88.69 342 PHE A N 1
ATOM 2767 C CA . PHE A 1 342 ? -12.532 -12.847 6.104 1.00 88.69 342 PHE A CA 1
ATOM 2768 C C . PHE A 1 342 ? -11.160 -12.359 5.624 1.00 88.69 342 PHE A C 1
ATOM 2770 O O . PHE A 1 342 ? -10.436 -11.683 6.365 1.00 88.69 342 PHE A O 1
ATOM 2777 N N . ARG A 1 343 ? -10.806 -12.711 4.385 1.00 89.19 343 ARG A N 1
ATOM 2778 C CA . ARG A 1 343 ? -9.513 -12.415 3.753 1.00 89.19 343 ARG A CA 1
ATOM 2779 C C . ARG A 1 343 ? -9.732 -11.487 2.558 1.00 89.19 343 ARG A C 1
ATOM 2781 O O . ARG A 1 343 ? -9.882 -11.978 1.442 1.00 89.19 343 ARG A O 1
ATOM 2788 N N . PRO A 1 344 ? -9.783 -10.160 2.771 1.00 92.19 344 PRO A N 1
ATOM 2789 C CA . PRO A 1 344 ? -9.942 -9.227 1.665 1.00 92.19 344 PRO A CA 1
ATOM 2790 C C . PRO A 1 344 ? -8.740 -9.302 0.720 1.00 92.19 344 PRO A C 1
ATOM 2792 O O . PRO A 1 344 ? -7.610 -9.560 1.150 1.00 92.19 344 PRO A O 1
ATOM 2795 N N . ALA A 1 345 ? -8.973 -9.018 -0.560 1.00 94.00 345 ALA A N 1
ATOM 2796 C CA . ALA A 1 345 ? -7.878 -8.814 -1.495 1.00 94.00 345 ALA A CA 1
ATOM 2797 C C . ALA A 1 345 ? -7.111 -7.534 -1.120 1.00 94.00 345 ALA A C 1
ATOM 2799 O O . ALA A 1 345 ? -7.687 -6.490 -0.798 1.00 94.00 345 ALA A O 1
ATOM 2800 N N . MET A 1 346 ? -5.788 -7.612 -1.163 1.00 95.25 346 MET A N 1
ATOM 2801 C CA . MET A 1 346 ? -4.884 -6.518 -0.845 1.00 95.25 346 MET A CA 1
ATOM 2802 C C . MET A 1 346 ? -4.430 -5.845 -2.132 1.00 95.25 346 MET A C 1
ATOM 2804 O O . MET A 1 346 ? -3.864 -6.472 -3.021 1.00 95.25 346 MET A O 1
ATOM 2808 N N . CYS A 1 347 ? -4.664 -4.545 -2.220 1.00 94.81 347 CYS A N 1
ATOM 2809 C CA . CYS A 1 347 ? -4.247 -3.709 -3.330 1.00 94.81 347 CYS A CA 1
ATOM 2810 C C . CYS A 1 347 ? -2.937 -3.008 -2.970 1.00 94.81 347 CYS A C 1
ATOM 2812 O O . CYS A 1 347 ? -2.904 -2.114 -2.124 1.00 94.81 347 CYS A O 1
ATOM 2814 N N . PHE A 1 348 ? -1.863 -3.385 -3.641 1.00 95.12 348 PHE A N 1
ATOM 2815 C CA . PHE A 1 348 ? -0.565 -2.739 -3.548 1.00 95.12 348 PHE A CA 1
ATOM 2816 C C . PHE A 1 348 ? -0.412 -1.718 -4.676 1.00 95.12 348 PHE A C 1
ATOM 2818 O O . PHE A 1 348 ? -0.770 -1.975 -5.825 1.00 95.12 348 PHE A O 1
ATOM 2825 N N . LEU A 1 349 ? 0.113 -0.547 -4.337 1.00 93.75 349 LEU A N 1
ATOM 2826 C CA . LEU A 1 349 ? 0.438 0.501 -5.292 1.00 93.75 349 LEU A CA 1
ATOM 2827 C C . LEU A 1 349 ? 1.899 0.914 -5.077 1.00 93.75 349 LEU A C 1
ATOM 2829 O O . LEU A 1 349 ? 2.197 1.526 -4.039 1.00 93.75 349 LEU A O 1
ATOM 2833 N N . PRO A 1 350 ? 2.789 0.598 -6.036 1.00 93.75 350 PRO A N 1
ATOM 2834 C CA . PRO A 1 350 ? 4.135 1.153 -6.077 1.00 93.75 350 PRO A CA 1
ATOM 2835 C C . PRO A 1 350 ? 4.110 2.683 -6.107 1.00 93.75 350 PRO A C 1
ATOM 2837 O O . PRO A 1 350 ? 3.103 3.305 -6.461 1.00 93.75 350 PRO A O 1
ATOM 2840 N N . ALA A 1 351 ? 5.229 3.310 -5.759 1.00 91.69 351 ALA A N 1
ATOM 2841 C CA . ALA A 1 351 ? 5.383 4.736 -5.992 1.00 91.69 351 ALA A CA 1
ATOM 2842 C C . ALA A 1 351 ? 5.344 5.019 -7.503 1.00 91.69 351 ALA A C 1
ATOM 2844 O O . ALA A 1 351 ? 5.719 4.187 -8.325 1.00 91.69 351 ALA A O 1
ATOM 2845 N N . TYR A 1 352 ? 4.891 6.202 -7.896 1.00 91.38 352 TYR A N 1
ATOM 2846 C CA . TYR A 1 352 ? 5.052 6.619 -9.286 1.00 91.38 352 TYR A CA 1
ATOM 2847 C C . TYR A 1 352 ? 6.499 7.067 -9.477 1.00 91.38 352 TYR A C 1
ATOM 2849 O O . TYR A 1 352 ? 6.972 7.877 -8.681 1.00 91.38 352 TYR A O 1
ATOM 2857 N N . LEU A 1 353 ? 7.188 6.561 -10.506 1.00 89.19 353 LEU A N 1
ATOM 2858 C CA . LEU A 1 353 ? 8.516 7.071 -10.875 1.00 89.19 353 LEU A CA 1
ATOM 2859 C C . LEU A 1 353 ? 8.423 8.575 -11.162 1.00 89.19 353 LEU A C 1
ATOM 2861 O O . LEU A 1 353 ? 9.209 9.378 -10.669 1.00 89.19 353 LEU A O 1
ATOM 2865 N N . ASP A 1 354 ? 7.387 8.949 -11.904 1.00 81.44 354 ASP A N 1
ATOM 2866 C CA . ASP A 1 354 ? 6.919 10.308 -12.059 1.00 81.44 354 ASP A CA 1
ATOM 2867 C C . ASP A 1 354 ? 5.408 10.315 -12.316 1.00 81.44 354 ASP A C 1
ATOM 2869 O O . ASP A 1 354 ? 4.859 9.529 -13.090 1.00 81.44 354 ASP A O 1
ATOM 2873 N N . TYR A 1 355 ? 4.697 11.197 -11.620 1.00 71.12 355 TYR A N 1
ATOM 2874 C CA . TYR A 1 355 ? 3.245 11.256 -11.748 1.00 71.12 355 TYR A CA 1
ATOM 2875 C C . TYR A 1 355 ? 2.856 11.779 -13.139 1.00 71.12 355 TYR A C 1
ATOM 2877 O O . TYR A 1 355 ? 3.381 12.826 -13.542 1.00 71.12 355 TYR A O 1
ATOM 2885 N N . PRO A 1 356 ? 1.930 11.126 -13.865 1.00 63.91 356 PRO A N 1
ATOM 2886 C CA . PRO A 1 356 ? 1.480 11.612 -15.163 1.00 63.91 356 PRO A CA 1
ATOM 2887 C C . PRO A 1 356 ? 0.789 12.972 -14.987 1.00 63.91 356 PRO A C 1
ATOM 2889 O O . PRO A 1 356 ? -0.352 13.070 -14.533 1.00 63.91 356 PRO A O 1
ATOM 2892 N N . ARG A 1 357 ? 1.499 14.060 -15.307 1.00 59.59 357 ARG A N 1
ATOM 2893 C CA . ARG A 1 357 ? 0.925 15.409 -15.303 1.00 59.59 357 ARG A CA 1
ATOM 2894 C C . ARG A 1 357 ? 0.025 15.535 -16.529 1.00 59.59 357 ARG A C 1
ATOM 2896 O O . ARG A 1 357 ? 0.499 15.465 -17.656 1.00 59.59 357 ARG A O 1
ATOM 2903 N N . SER A 1 358 ? -1.271 15.731 -16.296 1.00 51.47 358 SER A N 1
ATOM 2904 C CA . SER A 1 358 ? -2.352 15.774 -17.299 1.00 51.47 358 SER A CA 1
ATOM 2905 C C . SER A 1 358 ? -2.288 16.956 -18.297 1.00 51.47 358 SER A C 1
ATOM 2907 O O . SER A 1 358 ? -3.319 17.363 -18.826 1.00 51.47 358 SER A O 1
ATOM 2909 N N . THR A 1 359 ? -1.126 17.565 -18.539 1.00 41.91 359 THR A N 1
ATOM 2910 C CA . THR A 1 359 ? -1.032 18.905 -19.147 1.00 41.91 359 THR A CA 1
ATOM 2911 C C . THR A 1 359 ? -0.359 18.984 -20.514 1.00 41.91 359 THR A C 1
ATOM 2913 O O . THR A 1 359 ? -0.221 20.091 -21.021 1.00 41.91 359 THR A O 1
ATOM 2916 N N . ALA A 1 360 ? 0.020 17.883 -21.161 1.00 39.06 360 ALA A N 1
ATOM 2917 C CA . ALA A 1 360 ? 0.631 17.957 -22.489 1.00 39.06 360 ALA A CA 1
ATOM 2918 C C . ALA A 1 360 ? -0.189 17.186 -23.528 1.00 39.06 360 ALA A C 1
ATOM 2920 O O . ALA A 1 360 ? -0.553 16.030 -23.329 1.00 39.06 360 ALA A O 1
ATOM 2921 N N . LYS A 1 361 ? -0.504 17.878 -24.627 1.00 41.69 361 LYS A N 1
ATOM 2922 C CA . LYS A 1 361 ? -1.060 17.328 -25.867 1.00 41.69 361 LYS A CA 1
ATOM 2923 C C . LYS A 1 361 ? -0.247 16.081 -26.256 1.00 41.69 361 LYS A C 1
ATOM 2925 O O . LYS A 1 361 ? 0.964 16.190 -26.384 1.00 41.69 361 LYS A O 1
ATOM 2930 N N . GLY A 1 362 ? -0.911 14.932 -26.386 1.00 46.34 362 GLY A N 1
ATOM 2931 C CA . GLY A 1 362 ? -0.262 13.625 -26.592 1.00 46.34 362 GLY A CA 1
ATOM 2932 C C . GLY A 1 362 ? -0.614 12.592 -25.515 1.00 46.34 362 GLY A C 1
ATOM 2933 O O . GLY A 1 362 ? 0.244 11.855 -25.039 1.00 46.34 362 GLY A O 1
ATOM 2934 N N . VAL A 1 363 ? -1.875 12.569 -25.063 1.00 50.50 363 VAL A N 1
ATOM 2935 C CA . VAL A 1 363 ? -2.356 11.575 -24.092 1.00 50.50 363 VAL A CA 1
ATOM 2936 C C . VAL A 1 363 ? -2.415 10.221 -24.794 1.00 50.50 363 VAL A C 1
ATOM 2938 O O . VAL A 1 363 ? -3.436 9.886 -25.394 1.00 50.50 363 VAL A O 1
ATOM 2941 N N . ARG A 1 364 ? -1.338 9.431 -24.718 1.00 57.22 364 ARG A N 1
ATOM 2942 C CA . ARG A 1 364 ? -1.482 7.988 -24.914 1.00 57.22 364 ARG A CA 1
ATOM 2943 C C . ARG A 1 364 ? -2.436 7.449 -23.858 1.00 57.22 364 ARG A C 1
ATOM 2945 O O . ARG A 1 364 ? -2.424 7.871 -22.698 1.00 57.22 364 ARG A O 1
ATOM 2952 N N . VAL A 1 365 ? -3.275 6.526 -24.302 1.00 70.94 365 VAL A N 1
ATOM 2953 C CA . VAL A 1 365 ? -4.124 5.708 -23.447 1.00 70.94 365 VAL A CA 1
ATOM 2954 C C . VAL A 1 365 ? -3.174 4.957 -22.509 1.00 70.94 365 VAL A C 1
ATOM 2956 O O . VAL A 1 365 ? -2.170 4.392 -22.949 1.00 70.94 365 VAL A O 1
ATOM 2959 N N . PHE A 1 366 ? -3.402 5.045 -21.197 1.00 83.44 366 PHE A N 1
ATOM 2960 C CA . PHE A 1 366 ? -2.734 4.117 -20.289 1.00 83.44 366 PHE A CA 1
ATOM 2961 C C . PHE A 1 366 ? -3.129 2.720 -20.752 1.00 83.44 366 PHE A C 1
ATOM 2963 O O . PHE A 1 366 ? -4.302 2.476 -20.975 1.00 83.44 366 PHE A O 1
ATOM 2970 N N . GLU A 1 367 ? -2.185 1.826 -20.956 1.00 88.69 367 GLU A N 1
ATOM 2971 C CA . GLU A 1 367 ? -2.453 0.474 -21.420 1.00 88.69 367 GLU A CA 1
ATOM 2972 C C . GLU A 1 367 ? -1.589 -0.485 -20.614 1.00 88.69 367 GLU A C 1
ATOM 2974 O O . GLU A 1 367 ? -0.671 -0.098 -19.889 1.00 88.69 367 GLU A O 1
ATOM 2979 N N . LEU A 1 368 ? -1.900 -1.773 -20.699 1.00 91.56 368 LEU A N 1
ATOM 2980 C CA . LEU A 1 368 ? -1.064 -2.765 -20.041 1.00 91.56 368 LEU A CA 1
ATOM 2981 C C . LEU A 1 368 ? 0.294 -2.907 -20.748 1.00 91.56 368 LEU A C 1
ATOM 2983 O O . LEU A 1 368 ? 1.303 -3.138 -20.088 1.00 91.56 368 LEU A O 1
ATOM 2987 N N . ALA A 1 369 ? 0.319 -2.726 -22.073 1.00 92.06 369 ALA A N 1
ATOM 2988 C CA . ALA A 1 369 ? 1.511 -2.869 -22.906 1.00 92.06 369 ALA A CA 1
ATOM 2989 C C . ALA A 1 369 ? 2.557 -1.762 -22.690 1.00 92.06 369 ALA A C 1
ATOM 2991 O O . ALA A 1 369 ? 3.740 -2.002 -22.904 1.00 92.06 369 ALA A O 1
ATOM 2992 N N . ASN A 1 370 ? 2.144 -0.565 -22.257 1.00 92.25 370 ASN A N 1
ATOM 2993 C CA . ASN A 1 370 ? 3.052 0.552 -21.979 1.00 92.25 370 ASN A CA 1
ATOM 2994 C C . ASN A 1 370 ? 3.292 0.788 -20.479 1.00 92.25 370 ASN A C 1
ATOM 2996 O O . ASN A 1 370 ? 3.934 1.778 -20.132 1.00 92.25 370 ASN A O 1
ATOM 3000 N N . LEU A 1 371 ? 2.783 -0.081 -19.599 1.00 94.50 371 LEU A N 1
ATOM 3001 C CA . LEU A 1 371 ? 3.012 -0.040 -18.155 1.00 94.50 371 LEU A CA 1
ATOM 3002 C C . LEU A 1 371 ? 4.273 -0.829 -17.798 1.00 94.50 371 LEU A C 1
ATOM 3004 O O . LEU A 1 371 ? 4.410 -1.990 -18.177 1.00 94.50 371 LEU A O 1
ATOM 3008 N N . PHE A 1 372 ? 5.151 -0.226 -17.003 1.00 96.88 372 PHE A N 1
ATOM 3009 C CA . PHE A 1 372 ? 6.379 -0.842 -16.515 1.00 96.88 372 PHE A CA 1
ATOM 3010 C C . PHE A 1 372 ? 6.534 -0.638 -15.011 1.00 96.88 372 PHE A C 1
ATOM 3012 O O . PHE A 1 372 ? 6.074 0.349 -14.423 1.00 96.88 372 PHE A O 1
ATOM 3019 N N . TYR A 1 373 ? 7.213 -1.590 -14.389 1.00 97.50 373 TYR A N 1
ATOM 3020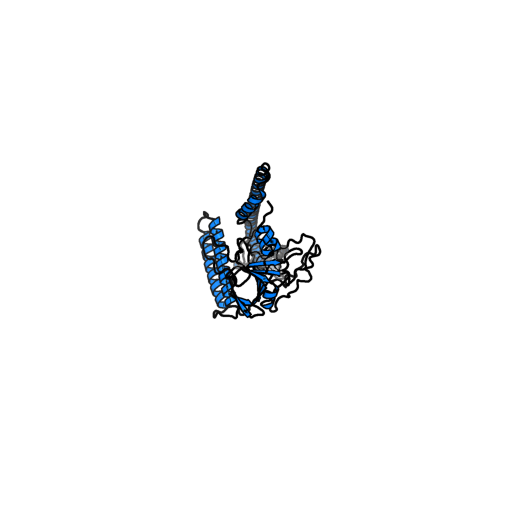 C CA . TYR A 1 373 ? 7.494 -1.635 -12.966 1.00 97.50 373 TYR A CA 1
ATOM 3021 C C . TYR A 1 373 ? 9.001 -1.691 -12.732 1.00 97.50 373 TYR A C 1
ATOM 3023 O O . TYR A 1 373 ? 9.721 -2.345 -13.475 1.00 97.50 373 TYR A O 1
ATOM 3031 N N . ILE A 1 374 ? 9.484 -1.017 -11.689 1.00 96.69 374 ILE A N 1
ATOM 3032 C CA . ILE A 1 374 ? 10.894 -1.045 -11.286 1.00 96.69 374 ILE A CA 1
ATOM 3033 C C . ILE A 1 374 ? 10.996 -1.777 -9.959 1.00 96.69 374 ILE A C 1
ATOM 3035 O O . ILE A 1 374 ? 10.445 -1.322 -8.950 1.00 96.69 374 ILE A O 1
ATOM 3039 N N . ARG A 1 375 ? 11.727 -2.888 -9.956 1.00 95.38 375 ARG A N 1
ATOM 3040 C CA . ARG A 1 375 ? 11.985 -3.714 -8.781 1.00 95.38 375 ARG A CA 1
ATOM 3041 C C . ARG A 1 375 ? 13.443 -3.598 -8.364 1.00 95.38 375 ARG A C 1
ATOM 3043 O O . ARG A 1 375 ? 14.348 -3.984 -9.101 1.00 95.38 375 ARG A O 1
ATOM 3050 N N . LEU A 1 376 ? 13.658 -3.054 -7.172 1.00 92.50 376 LEU A N 1
ATOM 3051 C CA . LEU A 1 376 ? 14.967 -2.955 -6.541 1.00 92.50 376 LEU A CA 1
ATOM 3052 C C . LEU A 1 376 ? 15.516 -4.356 -6.213 1.00 92.50 376 LEU A C 1
ATOM 3054 O O . LEU A 1 376 ? 14.737 -5.286 -5.959 1.00 92.50 376 LEU A O 1
ATOM 3058 N N . PRO A 1 377 ? 16.849 -4.515 -6.191 1.00 89.50 377 PRO A N 1
ATOM 3059 C CA . PRO A 1 377 ? 17.482 -5.801 -5.929 1.00 89.50 377 PRO A CA 1
ATOM 3060 C C . PRO A 1 377 ? 17.097 -6.353 -4.550 1.00 89.50 377 PRO A C 1
ATOM 3062 O O . PRO A 1 377 ? 16.950 -5.617 -3.575 1.00 89.50 377 PRO A O 1
ATOM 3065 N N . GLY A 1 378 ? 16.917 -7.673 -4.474 1.00 86.44 378 GLY A N 1
ATOM 3066 C CA . GLY A 1 378 ? 16.560 -8.373 -3.235 1.00 86.44 378 GLY A CA 1
ATOM 3067 C C . GLY A 1 378 ? 15.100 -8.215 -2.788 1.00 86.44 378 GLY A C 1
ATOM 3068 O O . GLY A 1 378 ? 14.721 -8.776 -1.761 1.00 86.44 378 GLY A O 1
ATOM 3069 N N . LEU A 1 379 ? 14.264 -7.488 -3.540 1.00 89.75 379 LEU A N 1
ATOM 3070 C CA . LEU A 1 379 ? 12.839 -7.334 -3.246 1.00 89.75 379 LEU A CA 1
ATOM 3071 C C . LEU A 1 379 ? 11.977 -8.162 -4.206 1.00 89.75 379 LEU A C 1
ATOM 3073 O O . LEU A 1 379 ? 12.307 -8.340 -5.378 1.00 89.75 379 LEU A O 1
ATOM 3077 N N . ALA A 1 380 ? 10.858 -8.670 -3.683 1.00 92.06 380 ALA A N 1
ATOM 3078 C CA . ALA A 1 380 ? 9.932 -9.545 -4.409 1.00 92.06 380 ALA A CA 1
ATOM 3079 C C . ALA A 1 380 ? 8.852 -8.782 -5.197 1.00 92.06 380 ALA A C 1
ATOM 3081 O O . ALA A 1 380 ? 8.259 -9.322 -6.124 1.00 92.06 380 ALA A O 1
ATOM 3082 N N . LEU A 1 381 ? 8.581 -7.531 -4.820 1.00 93.75 381 LEU A N 1
ATOM 3083 C CA . LEU A 1 381 ? 7.581 -6.658 -5.441 1.00 93.75 381 LEU A CA 1
ATOM 3084 C C . LEU A 1 381 ? 8.247 -5.376 -5.941 1.00 93.75 381 LEU A C 1
ATOM 3086 O O . LEU A 1 381 ? 9.272 -4.998 -5.373 1.00 93.75 381 LEU A O 1
ATOM 3090 N N . PRO A 1 382 ? 7.679 -4.689 -6.944 1.00 95.12 382 PRO A N 1
ATOM 3091 C CA . PRO A 1 382 ? 8.248 -3.460 -7.480 1.00 95.12 382 PRO A CA 1
ATOM 3092 C C . PRO A 1 382 ? 8.033 -2.257 -6.557 1.00 95.12 382 PRO A C 1
ATOM 3094 O O . PRO A 1 382 ? 7.037 -2.167 -5.840 1.00 95.12 382 PRO A O 1
ATOM 3097 N N . GLN A 1 383 ? 8.970 -1.311 -6.581 1.00 92.56 383 GLN A N 1
ATOM 3098 C CA . GLN A 1 383 ? 8.939 -0.089 -5.771 1.00 92.56 383 GLN A CA 1
ATOM 3099 C C . GLN A 1 383 ? 8.393 1.098 -6.545 1.00 92.56 383 GLN A C 1
ATOM 3101 O O . GLN A 1 383 ? 7.742 1.953 -5.944 1.00 92.56 383 GLN A O 1
ATOM 3106 N N . TYR A 1 384 ? 8.620 1.124 -7.860 1.00 94.31 384 TYR A N 1
ATOM 3107 C CA . TYR A 1 384 ? 8.116 2.176 -8.731 1.00 94.31 384 TYR A CA 1
ATOM 3108 C C . TYR A 1 384 ? 7.303 1.604 -9.886 1.00 94.31 384 TYR A C 1
ATOM 3110 O O . TYR A 1 384 ? 7.496 0.460 -10.293 1.00 94.31 384 TYR A O 1
ATOM 3118 N N . CYS A 1 385 ? 6.401 2.416 -10.421 1.00 95.06 385 CYS A N 1
ATOM 3119 C CA . CYS A 1 385 ? 5.679 2.158 -11.658 1.00 95.06 385 CYS A CA 1
ATOM 3120 C C . CYS A 1 385 ? 5.677 3.410 -12.537 1.00 95.06 385 CYS A C 1
ATOM 3122 O O . CYS A 1 385 ? 5.727 4.539 -12.033 1.00 95.06 385 CYS A O 1
ATOM 3124 N N . PHE A 1 386 ? 5.634 3.207 -13.848 1.00 93.75 386 PHE A N 1
ATOM 3125 C CA . PHE A 1 386 ? 5.526 4.278 -14.828 1.00 93.75 386 PHE A CA 1
ATOM 3126 C C . PHE A 1 386 ? 4.937 3.766 -16.137 1.00 93.75 386 PHE A C 1
ATOM 3128 O O . PHE A 1 386 ? 4.883 2.564 -16.384 1.00 93.75 386 PHE A O 1
ATOM 3135 N N . TRP A 1 387 ? 4.519 4.707 -16.978 1.00 91.75 387 TRP A N 1
ATOM 3136 C CA . TRP A 1 387 ? 4.085 4.422 -18.337 1.00 91.75 387 TRP A CA 1
ATOM 3137 C C . TRP A 1 387 ? 5.052 5.053 -19.329 1.00 91.75 387 TRP A C 1
ATOM 3139 O O . TRP A 1 387 ? 5.468 6.204 -19.139 1.00 91.75 387 TRP A O 1
ATOM 3149 N N . VAL A 1 388 ? 5.376 4.305 -20.381 1.00 90.12 388 VAL A N 1
ATOM 3150 C CA . VAL A 1 388 ? 6.108 4.809 -21.547 1.00 90.12 388 VAL A CA 1
ATOM 3151 C C . VAL A 1 388 ? 5.210 5.779 -22.307 1.00 90.12 388 VAL A C 1
ATOM 3153 O O . VAL A 1 388 ? 4.047 5.478 -22.605 1.00 90.12 388 VAL A O 1
ATOM 3156 N N . ARG A 1 389 ? 5.738 6.971 -22.590 1.00 85.12 389 ARG A N 1
ATOM 3157 C CA . ARG A 1 389 ? 5.026 8.029 -23.309 1.00 85.12 389 ARG A CA 1
ATOM 3158 C C . ARG A 1 389 ? 5.290 7.944 -24.805 1.00 85.12 389 ARG A C 1
ATOM 3160 O O . ARG A 1 389 ? 6.137 7.199 -25.281 1.00 85.12 389 ARG A O 1
ATOM 3167 N N . GLU A 1 390 ? 4.525 8.710 -25.566 1.00 81.44 390 GLU A N 1
ATOM 3168 C CA . GLU A 1 390 ? 4.818 8.895 -26.982 1.00 81.44 390 GLU A CA 1
ATOM 3169 C C . GLU A 1 390 ? 6.163 9.618 -27.150 1.00 81.44 390 GLU A C 1
ATOM 3171 O O . GLU A 1 390 ? 6.397 10.635 -26.499 1.00 81.44 390 GLU A O 1
ATOM 3176 N N . GLY A 1 391 ? 7.047 9.061 -27.980 1.00 80.69 391 GLY A N 1
ATOM 3177 C CA . GLY A 1 391 ? 8.420 9.542 -28.159 1.00 80.69 391 GLY A CA 1
ATOM 3178 C C . GLY A 1 391 ? 9.435 9.018 -27.134 1.00 80.69 391 GLY A C 1
ATOM 3179 O O . GLY A 1 391 ? 10.628 9.226 -27.332 1.00 80.69 391 GLY A O 1
ATOM 3180 N N . ASP A 1 392 ? 8.996 8.322 -26.077 1.00 85.19 392 ASP A N 1
ATOM 3181 C CA . ASP A 1 392 ? 9.909 7.601 -25.182 1.00 85.19 392 ASP A CA 1
ATOM 3182 C C . ASP A 1 392 ? 10.403 6.302 -25.854 1.00 85.19 392 ASP A C 1
ATOM 3184 O O . ASP A 1 392 ? 9.799 5.783 -26.799 1.00 85.19 392 ASP A O 1
ATOM 3188 N N . TRP A 1 393 ? 11.486 5.740 -25.315 1.00 91.44 393 TRP A N 1
ATOM 3189 C CA . TRP A 1 393 ? 11.959 4.408 -25.676 1.00 91.44 393 TRP A CA 1
ATOM 3190 C C . TRP A 1 393 ? 10.875 3.350 -25.411 1.00 91.44 393 TRP A C 1
ATOM 3192 O O . TRP A 1 393 ? 10.349 3.247 -24.302 1.00 91.44 393 TRP A O 1
ATOM 3202 N N . LEU A 1 394 ? 10.525 2.583 -26.450 1.00 90.38 394 LEU A N 1
ATOM 3203 C CA . LEU A 1 394 ? 9.348 1.706 -26.447 1.00 90.38 394 LEU A CA 1
ATOM 3204 C C . LEU A 1 394 ? 9.429 0.580 -25.416 1.00 90.38 394 LEU A C 1
ATOM 3206 O O . LEU A 1 394 ? 8.405 0.202 -24.848 1.00 90.38 394 LEU A O 1
ATOM 3210 N N . ASP A 1 395 ? 10.629 0.052 -25.186 1.00 93.69 395 ASP A N 1
ATOM 3211 C CA . ASP A 1 395 ? 10.849 -1.060 -24.272 1.00 93.69 395 ASP A CA 1
ATOM 3212 C C . ASP A 1 395 ? 11.991 -0.777 -23.288 1.00 93.69 395 ASP A C 1
ATOM 3214 O O . ASP A 1 395 ? 13.130 -1.195 -23.505 1.00 93.69 395 ASP A O 1
ATOM 3218 N N . PRO A 1 396 ? 11.688 -0.118 -22.159 1.00 94.56 396 PRO A N 1
ATOM 3219 C CA . PRO A 1 396 ? 12.654 0.157 -21.104 1.00 94.56 396 PRO A CA 1
ATOM 3220 C C . PRO A 1 396 ? 13.226 -1.089 -20.419 1.00 94.56 396 PRO A C 1
ATOM 3222 O O . PRO A 1 396 ? 14.072 -0.942 -19.547 1.00 94.56 396 PRO A O 1
ATOM 3225 N N . THR A 1 397 ? 12.802 -2.313 -20.760 1.00 95.94 397 THR A N 1
ATOM 3226 C CA . THR A 1 397 ? 13.507 -3.518 -20.278 1.00 95.94 397 THR A CA 1
ATOM 3227 C C . THR A 1 397 ? 14.877 -3.694 -20.929 1.00 95.94 397 THR A C 1
ATOM 3229 O O . THR A 1 397 ? 15.742 -4.355 -20.359 1.00 95.94 397 THR A O 1
ATOM 3232 N N . MET A 1 398 ? 15.094 -3.051 -22.079 1.00 94.75 398 MET A N 1
ATOM 3233 C CA . MET A 1 398 ? 16.362 -3.031 -22.794 1.00 94.75 398 MET A CA 1
ATOM 3234 C C . MET A 1 398 ? 16.937 -1.608 -22.787 1.00 94.75 398 MET A C 1
ATOM 3236 O O . MET A 1 398 ? 16.179 -0.656 -22.989 1.00 94.75 398 MET A O 1
ATOM 3240 N N . PRO A 1 399 ? 18.255 -1.427 -22.588 1.00 93.81 399 PRO A N 1
ATOM 3241 C CA . PRO A 1 399 ? 18.876 -0.108 -22.658 1.00 93.81 399 PRO A CA 1
ATOM 3242 C C . PRO A 1 399 ? 18.701 0.532 -24.040 1.00 93.81 399 PRO A C 1
ATOM 3244 O O . PRO A 1 399 ? 18.945 -0.112 -25.061 1.00 93.81 399 PRO A O 1
ATOM 3247 N N . ASN A 1 400 ? 18.324 1.810 -24.076 1.00 94.12 400 ASN A N 1
ATOM 3248 C CA . ASN A 1 400 ? 18.236 2.588 -25.305 1.00 94.12 400 ASN A CA 1
ATOM 3249 C C . ASN A 1 400 ? 19.656 2.894 -25.829 1.00 94.12 400 ASN A C 1
ATOM 3251 O O . ASN A 1 400 ? 20.382 3.670 -25.195 1.00 94.12 400 ASN A O 1
ATOM 3255 N N . PRO A 1 401 ? 20.056 2.353 -26.995 1.00 92.50 401 PRO A N 1
ATOM 3256 C CA . PRO A 1 401 ? 21.399 2.551 -27.530 1.00 92.50 401 PRO A CA 1
ATOM 3257 C C . PRO A 1 401 ? 21.677 4.006 -27.930 1.00 92.50 401 PRO A C 1
ATOM 3259 O O . PRO A 1 401 ? 22.818 4.455 -27.847 1.00 92.50 401 PRO A O 1
ATOM 3262 N N . GLU A 1 402 ? 20.664 4.766 -28.352 1.00 90.88 402 GLU A N 1
ATOM 3263 C CA . GLU A 1 402 ? 20.833 6.179 -28.716 1.00 90.88 402 GLU A CA 1
ATOM 3264 C C . GLU A 1 402 ? 21.071 7.045 -27.482 1.00 90.88 402 GLU A C 1
ATOM 3266 O O . GLU A 1 402 ? 21.912 7.943 -27.498 1.00 90.88 402 GLU A O 1
ATOM 3271 N N . PHE A 1 403 ? 20.374 6.736 -26.388 1.00 89.62 403 PHE A N 1
ATOM 3272 C CA . PHE A 1 403 ? 20.531 7.453 -25.128 1.00 89.62 403 PHE A CA 1
ATOM 3273 C C . PHE A 1 403 ? 21.886 7.162 -24.471 1.00 89.62 403 PHE A C 1
ATOM 3275 O O . PHE A 1 403 ? 22.500 8.070 -23.919 1.00 89.62 403 PHE A O 1
ATOM 3282 N N . LEU A 1 404 ? 22.396 5.928 -24.579 1.00 88.69 404 LEU A N 1
ATOM 3283 C CA . LEU A 1 404 ? 23.744 5.582 -24.107 1.00 88.69 404 LEU A CA 1
ATOM 3284 C C . LEU A 1 404 ? 24.822 6.437 -24.785 1.00 88.69 404 LEU A C 1
ATOM 3286 O O . LEU A 1 404 ? 25.655 7.021 -24.097 1.00 88.69 404 LEU A O 1
ATOM 3290 N N . LYS A 1 405 ? 24.743 6.609 -26.111 1.00 89.62 405 LYS A N 1
ATOM 3291 C CA . LYS A 1 405 ? 25.684 7.460 -26.863 1.00 89.62 405 LYS A CA 1
ATOM 3292 C C . LYS A 1 405 ? 25.670 8.916 -26.392 1.00 89.62 405 LYS A C 1
ATOM 3294 O O . LYS A 1 405 ? 26.716 9.557 -26.380 1.00 89.62 405 LYS A O 1
ATOM 3299 N N . GLN A 1 406 ? 24.501 9.433 -26.009 1.00 85.75 406 GLN A N 1
ATOM 3300 C CA . GLN A 1 406 ? 24.352 10.799 -25.490 1.00 85.75 406 GLN A CA 1
ATOM 3301 C C . GLN A 1 406 ? 24.952 10.964 -24.087 1.00 85.75 406 GLN A C 1
ATOM 3303 O O . GLN A 1 406 ? 25.441 12.041 -23.762 1.00 85.75 406 GLN A O 1
ATOM 3308 N N . ILE A 1 407 ? 24.915 9.916 -23.256 1.00 82.75 407 ILE A N 1
ATOM 3309 C CA . ILE A 1 407 ? 25.545 9.929 -21.928 1.00 82.75 407 ILE A CA 1
ATOM 3310 C C . ILE A 1 407 ? 27.072 9.841 -22.050 1.00 82.75 407 ILE A C 1
ATOM 3312 O O . ILE A 1 407 ? 27.776 10.518 -21.307 1.00 82.75 407 ILE A O 1
ATOM 3316 N N . GLU A 1 408 ? 27.579 9.006 -22.961 1.00 79.56 408 GLU A N 1
ATOM 3317 C CA . GLU A 1 408 ? 29.021 8.784 -23.147 1.00 79.56 408 GLU A CA 1
ATOM 3318 C C . GLU A 1 408 ? 29.724 9.967 -23.823 1.00 79.56 408 GLU A C 1
ATOM 3320 O O . GLU A 1 408 ? 30.862 10.276 -23.482 1.00 79.56 408 GLU A O 1
ATOM 3325 N N . ASN A 1 409 ? 29.033 10.663 -24.731 1.00 66.75 409 ASN A N 1
ATOM 3326 C CA . ASN A 1 409 ? 29.520 11.875 -25.384 1.00 66.75 409 ASN A CA 1
ATOM 3327 C C . ASN A 1 409 ? 28.605 13.056 -25.036 1.00 66.75 409 ASN A C 1
ATOM 3329 O O . ASN A 1 409 ? 27.780 13.449 -25.871 1.00 66.75 409 ASN A O 1
ATOM 3333 N N . PRO A 1 410 ? 28.718 13.635 -23.826 1.00 64.12 410 PRO A N 1
ATOM 3334 C CA . PRO A 1 410 ? 28.041 14.885 -23.538 1.00 64.12 410 PRO A CA 1
ATOM 3335 C C . PRO A 1 410 ? 28.633 15.927 -24.487 1.00 64.12 410 PRO A C 1
ATOM 3337 O O . PRO A 1 410 ? 29.798 16.297 -24.357 1.00 64.12 410 PRO A O 1
ATOM 3340 N N . VAL A 1 411 ? 27.867 16.334 -25.500 1.00 52.16 411 VAL A N 1
ATOM 3341 C CA . VAL A 1 411 ? 28.251 17.442 -26.378 1.00 52.16 411 VAL A CA 1
ATOM 3342 C C . VAL A 1 411 ? 28.514 18.643 -25.468 1.00 52.16 411 VAL A C 1
ATOM 3344 O O . VAL A 1 411 ? 27.595 19.095 -24.782 1.00 52.16 411 VAL A O 1
ATOM 3347 N N . VAL A 1 412 ? 29.786 19.047 -25.397 1.00 43.56 412 VAL A N 1
ATOM 3348 C CA . VAL A 1 412 ? 30.287 20.189 -24.614 1.00 43.56 412 VAL A CA 1
ATOM 3349 C C . VAL A 1 412 ? 29.729 21.488 -25.167 1.00 43.56 412 VAL A C 1
ATOM 3351 O O . VAL A 1 412 ? 29.730 21.632 -26.412 1.00 43.56 412 VAL A O 1
#